Protein AF-0000000079819996 (afdb_homodimer)

Organism: NCBI:txid1608957

Radius of gyration: 26.34 Å; Cα contacts (8 Å, |Δi|>4): 1379; chains: 2; bounding box: 62×68×67 Å

pLDDT: mean 93.27, std 6.71, range [60.38, 98.88]

InterPro domains:
  IPR004218 Prokaryotic glutathione synthetase, ATP-binding [PF02955] (83-170)
  IPR011761 ATP-grasp fold [PS50975] (72-313)

Solvent-accessible surface area (backbone atoms only — not comparable to full-atom values): 32292 Å² total; per-residue (Å²): 132,85,76,43,70,51,53,88,58,31,48,68,50,29,43,48,44,50,52,47,37,49,74,71,67,33,48,66,43,54,76,33,28,86,70,25,26,35,40,38,28,70,88,85,52,76,45,56,29,44,49,60,28,35,60,82,26,26,27,48,31,42,47,31,33,52,27,47,63,51,33,48,52,46,37,46,75,68,69,49,55,56,57,59,70,44,70,63,80,48,68,70,64,44,48,50,51,42,64,74,55,46,33,22,28,28,29,25,28,41,74,61,95,60,58,37,48,35,74,72,36,62,46,70,70,48,43,55,51,32,50,54,49,5,42,74,65,20,87,53,34,35,37,28,46,61,75,77,57,43,43,33,40,36,32,29,48,72,72,34,78,58,35,27,30,39,40,37,42,32,66,42,67,22,69,54,70,50,29,41,43,57,47,49,50,50,53,31,50,54,21,65,70,35,89,85,40,45,46,54,67,87,43,74,64,24,49,49,41,25,48,73,71,74,44,50,53,81,37,60,32,53,62,70,40,76,42,55,46,34,90,58,42,39,51,87,48,24,16,45,78,42,72,40,56,92,46,53,18,70,58,55,51,50,51,45,35,50,48,28,59,59,52,52,36,50,40,26,25,32,33,30,36,17,74,36,66,66,34,73,65,53,25,48,78,47,50,34,54,59,38,72,56,53,93,41,70,89,42,58,42,43,57,52,52,46,24,68,76,73,45,75,131,134,86,76,43,71,53,53,89,59,31,51,68,50,29,43,49,44,52,52,45,38,48,74,72,66,34,48,65,43,55,76,34,30,85,70,24,28,34,39,37,27,71,88,84,52,78,45,57,30,43,46,60,28,35,60,80,27,26,27,48,32,43,47,29,34,51,26,47,62,51,33,48,52,46,38,47,75,67,68,48,55,55,58,59,70,45,73,64,80,48,68,70,65,45,48,49,52,41,65,75,56,47,33,25,29,30,28,25,30,42,75,62,93,60,56,39,48,37,76,72,34,63,47,69,70,49,43,55,51,33,50,54,48,5,42,76,65,21,86,52,33,34,37,28,46,62,75,77,58,42,44,33,39,36,34,28,47,70,71,34,78,58,35,26,30,39,38,37,40,32,66,43,65,21,71,54,69,50,29,41,43,56,48,50,47,50,53,30,52,53,21,64,70,36,89,84,40,44,45,56,67,88,45,74,66,24,49,50,40,25,47,75,70,74,44,50,53,80,38,61,32,53,63,72,41,75,43,56,45,36,91,56,43,38,50,86,48,23,15,42,78,41,72,41,55,92,48,53,19,68,60,56,52,49,52,45,34,49,47,29,61,59,52,51,39,50,42,27,26,33,32,28,35,17,74,37,68,65,34,74,66,53,26,50,78,47,50,34,53,59,40,74,56,53,94,41,71,87,40,58,41,43,58,53,52,47,24,70,76,73,47,75,130

Secondary structure (DSSP, 8-state):
-PPPTTGGGS-HHHHHHHHHHHHTT-EEEEEETTTTEEEEE-SS-EEEEETTEETTSBHHHHHHHHSHHHHHHHHHHTT-----EEE---HHHHHHHHHHHSSEEEEESS-STTTT-EEEE-SHHHHHHHHHHHHTT-SSEEEEE---SEEEEEEEETTEEEEEEEEE--EEE--SSSBHHHHHHHHHHHHHHSTT--PPP-SHHHHHHHHHTT--TTPBPPTT-EEES-SS--GGGT-EEEE-GGG--HHHHHHHHHHHHHHT-SEEEEEEEES-TTSS--EEEEEESS---SS-TTS-HHHHHHHHHH---/-PPPTTGGGS-HHHHHHHHHHHHTT-EEEEEETTTTEEEEE-SS-EEEEETTEETTSBHHHHHHHHSHHHHHHHHHHTT-----EEE---HHHHHHHHHHHSSEEEEESS-STTTT-EEEE-SHHHHHHHHHHHHTT-SSEEEEE---SEEEEEEEETTEEEEEEEEE--EEE--SSSBHHHHHHHHHHHHHHSTTPPPPP-SHHHHHHHHHTT--TTPBPPTT-EEES-SS--GGGT-EEEE-GGG--HHHHHHHHHHHHHHT-SEEEEEEEES-TTSS--EEEEEESS---SS-TTS-HHHHHHHHHH---

Structure (mmCIF, N/CA/C/O backbone):
data_AF-0000000079819996-model_v1
#
loop_
_entity.id
_entity.type
_entity.pdbx_description
1 polymer 'Cyanophycin synthase'
#
loop_
_atom_site.group_PDB
_atom_site.id
_atom_site.type_symbol
_atom_site.label_atom_id
_atom_site.label_alt_id
_atom_site.label_comp_id
_atom_site.label_asym_id
_atom_site.label_entity_id
_atom_site.label_seq_id
_atom_site.pdbx_PDB_ins_code
_atom_site.Cartn_x
_atom_site.Cartn_y
_atom_site.Cartn_z
_atom_site.occupancy
_atom_site.B_iso_or_equiv
_atom_site.auth_seq_id
_atom_site.auth_comp_id
_atom_site.auth_asym_id
_atom_site.auth_atom_id
_atom_site.pdbx_PDB_model_num
ATOM 1 N N . MET A 1 1 ? -12.273 0.455 -34.812 1 67.19 1 MET A N 1
ATOM 2 C CA . MET A 1 1 ? -12.578 1.203 -33.594 1 67.19 1 MET A CA 1
ATOM 3 C C . MET A 1 1 ? -11.406 2.1 -33.188 1 67.19 1 MET A C 1
ATOM 5 O O . MET A 1 1 ? -10.25 1.685 -33.281 1 67.19 1 MET A O 1
ATOM 9 N N . THR A 1 2 ? -11.617 3.432 -33.125 1 86.56 2 THR A N 1
ATOM 10 C CA . THR A 1 2 ? -10.555 4.402 -32.875 1 86.56 2 THR A CA 1
ATOM 11 C C . THR A 1 2 ? -10.047 4.297 -31.438 1 86.56 2 THR A C 1
ATOM 13 O O . THR A 1 2 ? -10.836 4.34 -30.484 1 86.56 2 THR A O 1
ATOM 16 N N . ARG A 1 3 ? -8.812 3.971 -31.297 1 93.62 3 ARG A N 1
ATOM 17 C CA . ARG A 1 3 ? -8.188 3.893 -29.984 1 93.62 3 ARG A CA 1
ATOM 18 C C . ARG A 1 3 ? -8.195 5.25 -29.281 1 93.62 3 ARG A C 1
ATOM 20 O O . ARG A 1 3 ? -8 6.285 -29.938 1 93.62 3 ARG A O 1
ATOM 27 N N . PRO A 1 4 ? -8.516 5.254 -28.047 1 96.56 4 PRO A N 1
ATOM 28 C CA . PRO A 1 4 ? -8.57 6.527 -27.328 1 96.56 4 PRO A CA 1
ATOM 29 C C . PRO A 1 4 ? -7.203 7.191 -27.203 1 96.56 4 PRO A C 1
ATOM 31 O O . PRO A 1 4 ? -6.172 6.523 -27.328 1 96.56 4 PRO A O 1
ATOM 34 N N . THR A 1 5 ? -7.25 8.492 -27 1 95.94 5 THR A N 1
ATOM 35 C CA . THR A 1 5 ? -6.023 9.234 -26.734 1 95.94 5 THR A CA 1
ATOM 36 C C . THR A 1 5 ? -5.312 8.664 -25.5 1 95.94 5 THR A C 1
ATOM 38 O O . THR A 1 5 ? -5.945 8.406 -24.484 1 95.94 5 THR A O 1
ATOM 41 N N . GLY A 1 6 ? -4.008 8.344 -25.625 1 95.88 6 GLY A N 1
ATOM 42 C CA . GLY A 1 6 ? -3.217 7.832 -24.516 1 95.88 6 GLY A CA 1
ATOM 43 C C . GLY A 1 6 ? -3 6.332 -24.594 1 95.88 6 GLY A C 1
ATOM 44 O O . GLY A 1 6 ? -2.197 5.781 -23.828 1 95.88 6 GLY A O 1
ATOM 45 N N . TYR A 1 7 ? -3.717 5.684 -25.516 1 96.88 7 TYR A N 1
ATOM 46 C CA . TYR A 1 7 ? -3.662 4.23 -25.656 1 96.88 7 TYR A CA 1
ATOM 47 C C . TYR A 1 7 ? -2.227 3.756 -25.844 1 96.88 7 TYR A C 1
ATOM 49 O O . TYR A 1 7 ? -1.805 2.777 -25.219 1 96.88 7 TYR A O 1
ATOM 57 N N . ASP A 1 8 ? -1.468 4.461 -26.609 1 95.69 8 ASP A N 1
ATOM 58 C CA . ASP A 1 8 ? -0.131 4.031 -27 1 95.69 8 ASP A CA 1
ATOM 59 C C . ASP A 1 8 ? 0.838 4.086 -25.828 1 95.69 8 ASP A C 1
ATOM 61 O O . ASP A 1 8 ? 1.925 3.506 -25.875 1 95.69 8 ASP A O 1
ATOM 65 N N . ARG A 1 9 ? 0.434 4.773 -24.781 1 94.94 9 ARG A N 1
ATOM 66 C CA . ARG A 1 9 ? 1.296 4.914 -23.609 1 94.94 9 ARG A CA 1
ATOM 67 C C . ARG A 1 9 ? 0.919 3.904 -22.531 1 94.94 9 ARG A C 1
ATOM 69 O O . ARG A 1 9 ? 1.625 3.768 -21.531 1 94.94 9 ARG A O 1
ATOM 76 N N . CYS A 1 10 ? -0.109 3.203 -22.781 1 95.75 10 CYS A N 1
ATOM 77 C CA . CYS A 1 10 ? -0.568 2.223 -21.797 1 95.75 10 CYS A CA 1
ATOM 78 C C . CYS A 1 10 ? 0.262 0.946 -21.875 1 95.75 10 CYS A C 1
ATOM 80 O O . CYS A 1 10 ? 0.755 0.586 -22.953 1 95.75 10 CYS A O 1
ATOM 82 N N . ASN A 1 11 ? 0.394 0.327 -20.766 1 91.88 11 ASN A N 1
ATOM 83 C CA . ASN A 1 11 ? 1.048 -0.977 -20.781 1 91.88 11 ASN A CA 1
ATOM 84 C C . ASN A 1 11 ? 0.094 -2.08 -21.219 1 91.88 11 ASN A C 1
ATOM 86 O O . ASN A 1 11 ? -1.09 -1.827 -21.453 1 91.88 11 ASN A O 1
ATOM 90 N N . ARG A 1 12 ? 0.583 -3.279 -21.359 1 91.81 12 ARG A N 1
ATOM 91 C CA . ARG A 1 12 ? -0.162 -4.406 -21.906 1 91.81 12 ARG A CA 1
ATOM 92 C C . ARG A 1 12 ? -1.341 -4.773 -21.016 1 91.81 12 ARG A C 1
ATOM 94 O O . ARG A 1 12 ? -2.387 -5.207 -21.5 1 91.81 12 ARG A O 1
ATOM 101 N N . TYR A 1 13 ? -1.202 -4.637 -19.703 1 93.44 13 TYR A N 1
ATOM 102 C CA . TYR A 1 13 ? -2.248 -4.996 -18.75 1 93.44 13 TYR A CA 1
ATOM 103 C C . TYR A 1 13 ? -3.459 -4.086 -18.906 1 93.44 13 TYR A C 1
ATOM 105 O O . TYR A 1 13 ? -4.59 -4.492 -18.625 1 93.44 13 TYR A O 1
ATOM 113 N N . THR A 1 14 ? -3.191 -2.863 -19.375 1 97 14 THR A N 1
ATOM 114 C CA . THR A 1 14 ? -4.25 -1.888 -19.609 1 97 14 THR A CA 1
ATOM 115 C C . THR A 1 14 ? -4.809 -2.021 -21.016 1 97 14 THR A C 1
ATOM 117 O O . THR A 1 14 ? -6.023 -2.008 -21.219 1 97 14 THR A O 1
ATOM 120 N N . THR A 1 15 ? -3.938 -2.277 -22.016 1 97.19 15 THR A N 1
ATOM 121 C CA . THR A 1 15 ? -4.371 -2.262 -23.406 1 97.19 15 THR A CA 1
ATOM 122 C C . THR A 1 15 ? -5.324 -3.42 -23.688 1 97.19 15 THR A C 1
ATOM 124 O O . THR A 1 15 ? -6.246 -3.291 -24.5 1 97.19 15 THR A O 1
ATOM 127 N N . ILE A 1 16 ? -5.141 -4.531 -23.031 1 97.12 16 ILE A N 1
ATOM 128 C CA . ILE A 1 16 ? -6.031 -5.656 -23.297 1 97.12 16 ILE A CA 1
ATOM 129 C C . ILE A 1 16 ? -7.434 -5.34 -22.797 1 97.12 16 ILE A C 1
ATOM 131 O O . ILE A 1 16 ? -8.422 -5.82 -23.344 1 97.12 16 ILE A O 1
AT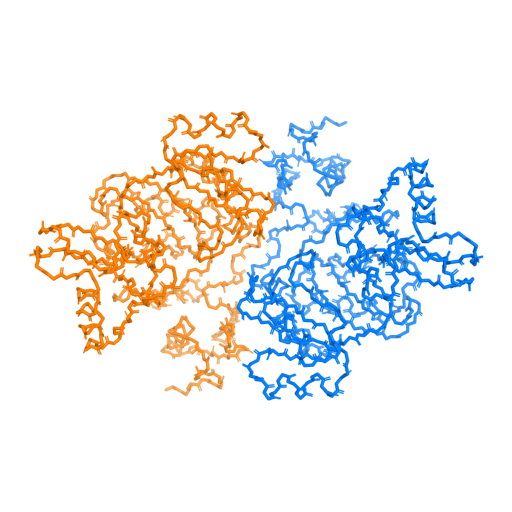OM 135 N N . ILE A 1 17 ? -7.559 -4.559 -21.734 1 98.12 17 ILE A N 1
ATOM 136 C CA . ILE A 1 17 ? -8.852 -4.137 -21.219 1 98.12 17 ILE A CA 1
ATOM 137 C C . ILE A 1 17 ? -9.5 -3.15 -22.188 1 98.12 17 ILE A C 1
ATOM 139 O O . ILE A 1 17 ? -10.68 -3.277 -22.516 1 98.12 17 ILE A O 1
ATOM 143 N N . VAL A 1 18 ? -8.703 -2.207 -22.703 1 98.44 18 VAL A N 1
ATOM 144 C CA . VAL A 1 18 ? -9.195 -1.215 -23.641 1 98.44 18 VAL A CA 1
ATOM 145 C C . VAL A 1 18 ? -9.695 -1.911 -24.906 1 98.44 18 VAL A C 1
ATOM 147 O O . VAL A 1 18 ? -10.812 -1.641 -25.375 1 98.44 18 VAL A O 1
ATOM 150 N N . ASP A 1 19 ? -8.859 -2.799 -25.406 1 98 19 ASP A N 1
ATOM 151 C CA . ASP A 1 19 ? -9.211 -3.496 -26.641 1 98 19 ASP A CA 1
ATOM 152 C C . ASP A 1 19 ? -10.523 -4.262 -26.484 1 98 19 ASP A C 1
ATOM 154 O O . ASP A 1 19 ? -11.383 -4.207 -27.375 1 98 19 ASP A O 1
ATOM 158 N N . GLU A 1 20 ? -10.648 -4.969 -25.406 1 97.69 20 GLU A N 1
ATOM 159 C CA . GLU A 1 20 ? -11.875 -5.727 -25.156 1 97.69 20 GLU A CA 1
ATOM 160 C C . GLU A 1 20 ? -13.078 -4.797 -25.016 1 97.69 20 GLU A C 1
ATOM 162 O O . GLU A 1 20 ? -14.164 -5.098 -25.5 1 97.69 20 GLU A O 1
ATOM 167 N N . ALA A 1 21 ? -12.914 -3.697 -24.281 1 98.06 21 ALA A N 1
ATOM 168 C CA . ALA A 1 21 ? -13.992 -2.725 -24.109 1 98.06 21 ALA A CA 1
ATOM 169 C C . ALA A 1 21 ? -14.461 -2.172 -25.453 1 98.06 21 ALA A C 1
ATOM 171 O O . ALA A 1 21 ? -15.664 -2.096 -25.703 1 98.06 21 ALA A O 1
ATOM 172 N N . LEU A 1 22 ? -13.5 -1.814 -26.297 1 97.56 22 LEU A N 1
ATOM 173 C CA . LEU A 1 22 ? -13.82 -1.273 -27.609 1 97.56 22 LEU A CA 1
ATOM 174 C C . LEU A 1 22 ? -14.523 -2.316 -28.469 1 97.56 22 LEU A C 1
ATOM 176 O O . LEU A 1 22 ? -15.477 -1.998 -29.188 1 97.56 22 LEU A O 1
ATOM 180 N N . ARG A 1 23 ? -14.031 -3.5 -28.422 1 96.94 23 ARG A N 1
ATOM 181 C CA . ARG A 1 23 ? -14.656 -4.594 -29.156 1 96.94 23 ARG A CA 1
ATOM 182 C C . ARG A 1 23 ? -16.141 -4.719 -28.781 1 96.94 23 ARG A C 1
ATOM 184 O O . ARG A 1 23 ? -16.969 -5.027 -29.641 1 96.94 23 ARG A O 1
ATOM 191 N N . ARG A 1 24 ? -16.484 -4.422 -27.547 1 96.06 24 ARG A N 1
ATOM 192 C CA . ARG 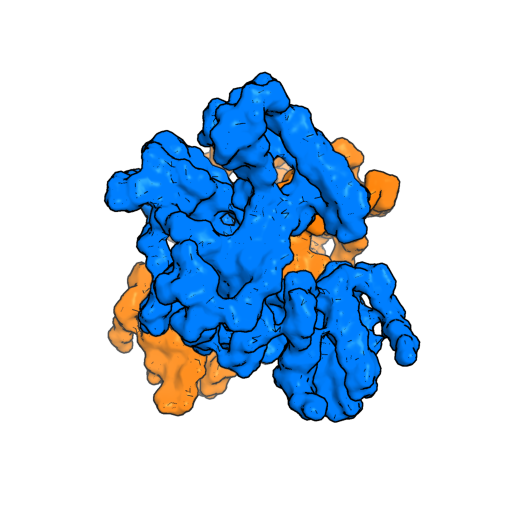A 1 24 ? -17.844 -4.555 -27.031 1 96.06 24 ARG A CA 1
ATOM 193 C C . ARG A 1 24 ? -18.672 -3.301 -27.328 1 96.06 24 ARG A C 1
ATOM 195 O O . ARG A 1 24 ? -19.859 -3.236 -26.984 1 96.06 24 ARG A O 1
ATOM 202 N N . GLY A 1 25 ? -18.031 -2.342 -27.797 1 95.56 25 GLY A N 1
ATOM 203 C CA . GLY A 1 25 ? -18.719 -1.103 -28.094 1 95.56 25 GLY A CA 1
ATOM 204 C C . GLY A 1 25 ? -18.828 -0.165 -26.906 1 95.56 25 GLY A C 1
ATOM 205 O O . GLY A 1 25 ? -19.688 0.724 -26.891 1 95.56 25 GLY A O 1
ATOM 206 N N . LEU A 1 26 ? -18.047 -0.392 -25.891 1 97.12 26 LEU A N 1
ATOM 207 C CA . LEU A 1 26 ? -18.047 0.497 -24.734 1 97.12 26 LEU A CA 1
ATOM 208 C C . LEU A 1 26 ? -17.203 1.74 -25.016 1 97.12 26 LEU A C 1
ATOM 210 O O . LEU A 1 26 ? -16.266 1.698 -25.828 1 97.12 26 LEU A O 1
ATOM 214 N N . ASP A 1 27 ? -17.578 2.805 -24.375 1 96.94 27 ASP A N 1
ATOM 215 C CA . ASP A 1 27 ? -16.75 4.008 -24.406 1 96.94 27 ASP A CA 1
ATOM 216 C C . ASP A 1 27 ? -15.57 3.889 -23.453 1 96.94 27 ASP A C 1
ATOM 218 O O . ASP A 1 27 ? -15.711 3.385 -22.344 1 96.94 27 ASP A O 1
ATOM 222 N N . VAL A 1 28 ? -14.414 4.301 -23.938 1 98.31 28 VAL A N 1
ATOM 223 C CA . VAL A 1 28 ? -13.219 4.223 -23.109 1 98.31 28 VAL A CA 1
ATOM 224 C C . VAL A 1 28 ? -12.484 5.562 -23.125 1 98.31 28 VAL A C 1
ATOM 226 O O . VAL A 1 28 ? -12.219 6.109 -24.203 1 98.31 28 VAL A O 1
ATOM 229 N N . GLU A 1 29 ? -12.227 6.09 -21.984 1 97.81 29 GLU A N 1
ATOM 230 C CA . GLU A 1 29 ? -11.344 7.242 -21.797 1 97.81 29 GLU A CA 1
ATOM 231 C C . GLU A 1 29 ? -10.117 6.867 -20.969 1 97.81 29 GLU A C 1
ATOM 233 O O . GLU A 1 29 ? -10.242 6.293 -19.891 1 97.81 29 GLU A O 1
ATOM 238 N N . VAL A 1 30 ? -8.938 7.156 -21.469 1 97.81 30 VAL A N 1
ATOM 239 C CA . VAL A 1 30 ? -7.711 6.953 -20.703 1 97.81 30 VAL A CA 1
ATOM 240 C C . VAL A 1 30 ? -7.449 8.172 -19.828 1 97.81 30 VAL A C 1
ATOM 242 O O . VAL A 1 30 ? -7.078 9.242 -20.328 1 97.81 30 VAL A O 1
ATOM 245 N N . LEU A 1 31 ? -7.59 8.008 -18.562 1 95.62 31 LEU A N 1
ATOM 246 C CA . LEU A 1 31 ? -7.395 9.109 -17.609 1 95.62 31 LEU A CA 1
ATOM 247 C C . LEU A 1 31 ? -5.918 9.281 -17.281 1 95.62 31 LEU A C 1
ATOM 249 O O . LEU A 1 31 ? -5.434 10.406 -17.156 1 95.62 31 LEU A O 1
ATOM 253 N N . ASP A 1 32 ? -5.211 8.203 -17.156 1 95.38 32 ASP A N 1
ATOM 254 C CA . ASP A 1 32 ? -3.773 8.164 -16.891 1 95.38 32 ASP A CA 1
ATOM 255 C C . ASP A 1 32 ? -3.127 6.957 -17.562 1 95.38 32 ASP A C 1
ATOM 257 O O . ASP A 1 32 ? -3.236 5.832 -17.078 1 95.38 32 ASP A O 1
ATOM 261 N N . PRO A 1 33 ? -2.48 7.156 -18.578 1 95.31 33 PRO A N 1
ATOM 262 C CA . PRO A 1 33 ? -1.933 6.023 -19.328 1 95.31 33 PRO A CA 1
ATOM 263 C C . PRO A 1 33 ? -0.84 5.285 -18.547 1 95.31 33 PRO A C 1
ATOM 265 O O . PRO A 1 33 ? -0.727 4.059 -18.656 1 95.31 33 PRO A O 1
ATOM 268 N N . GLU A 1 34 ? -0.025 5.945 -17.75 1 91.12 34 GLU A N 1
ATOM 269 C CA . GLU A 1 34 ? 1.083 5.32 -17.031 1 91.12 34 GLU A CA 1
ATOM 270 C C . GLU A 1 34 ? 0.576 4.43 -15.898 1 91.12 34 GLU A C 1
ATOM 272 O O . GLU A 1 34 ? 1.12 3.348 -15.664 1 91.12 34 GLU A O 1
ATOM 277 N N . LEU A 1 35 ? -0.49 4.84 -15.305 1 93.25 35 LEU A N 1
ATOM 278 C CA . LEU A 1 35 ? -1.058 4.059 -14.211 1 93.25 35 LEU A CA 1
ATOM 279 C C . LEU A 1 35 ? -2.086 3.061 -14.727 1 93.25 35 LEU A C 1
ATOM 281 O O . LEU A 1 35 ? -2.486 2.143 -14.008 1 93.25 35 LEU A O 1
ATOM 285 N N . GLY A 1 36 ? -2.506 3.273 -15.922 1 96.44 36 GLY A N 1
ATOM 286 C CA . GLY A 1 36 ? -3.539 2.43 -16.5 1 96.44 36 GLY A CA 1
ATOM 287 C C . GLY A 1 36 ? -4.926 2.729 -15.961 1 96.44 36 GLY A C 1
ATOM 288 O O . GLY A 1 36 ? -5.723 1.814 -15.742 1 96.44 36 GLY A O 1
ATOM 289 N N . GLU A 1 37 ? -5.18 3.988 -15.656 1 97.19 37 GLU A N 1
ATOM 290 C CA . GLU A 1 37 ? -6.512 4.371 -15.188 1 97.19 37 GLU A CA 1
ATOM 291 C C . GLU A 1 37 ? -7.441 4.652 -16.359 1 97.19 37 GLU A C 1
ATOM 293 O O . GLU A 1 37 ? -7.098 5.414 -17.266 1 97.19 37 GLU A O 1
ATOM 298 N N . LEU A 1 38 ? -8.562 4.035 -16.328 1 98.12 38 LEU A N 1
ATOM 299 C CA . LEU A 1 38 ? -9.547 4.125 -17.406 1 98.12 38 LEU A CA 1
ATOM 300 C C . LEU A 1 38 ? -10.922 4.488 -16.859 1 98.12 38 LEU A C 1
ATOM 302 O O . LEU A 1 38 ? -11.258 4.137 -15.727 1 98.12 38 LEU A O 1
ATOM 306 N N . ARG A 1 39 ? -11.633 5.207 -17.609 1 97.69 39 ARG A N 1
ATOM 307 C CA . ARG A 1 39 ? -13.078 5.305 -17.484 1 97.69 39 ARG A CA 1
ATOM 308 C C . ARG A 1 39 ? -13.789 4.555 -18.594 1 97.69 39 ARG A C 1
ATOM 310 O O . ARG A 1 39 ? -13.531 4.805 -19.781 1 97.69 39 ARG A O 1
ATOM 317 N N . ILE A 1 40 ? -14.594 3.607 -18.266 1 98.25 40 ILE A N 1
ATOM 318 C CA . ILE A 1 40 ? -15.305 2.777 -19.234 1 98.25 40 ILE A CA 1
ATOM 319 C C . ILE A 1 40 ? -16.812 2.9 -19.016 1 98.25 40 ILE A C 1
ATOM 321 O O . ILE A 1 40 ? -17.281 2.912 -17.875 1 98.25 40 ILE A O 1
ATOM 325 N N . GLY A 1 41 ? -17.531 3.049 -20.078 1 97.25 41 GLY A N 1
ATOM 326 C CA . GLY A 1 41 ? -18.969 3.201 -19.922 1 97.25 41 GLY A CA 1
ATOM 327 C C . GLY A 1 41 ? -19.75 2.66 -21.094 1 97.25 41 GLY A C 1
ATOM 328 O O . GLY A 1 41 ? -19.188 2.416 -22.172 1 97.25 41 GLY A O 1
ATOM 329 N N . ASP A 1 42 ? -21.016 2.475 -20.828 1 94.94 42 ASP A N 1
ATOM 330 C CA . ASP A 1 42 ? -21.922 2.045 -21.891 1 94.94 42 ASP A CA 1
ATOM 331 C C . ASP A 1 42 ? -23.031 3.076 -22.109 1 94.94 42 ASP A C 1
ATOM 333 O O . ASP A 1 42 ? -24.062 2.77 -22.703 1 94.94 42 ASP A O 1
ATOM 337 N N . GLY A 1 43 ? -22.875 4.23 -21.672 1 93.12 43 GLY A N 1
ATOM 338 C CA . GLY A 1 43 ? -23.875 5.277 -21.797 1 93.12 43 GLY A CA 1
ATOM 339 C C . GLY A 1 43 ? -24.781 5.355 -20.578 1 93.12 43 GLY A C 1
ATOM 340 O O . GLY A 1 43 ? -25.344 6.418 -20.281 1 93.12 43 GLY A O 1
ATOM 341 N N . MET A 1 44 ? -24.953 4.289 -19.859 1 93 44 MET A N 1
ATOM 342 C CA . MET A 1 44 ? -25.812 4.23 -18.688 1 93 44 MET A CA 1
ATOM 343 C C . MET A 1 44 ? -24.984 4.188 -17.406 1 93 44 MET A C 1
ATOM 345 O O . MET A 1 44 ? -25.297 4.871 -16.438 1 93 44 MET A O 1
ATOM 349 N N . ARG A 1 45 ? -23.953 3.312 -17.531 1 92.69 45 ARG A N 1
ATOM 350 C CA . ARG A 1 45 ? -23.078 3.131 -16.391 1 92.69 45 ARG A CA 1
ATOM 351 C C . ARG A 1 45 ? -21.641 3.512 -16.734 1 92.69 45 ARG A C 1
ATOM 353 O O . ARG A 1 45 ? -21.234 3.432 -17.906 1 92.69 45 ARG A O 1
ATOM 360 N N . GLU A 1 46 ? -20.953 3.967 -15.695 1 96 46 GLU A N 1
ATOM 361 C CA . GLU A 1 46 ? -19.531 4.266 -15.836 1 96 46 GLU A CA 1
ATOM 362 C C . GLU A 1 46 ? -18.719 3.613 -14.727 1 96 46 GLU A C 1
ATOM 364 O O . GLU A 1 46 ? -19.141 3.59 -13.57 1 96 46 GLU A O 1
ATOM 369 N N . GLU A 1 47 ? -17.672 3.008 -15.148 1 97 47 GLU A N 1
ATOM 370 C CA . GLU A 1 47 ? -16.719 2.4 -14.219 1 97 47 GLU A CA 1
ATOM 371 C C . GLU A 1 47 ? -15.336 3.02 -14.359 1 97 47 GLU A C 1
ATOM 373 O O . GLU A 1 47 ? -14.859 3.236 -15.477 1 97 47 GLU A O 1
ATOM 378 N N . VAL A 1 48 ? -14.766 3.381 -13.25 1 96.94 48 VAL A N 1
ATOM 379 C CA . VAL A 1 48 ? -13.359 3.781 -13.242 1 96.94 48 VAL A CA 1
ATOM 380 C C . VAL A 1 48 ? -12.5 2.635 -12.711 1 96.94 48 VAL A C 1
ATOM 382 O O . VAL A 1 48 ? -12.812 2.041 -11.68 1 96.94 48 VAL A O 1
ATOM 385 N N . VAL A 1 49 ? -11.453 2.32 -13.484 1 98.12 49 VAL A N 1
ATOM 386 C CA . VAL A 1 49 ? -10.578 1.225 -13.086 1 98.12 49 VAL A CA 1
ATOM 387 C C . VAL A 1 49 ? -9.117 1.659 -13.203 1 98.12 49 VAL A C 1
ATOM 389 O O . VAL A 1 49 ? -8.805 2.596 -13.938 1 98.12 49 VAL A O 1
ATOM 392 N N . ILE A 1 50 ? -8.242 1.072 -12.43 1 97.44 50 ILE A N 1
ATOM 393 C CA . ILE A 1 50 ? -6.793 1.11 -12.586 1 97.44 50 ILE A CA 1
ATOM 394 C C . ILE A 1 50 ? -6.27 -0.297 -12.859 1 97.44 50 ILE A C 1
ATOM 396 O O . ILE A 1 50 ? -6.207 -1.13 -11.953 1 97.44 50 ILE A O 1
ATOM 400 N N . GLN A 1 51 ? -5.984 -0.537 -14.125 1 96.38 51 GLN A N 1
ATOM 401 C CA . GLN A 1 51 ? -5.719 -1.908 -14.547 1 96.38 51 GLN A CA 1
ATOM 402 C C . GLN A 1 51 ? -6.852 -2.842 -14.125 1 96.38 51 GLN A C 1
ATOM 404 O O . GLN A 1 51 ? -8 -2.646 -14.523 1 96.38 51 GLN A O 1
ATOM 409 N N . SER A 1 52 ? -6.559 -3.826 -13.195 1 97.88 52 SER A N 1
ATOM 410 C CA . SER A 1 52 ? -7.621 -4.758 -12.836 1 97.88 52 SER A CA 1
ATOM 411 C C . SER A 1 52 ? -8.328 -4.32 -11.555 1 97.88 52 SER A C 1
ATOM 413 O O . SER A 1 52 ? -9.281 -4.965 -11.117 1 97.88 52 SER A O 1
ATOM 415 N N . LEU A 1 53 ? -7.891 -3.234 -10.945 1 97.81 53 LEU A N 1
ATOM 416 C CA . LEU A 1 53 ? -8.523 -2.676 -9.758 1 97.81 53 LEU A CA 1
ATOM 417 C C . LEU A 1 53 ? -9.773 -1.882 -10.125 1 97.81 53 LEU A C 1
ATOM 419 O O . LEU A 1 53 ? -9.719 -0.991 -10.977 1 97.81 53 LEU A O 1
ATOM 423 N N . SER A 1 54 ? -10.922 -2.213 -9.547 1 96.88 54 SER A N 1
ATOM 424 C CA . SER A 1 54 ? -12.156 -1.497 -9.852 1 96.88 54 SER A CA 1
ATOM 425 C C . SER A 1 54 ? -12.773 -0.913 -8.586 1 96.88 54 SER A C 1
ATOM 427 O O . SER A 1 54 ? -12.312 -1.189 -7.473 1 96.88 54 SER A O 1
ATOM 429 N N . GLN A 1 55 ? -13.805 -0.148 -8.773 1 94.5 55 GLN A N 1
ATOM 430 C CA . GLN A 1 55 ? -14.523 0.481 -7.664 1 94.5 55 GLN A CA 1
ATOM 431 C C . GLN A 1 55 ? -15.352 -0.542 -6.895 1 94.5 55 GLN A C 1
ATOM 433 O O . GLN A 1 55 ? -15.883 -0.239 -5.82 1 94.5 55 GLN A O 1
ATOM 438 N N . ARG A 1 56 ? -15.32 -1.743 -7.395 1 94.81 56 ARG A N 1
ATOM 439 C CA . ARG A 1 56 ? -16.125 -2.793 -6.766 1 94.81 56 ARG A CA 1
ATOM 440 C C . ARG A 1 56 ? -15.391 -3.393 -5.57 1 94.81 56 ARG A C 1
ATOM 442 O O . ARG A 1 56 ? -15.992 -4.094 -4.754 1 94.81 56 ARG A O 1
ATOM 449 N N . LEU A 1 57 ? -14.141 -3.188 -5.465 1 97.44 57 LEU A N 1
ATOM 450 C CA . LEU A 1 57 ? -13.352 -3.686 -4.34 1 97.44 57 LEU A CA 1
ATOM 451 C C . LEU A 1 57 ? -13.305 -2.658 -3.213 1 97.44 57 LEU A C 1
ATOM 453 O O . LEU A 1 57 ? -12.82 -1.543 -3.404 1 97.44 57 LEU A O 1
ATOM 457 N N . PRO A 1 58 ? -13.82 -3.018 -2.018 1 97.31 58 PRO A N 1
ATOM 458 C CA . PRO A 1 58 ? -13.664 -2.109 -0.879 1 97.31 58 PRO A CA 1
ATOM 459 C C . PRO A 1 58 ? -12.211 -1.965 -0.436 1 97.31 58 PRO A C 1
ATOM 461 O O . PRO A 1 58 ? -11.438 -2.926 -0.511 1 97.31 58 PRO A O 1
ATOM 464 N N . ALA A 1 59 ? -11.891 -0.808 0.075 1 97.75 59 ALA A N 1
ATOM 465 C CA . ALA A 1 59 ? -10.523 -0.511 0.492 1 97.75 59 ALA A CA 1
ATOM 466 C C . ALA A 1 59 ? -10.07 -1.454 1.604 1 97.75 59 ALA A C 1
ATOM 468 O O . ALA A 1 59 ? -8.891 -1.824 1.674 1 97.75 59 ALA A O 1
ATOM 469 N N . VAL A 1 60 ? -11.016 -1.891 2.482 1 97.44 60 VAL A N 1
ATOM 470 C CA . VAL A 1 60 ? -10.664 -2.812 3.559 1 97.44 60 VAL A CA 1
ATOM 471 C C . VAL A 1 60 ? -10.195 -4.141 2.971 1 97.44 60 VAL A C 1
ATOM 473 O O . VAL A 1 60 ? -9.188 -4.699 3.408 1 97.44 60 VAL A O 1
ATOM 476 N N . SER A 1 61 ? -10.883 -4.598 1.942 1 97.81 61 SER A N 1
ATOM 477 C CA . SER A 1 61 ? -10.5 -5.832 1.269 1 97.81 61 SER A CA 1
ATOM 478 C C . SER A 1 61 ? -9.156 -5.68 0.561 1 97.81 61 SER A C 1
ATOM 480 O O . SER A 1 61 ? -8.32 -6.582 0.608 1 97.81 61 SER A O 1
ATOM 482 N N . TYR A 1 62 ? -9 -4.551 -0.097 1 97.56 62 TYR A N 1
ATOM 483 C CA . TYR A 1 62 ? -7.727 -4.238 -0.73 1 97.56 62 TYR A CA 1
ATOM 484 C C . TYR A 1 62 ? -6.59 -4.285 0.283 1 97.56 62 TYR A C 1
ATOM 486 O O . TYR A 1 62 ? -5.555 -4.914 0.038 1 97.56 62 TYR A O 1
ATOM 494 N N . PHE A 1 63 ? -6.793 -3.699 1.42 1 96.75 63 PHE A N 1
ATOM 495 C CA . PHE A 1 63 ? -5.805 -3.654 2.492 1 96.75 63 PHE A CA 1
ATOM 496 C C . PHE A 1 63 ? -5.492 -5.059 3 1 96.75 63 PHE A C 1
ATOM 498 O O . PHE A 1 63 ? -4.328 -5.41 3.188 1 96.75 63 PHE A O 1
ATOM 505 N N . ARG A 1 64 ? -6.523 -5.879 3.182 1 96.75 64 ARG A N 1
ATOM 506 C CA . ARG A 1 64 ? -6.367 -7.254 3.646 1 96.75 64 ARG A CA 1
ATOM 507 C C . ARG A 1 64 ? -5.477 -8.055 2.703 1 96.75 64 ARG A C 1
ATOM 509 O O . ARG A 1 64 ? -4.707 -8.906 3.145 1 96.75 64 ARG A O 1
ATOM 516 N N . CYS A 1 65 ? -5.59 -7.738 1.444 1 97.19 65 CYS A N 1
ATOM 517 C CA . CYS A 1 65 ? -4.793 -8.469 0.462 1 97.19 65 CYS A CA 1
ATOM 518 C C . CYS A 1 65 ? -3.346 -7.996 0.476 1 97.19 65 CYS A C 1
ATOM 520 O O . CYS A 1 65 ? -2.424 -8.812 0.397 1 97.19 65 CYS A O 1
ATOM 522 N N . GLU A 1 66 ? -3.174 -6.691 0.639 1 94.62 66 GLU A N 1
ATOM 523 C CA . GLU A 1 66 ? -1.849 -6.094 0.51 1 94.62 66 GLU A CA 1
ATOM 524 C C . GLU A 1 66 ? -1.003 -6.352 1.755 1 94.62 66 GLU A C 1
ATOM 526 O O . GLU A 1 66 ? 0.226 -6.406 1.676 1 94.62 66 GLU A O 1
ATOM 531 N N . HIS A 1 67 ? -1.671 -6.492 2.855 1 95.62 67 HIS A N 1
ATOM 532 C CA . HIS A 1 67 ? -0.99 -6.703 4.129 1 95.62 67 HIS A CA 1
ATOM 533 C C . HIS A 1 67 ? -0.931 -8.188 4.48 1 95.62 67 HIS A C 1
ATOM 535 O O . HIS A 1 67 ? -1.934 -8.773 4.898 1 95.62 67 HIS A O 1
ATOM 541 N N . LYS A 1 68 ? 0.267 -8.781 4.48 1 96.25 68 LYS A N 1
ATOM 542 C CA . LYS A 1 68 ? 0.425 -10.234 4.527 1 96.25 68 LYS A CA 1
ATOM 543 C C . LYS A 1 68 ? -0.055 -10.797 5.863 1 96.25 68 LYS A C 1
ATOM 545 O O . LYS A 1 68 ? -0.566 -11.914 5.926 1 96.25 68 LYS A O 1
ATOM 550 N N . VAL A 1 69 ? 0.063 -10.047 6.934 1 95.75 69 VAL A N 1
ATOM 551 C CA . VAL A 1 69 ? -0.428 -10.523 8.227 1 95.75 69 VAL A CA 1
ATOM 552 C C . VAL A 1 69 ? -1.955 -10.531 8.227 1 95.75 69 VAL A C 1
ATOM 554 O O . VAL A 1 69 ? -2.576 -11.5 8.672 1 95.75 69 VAL A O 1
ATOM 557 N N . ALA A 1 70 ? -2.537 -9.461 7.672 1 96.31 70 ALA A N 1
ATOM 558 C CA . ALA A 1 70 ? -3.992 -9.398 7.566 1 96.31 70 ALA A CA 1
ATOM 559 C C . ALA A 1 70 ? -4.523 -10.5 6.66 1 96.31 70 ALA A C 1
ATOM 561 O O . ALA A 1 70 ? -5.52 -11.156 6.984 1 96.31 70 ALA A O 1
ATOM 562 N N . SER A 1 71 ? -3.846 -10.695 5.566 1 97.56 71 SER A N 1
ATOM 563 C CA . SER A 1 71 ? -4.238 -11.734 4.621 1 97.56 71 SER A CA 1
ATOM 564 C C . SER A 1 71 ? -4.246 -13.109 5.289 1 97.56 71 SER A C 1
ATOM 566 O O . SER A 1 71 ? -5.211 -13.867 5.16 1 97.56 71 SER A O 1
ATOM 568 N N . ARG A 1 72 ? -3.186 -13.406 5.98 1 97.19 72 ARG A N 1
ATOM 569 C CA . ARG A 1 72 ? -3.061 -14.703 6.641 1 97.19 72 ARG A CA 1
ATOM 570 C C . ARG A 1 72 ? -4.18 -14.906 7.656 1 97.19 72 ARG A C 1
ATOM 572 O O . ARG A 1 72 ? -4.746 -16 7.75 1 97.19 72 ARG A O 1
ATOM 579 N N . ARG A 1 73 ? -4.441 -13.922 8.391 1 95.75 73 ARG A N 1
ATOM 580 C CA . ARG A 1 73 ? -5.488 -14.039 9.406 1 95.75 73 ARG A CA 1
ATOM 581 C C . ARG A 1 73 ? -6.832 -14.367 8.766 1 95.75 73 ARG A C 1
ATOM 583 O O . ARG A 1 73 ? -7.523 -15.289 9.203 1 95.75 73 ARG A O 1
ATOM 590 N N . VAL A 1 74 ? -7.207 -13.656 7.746 1 97.31 74 VAL A N 1
ATOM 591 C CA . VAL A 1 74 ? -8.508 -13.805 7.098 1 97.31 74 VAL A CA 1
ATOM 592 C C . VAL A 1 74 ? -8.586 -15.164 6.414 1 97.31 74 VAL A C 1
ATOM 594 O O . VAL A 1 74 ? -9.594 -15.867 6.531 1 97.31 74 VAL A O 1
ATOM 597 N N . LEU A 1 75 ? -7.539 -15.578 5.738 1 98.56 75 LEU A N 1
ATOM 598 C CA . LEU A 1 75 ? -7.512 -16.844 5.035 1 98.56 75 LEU A CA 1
ATOM 599 C C . LEU A 1 75 ? -7.52 -18.016 6.016 1 98.56 75 LEU A C 1
ATOM 601 O O . LEU A 1 75 ? -8.211 -19.016 5.801 1 98.56 75 LEU A O 1
ATOM 605 N N . SER A 1 76 ? -6.77 -17.859 7.102 1 97.81 76 SER A N 1
ATOM 606 C CA . SER A 1 76 ? -6.754 -18.875 8.141 1 97.81 76 SER A CA 1
ATOM 607 C C . SER A 1 76 ? -8.133 -19.047 8.781 1 97.81 76 SER A C 1
ATOM 609 O O . SER A 1 76 ? -8.594 -20.172 8.992 1 97.81 76 SER A O 1
ATOM 611 N N . ALA A 1 77 ? -8.727 -17.969 9.078 1 95.88 77 ALA A N 1
ATOM 612 C CA . ALA A 1 77 ? -10.055 -18 9.68 1 95.88 77 ALA A CA 1
ATOM 613 C C . ALA A 1 77 ? -11.055 -18.703 8.766 1 95.88 77 ALA A C 1
ATOM 615 O O . ALA A 1 77 ? -12.023 -19.297 9.242 1 95.88 77 ALA A O 1
ATOM 616 N N . ALA A 1 78 ? -10.805 -18.688 7.484 1 97.62 78 ALA A N 1
ATOM 617 C CA . ALA A 1 78 ? -11.68 -19.344 6.508 1 97.62 78 ALA A CA 1
ATOM 618 C C . ALA A 1 78 ? -11.305 -20.812 6.336 1 97.62 78 ALA A C 1
ATOM 620 O O . ALA A 1 78 ? -11.898 -21.516 5.516 1 97.62 78 ALA A O 1
ATOM 621 N N . GLY A 1 79 ? -10.297 -21.266 7.02 1 98.12 79 GLY A N 1
ATOM 622 C CA . GLY A 1 79 ? -9.891 -22.656 6.969 1 98.12 79 GLY A CA 1
ATOM 623 C C . GLY A 1 79 ? -9.062 -23 5.742 1 98.12 79 GLY A C 1
ATOM 624 O O . GLY A 1 79 ? -9.023 -24.156 5.312 1 98.12 79 GLY A O 1
ATOM 625 N N . LEU A 1 80 ? -8.5 -22.047 5.148 1 98.75 80 LEU A N 1
ATOM 626 C CA . LEU A 1 80 ? -7.727 -22.266 3.928 1 98.75 80 LEU A CA 1
ATOM 627 C C . LEU A 1 80 ? -6.297 -22.672 4.254 1 98.75 80 LEU A C 1
ATOM 629 O O . LEU A 1 80 ? -5.777 -22.328 5.32 1 98.75 80 LEU A O 1
ATOM 633 N N . PRO A 1 81 ? -5.703 -23.438 3.4 1 98.56 81 PRO A N 1
ATOM 634 C CA . PRO A 1 81 ? -4.348 -23.938 3.666 1 98.56 81 PRO A CA 1
ATOM 635 C C . PRO A 1 81 ? -3.283 -22.859 3.508 1 98.56 81 PRO A C 1
ATOM 637 O O . PRO A 1 81 ? -3.201 -22.219 2.457 1 98.56 81 PRO A O 1
ATOM 640 N N . LEU A 1 82 ? -2.488 -22.656 4.543 1 98.62 82 LEU A N 1
ATOM 641 C CA . LEU A 1 82 ? -1.373 -21.703 4.574 1 98.62 82 LEU A CA 1
ATOM 642 C C . LEU A 1 82 ? -0.121 -22.375 5.141 1 98.62 82 LEU A C 1
ATOM 644 O O . LEU A 1 82 ? -0.215 -23.328 5.914 1 98.62 82 LEU A O 1
ATOM 648 N N . PRO A 1 83 ? 1.062 -21.891 4.723 1 98.31 83 PRO A N 1
ATOM 649 C CA . PRO A 1 83 ? 2.236 -22.312 5.492 1 98.31 83 PRO A CA 1
ATOM 650 C C . PRO A 1 83 ? 2.176 -21.875 6.953 1 98.31 83 PRO A C 1
ATOM 652 O O . PRO A 1 83 ? 1.504 -20.906 7.281 1 98.31 83 PRO A O 1
ATOM 655 N N . ALA A 1 84 ? 2.852 -22.656 7.762 1 98.25 84 ALA A N 1
ATOM 656 C CA . ALA A 1 84 ? 3.006 -22.141 9.117 1 98.25 84 ALA A CA 1
ATOM 657 C C . ALA A 1 84 ? 3.639 -20.75 9.109 1 98.25 84 ALA A C 1
ATOM 659 O O . ALA A 1 84 ? 4.547 -20.484 8.312 1 98.25 84 ALA A O 1
ATOM 660 N N . GLY A 1 85 ? 3.104 -19.859 9.953 1 97.69 85 GLY A N 1
ATOM 661 C CA . GLY A 1 85 ? 3.586 -18.484 9.945 1 97.69 85 GLY A CA 1
ATOM 662 C C . GLY A 1 85 ? 3.859 -17.953 11.344 1 97.69 85 GLY A C 1
ATOM 663 O O . GLY A 1 85 ? 3.291 -18.422 12.32 1 97.69 85 GLY A O 1
ATOM 664 N N . HIS A 1 86 ? 4.703 -16.969 11.383 1 97.31 86 HIS A N 1
ATOM 665 C CA . HIS A 1 86 ? 5.148 -16.344 12.625 1 97.31 86 HIS A CA 1
ATOM 666 C C . HIS A 1 86 ? 5.504 -14.875 12.391 1 97.31 86 HIS A C 1
ATOM 668 O O . HIS A 1 86 ? 6.34 -14.562 11.539 1 97.31 86 HIS A O 1
ATOM 674 N N . VAL A 1 87 ? 4.828 -14.008 13.172 1 97.12 87 VAL A N 1
ATOM 675 C CA . VAL A 1 87 ? 5.223 -12.602 13.125 1 97.12 87 VAL A CA 1
ATOM 676 C C . VAL A 1 87 ? 6.449 -12.383 14.008 1 97.12 87 VAL A C 1
ATOM 678 O O . VAL A 1 87 ? 6.422 -12.68 15.203 1 97.12 87 VAL A O 1
ATOM 681 N N . ILE A 1 88 ? 7.473 -11.867 13.445 1 97.94 88 ILE A N 1
ATOM 682 C CA . ILE A 1 88 ? 8.734 -11.648 14.133 1 97.94 88 ILE A CA 1
ATOM 683 C C . ILE A 1 88 ? 8.508 -10.758 15.352 1 97.94 88 ILE A C 1
ATOM 685 O O . ILE A 1 88 ? 7.875 -9.703 15.25 1 97.94 88 ILE A O 1
ATOM 689 N N . ALA A 1 89 ? 8.961 -11.18 16.5 1 94.5 89 ALA A N 1
ATOM 690 C CA . ALA A 1 89 ? 8.703 -10.484 17.75 1 94.5 89 ALA A CA 1
ATOM 691 C C . ALA A 1 89 ? 9.969 -10.383 18.594 1 94.5 89 ALA A C 1
ATOM 693 O O . ALA A 1 89 ? 10.508 -9.289 18.797 1 94.5 89 ALA A O 1
ATOM 694 N N . ASP A 1 90 ? 10.492 -11.461 19.047 1 94.69 90 ASP A N 1
ATOM 695 C CA . ASP A 1 90 ? 11.719 -11.508 19.828 1 94.69 90 ASP A CA 1
ATOM 696 C C . ASP A 1 90 ? 12.602 -12.68 19.406 1 94.69 90 ASP A C 1
ATOM 698 O O . ASP A 1 90 ? 12.109 -13.656 18.844 1 94.69 90 ASP A O 1
ATOM 702 N N . ASP A 1 91 ? 13.773 -12.633 19.828 1 94.69 91 ASP A N 1
ATOM 703 C CA . ASP A 1 91 ? 14.758 -13.594 19.344 1 94.69 91 ASP A CA 1
ATOM 704 C C . ASP A 1 91 ? 14.375 -15.016 19.734 1 94.69 91 ASP A C 1
ATOM 706 O O . ASP A 1 91 ? 14.461 -15.938 18.922 1 94.69 91 ASP A O 1
ATOM 710 N N . ALA A 1 92 ? 13.961 -15.188 20.922 1 96.62 92 ALA A N 1
ATOM 711 C CA . ALA A 1 92 ? 13.68 -16.531 21.406 1 96.62 92 ALA A CA 1
ATOM 712 C C . ALA A 1 92 ? 12.57 -17.203 20.594 1 96.62 92 ALA A C 1
ATOM 714 O O . ALA A 1 92 ? 12.734 -18.312 20.109 1 96.62 92 ALA A O 1
ATOM 715 N N . THR A 1 93 ? 11.469 -16.516 20.406 1 97.44 93 THR A N 1
ATOM 716 C CA . THR A 1 93 ? 10.336 -17.078 19.672 1 97.44 93 THR A CA 1
ATOM 717 C C . THR A 1 93 ? 10.656 -17.188 18.188 1 97.44 93 THR A C 1
ATOM 719 O O . THR A 1 93 ? 10.227 -18.141 17.531 1 97.44 93 THR A O 1
ATOM 722 N N . ASP A 1 94 ? 11.414 -16.266 17.672 1 98.06 94 ASP A N 1
ATOM 723 C CA . ASP A 1 94 ? 11.781 -16.266 16.25 1 98.06 94 ASP A CA 1
ATOM 724 C C . ASP A 1 94 ? 12.672 -17.453 15.93 1 98.06 94 ASP A C 1
ATOM 726 O O . ASP A 1 94 ? 12.445 -18.156 14.938 1 98.06 94 ASP A O 1
ATOM 730 N N . GLU A 1 95 ? 13.617 -17.672 16.797 1 98.06 95 GLU A N 1
ATOM 731 C CA . GLU A 1 95 ? 14.547 -18.766 16.594 1 98.06 95 GLU A CA 1
ATOM 732 C C . GLU A 1 95 ? 13.859 -20.125 16.781 1 98.06 95 GLU A C 1
ATOM 734 O O . GLU A 1 95 ? 14.195 -21.094 16.109 1 98.06 95 GLU A O 1
ATOM 739 N N . THR A 1 96 ? 12.984 -20.203 17.703 1 98.31 96 THR A N 1
ATOM 740 C CA . THR A 1 96 ? 12.211 -21.422 17.906 1 98.31 96 THR A CA 1
ATOM 741 C C . THR A 1 96 ? 11.438 -21.781 16.641 1 98.31 96 THR A C 1
ATOM 743 O O . THR A 1 96 ? 11.406 -22.953 16.234 1 98.31 96 THR A O 1
ATOM 746 N N . PHE A 1 97 ? 10.844 -20.797 16.016 1 98.44 97 PHE A N 1
ATOM 747 C CA . PHE A 1 97 ? 10.109 -21.031 14.773 1 98.44 97 PHE A CA 1
ATOM 748 C C . PHE A 1 97 ? 11.039 -21.578 13.695 1 98.44 97 PHE A C 1
ATOM 750 O O . PHE A 1 97 ? 10.68 -22.531 12.992 1 98.44 97 PHE A O 1
ATOM 757 N N . LEU A 1 98 ? 12.156 -20.953 13.555 1 98.19 98 LEU A N 1
ATOM 758 C CA . LEU A 1 98 ? 13.133 -21.422 12.57 1 98.19 98 LEU A CA 1
ATOM 759 C C . LEU A 1 98 ? 13.523 -22.875 12.828 1 98.19 98 LEU A C 1
ATOM 761 O O . LEU A 1 98 ? 13.57 -23.672 11.898 1 98.19 98 LEU A O 1
ATOM 765 N N . ARG A 1 99 ? 13.812 -23.219 14.047 1 97.69 99 ARG A N 1
ATOM 766 C CA . ARG A 1 99 ? 14.227 -24.562 14.406 1 97.69 99 ARG A CA 1
ATOM 767 C C . ARG A 1 99 ? 13.117 -25.578 14.117 1 97.69 99 ARG A C 1
ATOM 769 O O . ARG A 1 99 ? 13.383 -26.672 13.648 1 97.69 99 ARG A O 1
ATOM 776 N N . GLN A 1 100 ? 11.977 -25.219 14.43 1 98.19 100 GLN A N 1
ATOM 777 C CA . GLN A 1 100 ? 10.828 -26.109 14.242 1 98.19 100 GLN A CA 1
ATOM 778 C C . GLN A 1 100 ? 10.617 -26.438 12.773 1 98.19 100 GLN A C 1
ATOM 780 O O . GLN A 1 100 ? 10.211 -27.547 12.43 1 98.19 100 GLN A O 1
ATOM 785 N N . HIS A 1 101 ? 10.922 -25.484 11.906 1 97.69 101 HIS A N 1
ATOM 786 C CA . HIS A 1 101 ? 10.523 -25.672 10.516 1 97.69 101 HIS A CA 1
ATOM 787 C C . HIS A 1 101 ? 11.742 -25.875 9.625 1 97.69 101 HIS A C 1
ATOM 789 O O . HIS A 1 101 ? 11.609 -26.281 8.461 1 97.69 101 HIS A O 1
ATOM 795 N N . GLY A 1 102 ? 12.922 -25.578 10.156 1 96.44 102 GLY A N 1
ATOM 796 C CA . GLY A 1 102 ? 14.156 -25.859 9.445 1 96.44 102 GLY A CA 1
ATOM 797 C C . GLY A 1 102 ? 14.539 -24.766 8.469 1 96.44 102 GLY A C 1
ATOM 798 O O . GLY A 1 102 ? 15.578 -24.109 8.617 1 96.44 102 GLY A O 1
ATOM 799 N N . THR A 1 103 ? 13.711 -24.531 7.453 1 95.31 103 THR A N 1
ATOM 800 C CA . THR A 1 103 ? 13.914 -23.469 6.461 1 95.31 103 THR A CA 1
ATOM 801 C C . THR A 1 103 ? 12.672 -22.594 6.34 1 95.31 103 THR A C 1
ATOM 803 O O . THR A 1 103 ? 11.555 -23.109 6.289 1 95.31 103 THR A O 1
ATOM 806 N N . VAL A 1 104 ? 12.945 -21.234 6.344 1 97.06 104 VAL A N 1
ATOM 807 C CA . VAL A 1 104 ? 11.789 -20.344 6.363 1 97.06 104 VAL A CA 1
ATOM 808 C C . VAL A 1 104 ? 11.969 -19.25 5.309 1 97.06 104 VAL A C 1
ATOM 810 O O . VAL A 1 104 ? 13.055 -19.094 4.758 1 97.06 104 VAL A O 1
ATOM 813 N N . VAL A 1 105 ? 10.93 -18.672 4.945 1 95.5 105 VAL A N 1
ATOM 814 C CA . VAL A 1 105 ? 10.891 -17.453 4.129 1 95.5 105 VAL A CA 1
ATOM 815 C C . VAL A 1 105 ? 10.602 -16.25 5.012 1 95.5 105 VAL A C 1
ATOM 817 O O . VAL A 1 105 ? 9.703 -16.281 5.852 1 95.5 105 VAL A O 1
ATOM 820 N N . VAL A 1 106 ? 11.359 -15.195 4.895 1 97 106 VAL A N 1
ATOM 821 C CA . VAL A 1 106 ? 11.172 -13.969 5.664 1 97 106 VAL A CA 1
ATOM 822 C C . VAL A 1 106 ? 10.742 -12.836 4.738 1 97 106 VAL A C 1
ATOM 824 O O . VAL A 1 106 ? 11.375 -12.594 3.707 1 97 106 VAL A O 1
ATOM 827 N N . LYS A 1 107 ? 9.648 -12.219 5.078 1 95.88 107 LYS A N 1
ATOM 828 C CA . LYS A 1 107 ? 9.133 -11.188 4.188 1 95.88 107 LYS A CA 1
ATOM 829 C C . LYS A 1 107 ? 8.469 -10.062 4.98 1 95.88 107 LYS A C 1
ATOM 831 O O . LYS A 1 107 ? 7.922 -10.297 6.062 1 95.88 107 LYS A O 1
ATOM 836 N N . PRO A 1 108 ? 8.555 -8.836 4.484 1 95.12 108 PRO A N 1
ATOM 837 C CA . PRO A 1 108 ? 7.805 -7.738 5.113 1 95.12 108 PRO A CA 1
ATOM 838 C C . PRO A 1 108 ? 6.293 -7.883 4.941 1 95.12 108 PRO A C 1
ATOM 840 O O . PRO A 1 108 ? 5.836 -8.5 3.979 1 95.12 108 PRO A O 1
ATOM 843 N N . ALA A 1 109 ? 5.523 -7.328 5.852 1 95.06 109 ALA A N 1
ATOM 844 C CA . ALA A 1 109 ? 4.066 -7.445 5.832 1 95.06 109 ALA A CA 1
ATOM 845 C C . ALA A 1 109 ? 3.479 -6.781 4.594 1 95.06 109 ALA A C 1
ATOM 847 O O . ALA A 1 109 ? 2.4 -7.164 4.129 1 95.06 109 ALA A O 1
ATOM 848 N N . ARG A 1 110 ? 4.215 -5.746 4.129 1 90.94 110 ARG A N 1
ATOM 849 C CA . ARG A 1 110 ? 3.787 -5.074 2.906 1 90.94 110 ARG A CA 1
ATOM 850 C C . ARG A 1 110 ? 4.918 -5.016 1.886 1 90.94 110 ARG A C 1
ATOM 852 O O . ARG A 1 110 ? 6.094 -5.047 2.254 1 90.94 110 ARG A O 1
ATOM 859 N N . GLY A 1 111 ? 4.504 -4.941 0.683 1 81.81 111 GLY A N 1
ATOM 860 C CA . GLY A 1 111 ? 5.465 -4.922 -0.411 1 81.81 111 GLY A CA 1
ATOM 861 C C . GLY A 1 111 ? 5.055 -5.797 -1.579 1 81.81 111 GLY A C 1
ATOM 862 O O . GLY A 1 111 ? 4.141 -6.617 -1.457 1 81.81 111 GLY A O 1
ATOM 863 N N . GLU A 1 112 ? 5.773 -5.531 -2.717 1 74.75 112 GLU A N 1
ATOM 864 C CA . GLU A 1 112 ? 5.5 -6.266 -3.951 1 74.75 112 GLU A CA 1
ATOM 865 C C . GLU A 1 112 ? 6.797 -6.672 -4.648 1 74.75 112 GLU A C 1
ATOM 867 O O . GLU A 1 112 ? 7.883 -6.238 -4.254 1 74.75 112 GLU A O 1
ATOM 872 N N . GLY A 1 113 ? 6.648 -7.57 -5.461 1 72 113 GLY A N 1
ATOM 873 C CA . GLY A 1 113 ? 7.762 -7.91 -6.336 1 72 113 GLY A CA 1
ATOM 874 C C . GLY A 1 113 ? 8.875 -8.648 -5.621 1 72 113 GLY A C 1
ATOM 875 O O . GLY A 1 113 ? 10.023 -8.648 -6.078 1 72 113 GLY A O 1
ATOM 876 N N . GLY A 1 114 ? 8.609 -9.016 -4.43 1 76.81 114 GLY A N 1
ATOM 877 C CA . GLY A 1 114 ? 9.617 -9.773 -3.697 1 76.81 114 GLY A CA 1
ATOM 878 C C . GLY A 1 114 ? 10.609 -8.883 -2.967 1 76.81 114 GLY A C 1
ATOM 879 O O . GLY A 1 114 ? 11.594 -9.375 -2.406 1 76.81 114 GLY A O 1
ATOM 880 N N . GLU A 1 115 ? 10.336 -7.621 -2.98 1 78 115 GLU A N 1
ATOM 881 C CA . GLU A 1 115 ? 11.227 -6.707 -2.27 1 78 115 GLU A CA 1
ATOM 882 C C . GLU A 1 115 ? 11.242 -7.004 -0.771 1 78 115 GLU A C 1
ATOM 884 O O . GLU A 1 115 ? 10.18 -7.082 -0.139 1 78 115 GLU A O 1
ATOM 889 N N . GLY A 1 116 ? 12.391 -7.23 -0.261 1 84.69 116 GLY A N 1
ATOM 890 C CA . GLY A 1 116 ? 12.562 -7.477 1.162 1 84.69 116 GLY A CA 1
ATOM 891 C C . GLY A 1 116 ? 12.344 -8.93 1.551 1 84.69 116 GLY A C 1
ATOM 892 O O . GLY A 1 116 ? 12.391 -9.273 2.734 1 84.69 116 GLY A O 1
ATOM 893 N N . VAL A 1 117 ? 12.086 -9.727 0.536 1 88.88 117 VAL A N 1
ATOM 894 C CA . VAL A 1 117 ? 11.812 -11.133 0.803 1 88.88 117 VAL A CA 1
ATOM 895 C C . VAL A 1 117 ? 13.117 -11.938 0.75 1 88.88 117 VAL A C 1
ATOM 897 O O . VAL A 1 117 ? 13.93 -11.734 -0.15 1 88.88 117 VAL A O 1
ATOM 900 N N . THR A 1 118 ? 13.359 -12.719 1.688 1 89.69 118 THR A N 1
ATOM 901 C CA . THR A 1 118 ? 14.469 -13.664 1.707 1 89.69 118 THR A CA 1
ATOM 902 C C . THR A 1 118 ? 13.961 -15.102 1.786 1 89.69 118 THR A C 1
ATOM 904 O O . THR A 1 118 ? 13.281 -15.469 2.746 1 89.69 118 THR A O 1
ATOM 907 N N . VAL A 1 119 ? 14.297 -15.828 0.802 1 86.69 119 VAL A N 1
ATOM 908 C CA . VAL A 1 119 ? 13.852 -17.219 0.722 1 86.69 119 VAL A CA 1
ATOM 909 C C . VAL A 1 119 ? 14.977 -18.156 1.157 1 86.69 119 VAL A C 1
ATOM 911 O O . VAL A 1 119 ? 16.141 -17.906 0.857 1 86.69 119 VAL A O 1
ATOM 914 N N . GLY A 1 120 ? 14.656 -19.219 1.873 1 88.31 120 GLY A N 1
ATOM 915 C CA . GLY A 1 120 ? 15.609 -20.281 2.17 1 88.31 120 GLY A CA 1
ATOM 916 C C . GLY A 1 120 ? 16.5 -19.969 3.361 1 88.31 120 GLY A C 1
ATOM 917 O O . GLY A 1 120 ? 17.688 -20.281 3.355 1 88.31 120 GLY A O 1
ATOM 918 N N . VAL A 1 121 ? 15.945 -19.203 4.324 1 92.31 121 VAL A N 1
ATOM 919 C CA . VAL A 1 121 ? 16.672 -18.922 5.555 1 92.31 121 VAL A CA 1
ATOM 920 C C . VAL A 1 121 ? 16.75 -20.188 6.41 1 92.31 121 VAL A C 1
ATOM 922 O O . VAL A 1 121 ? 15.719 -20.75 6.793 1 92.31 121 VAL A O 1
ATOM 925 N N . ALA A 1 122 ? 18 -20.609 6.785 1 94.19 122 ALA A N 1
ATOM 926 C CA . ALA A 1 122 ? 18.109 -21.938 7.375 1 94.19 122 ALA A CA 1
ATOM 927 C C . ALA A 1 122 ? 18.906 -21.906 8.672 1 94.19 122 ALA A C 1
ATOM 929 O O . ALA A 1 122 ? 19.156 -22.938 9.289 1 94.19 122 ALA A O 1
ATOM 930 N N . ASP A 1 123 ? 19.359 -20.703 9.094 1 96.25 123 ASP A N 1
ATOM 931 C CA . ASP A 1 123 ? 20.094 -20.609 10.352 1 96.25 123 ASP A CA 1
ATOM 932 C C . ASP A 1 123 ? 19.812 -19.266 11.031 1 96.25 123 ASP A C 1
ATOM 934 O O . ASP A 1 123 ? 19.172 -18.391 10.453 1 96.25 123 ASP A O 1
ATOM 938 N N . VAL A 1 124 ? 20.25 -19.172 12.266 1 97.31 124 VAL A N 1
ATOM 939 C CA . VAL A 1 124 ? 19.922 -18.047 13.117 1 97.31 124 VAL A CA 1
ATOM 940 C C . VAL A 1 124 ? 20.547 -16.766 12.562 1 97.31 124 VAL A C 1
ATOM 942 O O . VAL A 1 124 ? 19.922 -15.711 12.531 1 97.31 124 VAL A O 1
ATOM 945 N N . ALA A 1 125 ? 21.75 -16.844 12.156 1 96.75 125 ALA A N 1
ATOM 946 C CA . ALA A 1 125 ? 22.422 -15.672 11.586 1 96.75 125 ALA A CA 1
ATOM 947 C C . ALA A 1 125 ? 21.672 -15.164 10.352 1 96.75 125 ALA A C 1
ATOM 949 O O . ALA A 1 125 ? 21.438 -13.969 10.203 1 96.75 125 ALA A O 1
ATOM 950 N N . GLY A 1 126 ? 21.312 -16.125 9.5 1 95.25 126 GLY A N 1
ATOM 951 C CA . GLY A 1 126 ? 20.531 -15.773 8.328 1 95.25 126 GLY A CA 1
ATOM 952 C C . GLY A 1 126 ? 19.188 -15.164 8.664 1 95.25 126 GLY A C 1
ATOM 953 O O . GLY A 1 126 ? 18.719 -14.258 7.969 1 95.25 126 GLY A O 1
ATOM 954 N N . LEU A 1 127 ? 18.578 -15.672 9.727 1 97.19 127 LEU A N 1
ATOM 955 C CA . LEU A 1 127 ? 17.281 -15.148 10.164 1 97.19 127 LEU A CA 1
ATOM 956 C C . LEU A 1 127 ? 17.406 -13.68 10.562 1 97.19 127 LEU A C 1
ATOM 958 O O . LEU A 1 127 ? 16.609 -12.852 10.117 1 97.19 127 LEU A O 1
ATOM 962 N N . HIS A 1 128 ? 18.359 -13.398 11.305 1 97.25 128 HIS A N 1
ATOM 963 C CA . HIS A 1 128 ? 18.562 -12.023 11.758 1 97.25 128 HIS A CA 1
ATOM 964 C C . HIS A 1 128 ? 18.828 -11.086 10.586 1 97.25 128 HIS A C 1
ATOM 966 O O . HIS A 1 128 ? 18.281 -9.977 10.539 1 97.25 128 HIS A O 1
ATOM 972 N N . GLU A 1 129 ? 19.609 -11.562 9.695 1 95.75 129 GLU A N 1
ATOM 973 C CA . GLU A 1 129 ? 19.906 -10.758 8.508 1 95.75 129 GLU A CA 1
ATOM 974 C C . GLU A 1 129 ? 18.641 -10.523 7.676 1 95.75 129 GLU A C 1
ATOM 976 O O . GLU A 1 129 ? 18.391 -9.406 7.223 1 95.75 129 GLU A O 1
ATOM 981 N N . ALA A 1 130 ? 17.922 -11.578 7.457 1 94.94 130 ALA A N 1
ATOM 982 C CA . ALA A 1 130 ? 16.703 -11.5 6.664 1 94.94 130 ALA A CA 1
ATOM 983 C C . ALA A 1 130 ? 15.695 -10.539 7.305 1 94.94 130 ALA A C 1
ATOM 985 O O . ALA A 1 130 ? 15.023 -9.773 6.605 1 94.94 130 ALA A O 1
ATOM 986 N N . VAL A 1 131 ? 15.57 -10.609 8.609 1 97.44 131 VAL A N 1
ATOM 987 C CA . VAL A 1 131 ? 14.648 -9.742 9.344 1 97.44 131 VAL A CA 1
ATOM 988 C C . VAL A 1 131 ? 15.07 -8.281 9.18 1 97.44 131 VAL A C 1
ATOM 990 O O . VAL A 1 131 ? 14.227 -7.406 8.969 1 97.44 131 VAL A O 1
ATOM 993 N N . GLU A 1 132 ? 16.344 -8.062 9.234 1 94.81 132 GLU A N 1
ATOM 994 C CA . GLU A 1 132 ? 16.844 -6.703 9.055 1 94.81 132 GLU A CA 1
ATOM 995 C C . GLU A 1 132 ? 16.531 -6.168 7.664 1 94.81 132 GLU A C 1
ATOM 997 O O . GLU A 1 132 ? 16.094 -5.023 7.516 1 94.81 132 GLU A O 1
ATOM 1002 N N . VAL A 1 133 ? 16.703 -7.004 6.75 1 89.81 133 VAL A N 1
ATOM 1003 C CA . VAL A 1 133 ? 16.422 -6.621 5.371 1 89.81 133 VAL A CA 1
ATOM 1004 C C . VAL A 1 133 ? 14.938 -6.32 5.215 1 89.81 133 VAL A C 1
ATOM 1006 O O . VAL A 1 133 ? 14.562 -5.289 4.645 1 89.81 133 VAL A O 1
ATOM 1009 N N . ALA A 1 134 ? 14.102 -7.188 5.688 1 93.81 134 ALA A N 1
ATOM 1010 C CA . ALA A 1 134 ? 12.656 -7.031 5.574 1 93.81 134 ALA A CA 1
ATOM 1011 C C . ALA A 1 134 ? 12.18 -5.777 6.305 1 93.81 134 ALA A C 1
ATOM 1013 O O . ALA A 1 134 ? 11.281 -5.074 5.824 1 93.81 134 ALA A O 1
ATOM 1014 N N . ARG A 1 135 ? 12.789 -5.426 7.387 1 91.94 135 ARG A N 1
ATOM 1015 C CA . ARG A 1 135 ? 12.375 -4.305 8.227 1 91.94 135 ARG A CA 1
ATOM 1016 C C . ARG A 1 135 ? 12.641 -2.973 7.527 1 91.94 135 ARG A C 1
ATOM 1018 O O . ARG A 1 135 ? 12.039 -1.956 7.871 1 91.94 135 ARG A O 1
ATOM 1025 N N . ARG A 1 136 ? 13.5 -2.994 6.617 1 83.56 136 ARG A N 1
ATOM 1026 C CA . ARG A 1 136 ? 13.758 -1.789 5.832 1 83.56 136 ARG A CA 1
ATOM 1027 C C . ARG A 1 136 ? 12.562 -1.438 4.957 1 83.56 136 ARG A C 1
ATOM 1029 O O . ARG A 1 136 ? 12.438 -0.303 4.496 1 83.56 136 ARG A O 1
ATOM 1036 N N . HIS A 1 137 ? 11.727 -2.443 4.785 1 85.94 137 HIS A N 1
ATOM 1037 C CA . HIS A 1 137 ? 10.586 -2.25 3.895 1 85.94 137 HIS A CA 1
ATOM 1038 C C . HIS A 1 137 ? 9.297 -2.076 4.688 1 85.94 137 HIS A C 1
ATO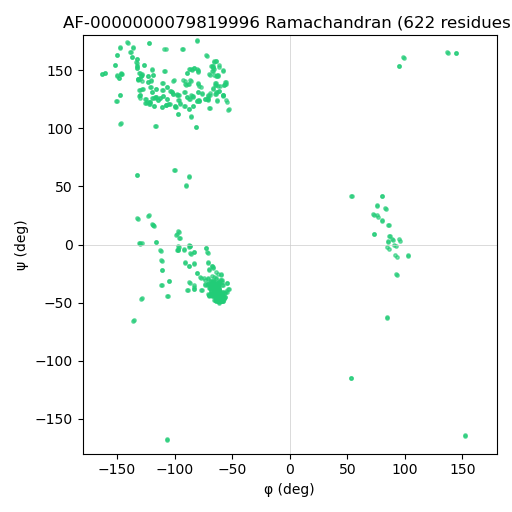M 1040 O O . HIS A 1 137 ? 8.367 -1.397 4.234 1 85.94 137 HIS A O 1
ATOM 1046 N N . HIS A 1 138 ? 9.273 -2.715 5.809 1 88.94 138 HIS A N 1
ATOM 1047 C CA . HIS A 1 138 ? 8.117 -2.576 6.691 1 88.94 138 HIS A CA 1
ATOM 1048 C C . HIS A 1 138 ? 8.469 -2.984 8.117 1 88.94 138 HIS A C 1
ATOM 1050 O O . HIS A 1 138 ? 9.219 -3.941 8.328 1 88.94 138 HIS A O 1
ATOM 1056 N N . GLU A 1 139 ? 7.848 -2.338 9.047 1 88.69 139 GLU A N 1
ATOM 1057 C CA . GLU A 1 139 ? 8.172 -2.578 10.453 1 88.69 139 GLU A CA 1
ATOM 1058 C C . GLU A 1 139 ? 7.754 -3.98 10.883 1 88.69 139 GLU A C 1
ATOM 1060 O O . GLU A 1 139 ? 8.406 -4.594 11.734 1 88.69 139 GLU A O 1
ATOM 1065 N N . THR A 1 140 ? 6.648 -4.441 10.344 1 94.06 140 THR A N 1
ATOM 1066 C CA . THR A 1 140 ? 6.168 -5.789 10.633 1 94.06 140 THR A CA 1
ATOM 1067 C C . THR A 1 140 ? 6.762 -6.797 9.648 1 94.06 140 THR A C 1
ATOM 1069 O O . THR A 1 140 ? 6.699 -6.594 8.438 1 94.06 140 THR A O 1
ATOM 1072 N N . VAL A 1 141 ? 7.359 -7.844 10.211 1 97.19 141 VAL A N 1
ATOM 1073 C CA . VAL A 1 141 ? 8.023 -8.867 9.406 1 97.19 141 VAL A CA 1
ATOM 1074 C C . VAL A 1 141 ? 7.422 -10.234 9.719 1 97.19 141 VAL A C 1
ATOM 1076 O O . VAL A 1 141 ? 7.121 -10.547 10.875 1 97.19 141 VAL A O 1
ATOM 1079 N N . LEU A 1 142 ? 7.258 -11.023 8.656 1 97.75 142 LEU A N 1
ATOM 1080 C CA . LEU A 1 142 ? 6.668 -12.352 8.75 1 97.75 142 LEU A CA 1
ATOM 1081 C C . LEU A 1 142 ? 7.68 -13.43 8.359 1 97.75 142 LEU A C 1
ATOM 1083 O O . LEU A 1 142 ? 8.414 -13.266 7.383 1 97.75 142 LEU A O 1
ATOM 1087 N N . ALA A 1 143 ? 7.77 -14.469 9.148 1 98.25 143 ALA A N 1
ATOM 1088 C CA . ALA A 1 143 ? 8.438 -15.711 8.758 1 98.25 143 ALA A CA 1
ATOM 1089 C C . ALA A 1 143 ? 7.426 -16.812 8.477 1 98.25 143 ALA A C 1
ATOM 1091 O O . ALA A 1 143 ? 6.445 -16.969 9.211 1 98.25 143 ALA A O 1
ATOM 1092 N N . GLU A 1 144 ? 7.668 -17.5 7.398 1 98.12 144 GLU A N 1
ATOM 1093 C CA . GLU A 1 144 ? 6.82 -18.641 7.035 1 98.12 144 GLU A CA 1
ATOM 1094 C C . GLU A 1 144 ? 7.656 -19.875 6.711 1 98.12 144 GLU A C 1
ATOM 1096 O O . GLU A 1 144 ? 8.781 -19.75 6.215 1 98.12 144 GLU A O 1
ATOM 1101 N N . GLU A 1 145 ? 7.098 -20.984 7.012 1 97.69 145 GLU A N 1
ATOM 1102 C CA . GLU A 1 145 ? 7.746 -22.219 6.59 1 97.69 145 GLU A CA 1
ATOM 1103 C C . GLU A 1 145 ? 7.945 -22.25 5.074 1 97.69 145 GLU A C 1
ATOM 1105 O O . GLU A 1 145 ? 7.062 -21.828 4.32 1 97.69 145 GLU A O 1
ATOM 1110 N N . MET A 1 146 ? 9.102 -22.703 4.691 1 94.94 146 MET A N 1
ATOM 1111 C CA . MET A 1 146 ? 9.336 -22.875 3.26 1 94.94 146 MET A CA 1
ATOM 1112 C C . MET A 1 146 ? 8.672 -24.156 2.748 1 94.94 146 MET A C 1
ATOM 1114 O O . MET A 1 146 ? 8.93 -25.25 3.262 1 94.94 146 MET A O 1
ATOM 1118 N N . VAL A 1 147 ? 7.836 -24 1.778 1 94.44 147 VAL A N 1
ATOM 1119 C CA . VAL A 1 147 ? 7.141 -25.125 1.173 1 94.44 147 VAL A CA 1
ATOM 1120 C C . VAL A 1 147 ? 7.668 -25.359 -0.243 1 94.44 147 VAL A C 1
ATOM 1122 O O . VAL A 1 147 ? 7.836 -24.406 -1.011 1 94.44 147 VAL A O 1
ATOM 1125 N N . GLU A 1 148 ? 7.945 -26.562 -0.535 1 89.38 148 GLU A N 1
ATOM 1126 C CA . GLU A 1 148 ? 8.422 -26.906 -1.869 1 89.38 148 GLU A CA 1
ATOM 1127 C C . GLU A 1 148 ? 7.266 -27.234 -2.809 1 89.38 148 GLU A C 1
ATOM 1129 O O . GLU A 1 148 ? 6.23 -27.734 -2.375 1 89.38 148 GLU A O 1
ATOM 1134 N N . GLY A 1 149 ? 7.48 -26.906 -4.066 1 92 149 GLY A N 1
ATOM 1135 C CA . GLY A 1 149 ? 6.484 -27.219 -5.078 1 92 149 GLY A CA 1
ATOM 1136 C C . GLY A 1 149 ? 6.516 -26.266 -6.258 1 92 149 GLY A C 1
ATOM 1137 O O . GLY A 1 149 ? 7.527 -25.609 -6.508 1 92 149 GLY A O 1
ATOM 1138 N N . GLU A 1 150 ? 5.461 -26.297 -7.023 1 91.94 150 GLU A N 1
ATOM 1139 C CA . GLU A 1 150 ? 5.297 -25.422 -8.172 1 91.94 150 GLU A CA 1
ATOM 1140 C C . GLU A 1 150 ? 4.633 -24.109 -7.77 1 91.94 150 GLU A C 1
ATOM 1142 O O . GLU A 1 150 ? 3.695 -24.094 -6.973 1 91.94 150 GLU A O 1
ATOM 1147 N N . ASP A 1 151 ? 5.16 -23.047 -8.328 1 93.5 151 ASP A N 1
ATOM 1148 C CA . ASP A 1 151 ? 4.578 -21.719 -8.125 1 93.5 151 ASP A CA 1
ATOM 1149 C C . ASP A 1 151 ? 3.393 -21.5 -9.062 1 93.5 151 ASP A C 1
ATOM 1151 O O . ASP A 1 151 ? 3.576 -21.234 -10.25 1 93.5 151 ASP A O 1
ATOM 1155 N N . LEU A 1 152 ? 2.223 -21.641 -8.516 1 96.06 152 LEU A N 1
ATOM 1156 C CA . LEU A 1 152 ? 0.986 -21.609 -9.289 1 96.06 152 LEU A CA 1
ATOM 1157 C C . LEU A 1 152 ? 0.223 -20.312 -9.031 1 96.06 152 LEU A C 1
ATOM 1159 O O . LEU A 1 152 ? -0.125 -20.016 -7.887 1 96.06 152 LEU A O 1
ATOM 1163 N N . ARG A 1 153 ? -0.006 -19.531 -10.078 1 96.06 153 ARG A N 1
ATOM 1164 C CA . ARG A 1 153 ? -0.896 -18.375 -10.039 1 96.06 153 ARG A CA 1
ATOM 1165 C C . ARG A 1 153 ? -2.283 -18.734 -10.555 1 96.06 153 ARG A C 1
ATOM 1167 O O . ARG A 1 153 ? -2.424 -19.234 -11.672 1 96.06 153 ARG A O 1
ATOM 1174 N N . VAL A 1 154 ? -3.277 -18.469 -9.703 1 98.19 154 VAL A N 1
ATOM 1175 C CA . VAL A 1 154 ? -4.664 -18.688 -10.109 1 98.19 154 VAL A CA 1
ATOM 1176 C C . VAL A 1 154 ? -5.414 -17.359 -10.109 1 98.19 154 VAL A C 1
ATOM 1178 O O . VAL A 1 154 ? -5.391 -16.625 -9.117 1 98.19 154 VAL A O 1
ATOM 1181 N N . LEU A 1 155 ? -6.043 -17.016 -11.195 1 98.69 155 LEU A N 1
ATOM 1182 C CA . LEU A 1 155 ? -6.82 -15.797 -11.336 1 98.69 155 LEU A CA 1
ATOM 1183 C C . LEU A 1 155 ? -8.305 -16.062 -11.156 1 98.69 155 LEU A C 1
ATOM 1185 O O . LEU A 1 155 ? -8.898 -16.844 -11.906 1 98.69 155 LEU A O 1
ATOM 1189 N N . VAL A 1 156 ? -8.867 -15.445 -10.148 1 98.88 156 VAL A N 1
ATOM 1190 C CA . VAL A 1 156 ? -10.297 -15.539 -9.875 1 98.88 156 VAL A CA 1
ATOM 1191 C C . VAL A 1 156 ? -10.984 -14.234 -10.258 1 98.88 156 VAL A C 1
ATOM 1193 O O . VAL A 1 156 ? -10.555 -13.156 -9.844 1 98.88 156 VAL A O 1
ATOM 1196 N N . ILE A 1 157 ? -11.992 -14.266 -11.086 1 98.75 157 ILE A N 1
ATOM 1197 C CA . ILE A 1 157 ? -12.82 -13.125 -11.445 1 98.75 157 ILE A CA 1
ATOM 1198 C C . ILE A 1 157 ? -14.289 -13.461 -11.188 1 98.75 157 ILE A C 1
ATOM 1200 O O . ILE A 1 157 ? -14.812 -14.438 -11.719 1 98.75 157 ILE A O 1
ATOM 1204 N N . ASP A 1 158 ? -14.898 -12.672 -10.367 1 98 158 ASP A N 1
ATOM 1205 C CA . ASP A 1 158 ? -16.312 -12.812 -10.047 1 98 158 ASP A CA 1
ATOM 1206 C C . ASP A 1 158 ? -16.625 -14.234 -9.578 1 98 158 ASP A C 1
ATOM 1208 O O . ASP A 1 158 ? -17.547 -14.875 -10.094 1 98 158 ASP A O 1
ATOM 1212 N N . GLY A 1 159 ? -15.766 -14.789 -8.773 1 98 159 GLY A N 1
ATOM 1213 C CA . GLY A 1 159 ? -16.031 -16.016 -8.047 1 98 159 GLY A CA 1
ATOM 1214 C C . GLY A 1 159 ? -15.617 -17.266 -8.82 1 98 159 GLY A C 1
ATOM 1215 O O . GLY A 1 159 ? -15.758 -18.375 -8.336 1 98 159 GLY A O 1
ATOM 1216 N N . SER A 1 160 ? -15.016 -17.062 -9.992 1 98.38 160 SER A N 1
ATOM 1217 C CA . SER A 1 160 ? -14.641 -18.203 -10.812 1 98.38 160 SER A CA 1
ATOM 1218 C C . SER A 1 160 ? -13.18 -18.125 -11.242 1 98.38 160 SER A C 1
ATOM 1220 O O . SER A 1 160 ? -12.68 -17.031 -11.547 1 98.38 160 SER A O 1
ATOM 1222 N N . VAL A 1 161 ? -12.586 -19.266 -11.32 1 98.75 161 VAL A N 1
ATOM 1223 C CA . VAL A 1 161 ? -11.242 -19.328 -11.875 1 98.75 161 VAL A CA 1
ATOM 1224 C C . VAL A 1 161 ? -11.289 -19.078 -13.383 1 98.75 161 VAL A C 1
ATOM 1226 O O . VAL A 1 161 ? -12.023 -19.766 -14.102 1 98.75 161 VAL A O 1
ATOM 1229 N N . VAL A 1 162 ? -10.508 -18.156 -13.852 1 98.75 162 VAL A N 1
ATOM 1230 C CA . VAL A 1 162 ? -10.523 -17.781 -15.266 1 98.75 162 VAL A CA 1
ATOM 1231 C C . VAL A 1 162 ? -9.211 -18.219 -15.922 1 98.75 162 VAL A C 1
ATOM 1233 O O . VAL A 1 162 ? -9.195 -18.578 -17.109 1 98.75 162 VAL A O 1
ATOM 1236 N N . ALA A 1 163 ? -8.164 -18.156 -15.195 1 98.62 163 ALA A N 1
ATOM 1237 C CA . ALA A 1 163 ? -6.848 -18.516 -15.711 1 98.62 163 ALA A CA 1
ATOM 1238 C C . ALA A 1 163 ? -5.938 -19.016 -14.594 1 98.62 163 ALA A C 1
ATOM 1240 O O . ALA A 1 163 ? -6.152 -18.703 -13.422 1 98.62 163 ALA A O 1
ATOM 1241 N N . ALA A 1 164 ? -4.988 -19.812 -14.953 1 98.19 164 ALA A N 1
ATOM 1242 C CA . ALA A 1 164 ? -3.941 -20.297 -14.055 1 98.19 164 ALA A CA 1
ATOM 1243 C C . ALA A 1 164 ? -2.635 -20.516 -14.805 1 98.19 164 ALA A C 1
ATOM 1245 O O . ALA A 1 164 ? -2.646 -20.922 -15.969 1 98.19 164 ALA A O 1
ATOM 1246 N N . SER A 1 165 ? -1.604 -20.219 -14.133 1 96.5 165 SER A N 1
ATOM 1247 C CA . SER A 1 165 ? -0.304 -20.375 -14.781 1 96.5 165 SER A CA 1
ATOM 1248 C C . SER A 1 165 ? 0.76 -20.797 -13.773 1 96.5 165 SER A C 1
ATOM 1250 O O . SER A 1 165 ? 0.681 -20.453 -12.594 1 96.5 165 SER A O 1
ATOM 1252 N N . VAL A 1 166 ? 1.673 -21.562 -14.219 1 95.06 166 VAL A N 1
ATOM 1253 C CA . VAL A 1 166 ? 2.865 -21.906 -13.445 1 95.06 166 VAL A CA 1
ATOM 1254 C C . VAL A 1 166 ? 4.027 -21 -13.875 1 95.06 166 VAL A C 1
ATOM 1256 O O . VAL A 1 166 ? 4.273 -20.812 -15.062 1 95.06 166 VAL A O 1
ATOM 1259 N N . ARG A 1 167 ? 4.586 -20.453 -12.836 1 89.44 167 ARG A N 1
ATOM 1260 C CA . ARG A 1 167 ? 5.758 -19.609 -13.055 1 89.44 167 ARG A CA 1
ATOM 1261 C C . ARG A 1 167 ? 7.039 -20.344 -12.664 1 89.44 167 ARG A C 1
ATOM 1263 O O . ARG A 1 167 ? 7.105 -20.969 -11.609 1 89.44 167 ARG A O 1
ATOM 1270 N N . ARG A 1 168 ? 8.023 -20.297 -13.523 1 88.56 168 ARG A N 1
ATOM 1271 C CA . ARG A 1 168 ? 9.289 -20.969 -13.25 1 88.56 168 ARG A CA 1
ATOM 1272 C C . ARG A 1 168 ? 10.469 -20.016 -13.484 1 88.56 168 ARG A C 1
ATOM 1274 O O . ARG A 1 168 ? 10.477 -19.266 -14.461 1 88.56 168 ARG A O 1
ATOM 1281 N N . PRO A 1 169 ? 11.297 -19.984 -12.445 1 85.56 169 PRO A N 1
ATOM 1282 C CA . PRO A 1 169 ? 12.516 -19.203 -12.695 1 85.56 169 PRO A CA 1
ATOM 1283 C C . PRO A 1 169 ? 13.383 -19.797 -13.797 1 85.56 169 PRO A C 1
ATOM 1285 O O . PRO A 1 169 ? 13.203 -20.969 -14.172 1 85.56 169 PRO A O 1
ATOM 1288 N N . PRO A 1 170 ? 14.203 -18.969 -14.367 1 88.5 170 PRO A N 1
ATOM 1289 C CA . PRO A 1 170 ? 15.117 -19.531 -15.367 1 88.5 170 PRO A CA 1
ATOM 1290 C C . PRO A 1 170 ? 16.141 -20.484 -14.766 1 88.5 170 PRO A C 1
ATOM 1292 O O . PRO A 1 170 ? 16.719 -20.203 -13.719 1 88.5 170 PRO A O 1
ATOM 1295 N N . VAL A 1 171 ? 16.281 -21.562 -15.398 1 90.44 171 VAL A N 1
ATOM 1296 C CA . VAL A 1 171 ? 17.172 -22.625 -14.914 1 90.44 171 VAL A CA 1
ATOM 1297 C C . VAL A 1 171 ? 18.125 -23.062 -16.031 1 90.44 171 VAL A C 1
ATOM 1299 O O . VAL A 1 171 ? 17.781 -22.984 -17.219 1 90.44 171 VAL A O 1
ATOM 1302 N N . VAL A 1 172 ? 19.328 -23.312 -15.617 1 92.31 172 VAL A N 1
ATOM 1303 C CA . VAL A 1 172 ? 20.297 -23.953 -16.5 1 92.31 172 VAL A CA 1
ATOM 1304 C C . VAL A 1 172 ? 20.562 -25.375 -16 1 92.31 172 VAL A C 1
ATOM 1306 O O . VAL A 1 172 ? 20.594 -25.625 -14.805 1 92.31 172 VAL A O 1
ATOM 1309 N N . VAL A 1 173 ? 20.656 -26.281 -16.969 1 92.94 173 VAL A N 1
ATOM 1310 C CA . VAL A 1 173 ? 20.969 -27.672 -16.656 1 92.94 173 VAL A CA 1
ATOM 1311 C C . VAL A 1 173 ? 22.375 -28 -17.141 1 92.94 173 VAL A C 1
ATOM 1313 O O . VAL A 1 173 ? 22.719 -27.781 -18.297 1 92.94 173 VAL A O 1
ATOM 1316 N N . GLY A 1 174 ? 23.094 -28.516 -16.203 1 93.62 174 GLY A N 1
ATOM 1317 C CA . GLY A 1 174 ? 24.453 -28.906 -16.531 1 93.62 174 GLY A CA 1
ATOM 1318 C C . GLY A 1 174 ? 24.516 -30.016 -17.547 1 93.62 174 GLY A C 1
ATOM 1319 O O . GLY A 1 174 ? 23.656 -30.906 -17.562 1 93.62 174 GLY A O 1
ATOM 1320 N N . ASP A 1 175 ? 25.547 -29.953 -18.406 1 94.06 175 ASP A N 1
ATOM 1321 C CA . ASP A 1 175 ? 25.766 -31.016 -19.375 1 94.06 175 ASP A CA 1
ATOM 1322 C C . ASP A 1 175 ? 27.094 -31.734 -19.125 1 94.06 175 ASP A C 1
ATOM 1324 O O . ASP A 1 175 ? 27.531 -32.531 -19.953 1 94.06 175 ASP A O 1
ATOM 1328 N N . GLY A 1 176 ? 27.734 -31.328 -18.125 1 94.62 176 GLY A N 1
ATOM 1329 C CA . GLY A 1 176 ? 28.953 -31.984 -17.719 1 94.62 176 GLY A CA 1
ATOM 1330 C C . GLY A 1 176 ? 30.188 -31.453 -18.438 1 94.62 176 GLY A C 1
ATOM 1331 O O . GLY A 1 176 ? 31.312 -31.891 -18.172 1 94.62 176 GLY A O 1
ATOM 1332 N N . THR A 1 177 ? 29.969 -30.547 -19.359 1 95.5 177 THR A N 1
ATOM 1333 C CA . THR A 1 177 ? 31.094 -30.109 -20.172 1 95.5 177 THR A CA 1
ATOM 1334 C C . THR A 1 177 ? 31.188 -28.578 -20.172 1 95.5 177 THR A C 1
ATOM 1336 O O . THR A 1 177 ? 32.281 -28.031 -20.078 1 95.5 177 THR A O 1
ATOM 1339 N N . ARG A 1 178 ? 30.219 -27.906 -20.344 1 94.31 178 ARG A N 1
ATOM 1340 C CA . ARG A 1 178 ? 30.219 -26.453 -20.438 1 94.31 178 ARG A CA 1
ATOM 1341 C C . ARG A 1 178 ? 30.109 -25.797 -19.062 1 94.31 178 ARG A C 1
ATOM 1343 O O . ARG A 1 178 ? 29.547 -26.391 -18.141 1 94.31 178 ARG A O 1
ATOM 1350 N N . THR A 1 179 ? 30.641 -24.672 -18.938 1 96 179 THR A N 1
ATOM 1351 C CA . THR A 1 179 ? 30.516 -23.891 -17.703 1 96 179 THR A CA 1
ATOM 1352 C C . THR A 1 179 ? 29.109 -23.344 -17.562 1 96 179 THR A C 1
ATOM 1354 O O . THR A 1 179 ? 28.375 -23.234 -18.547 1 96 179 THR A O 1
ATOM 1357 N N . LEU A 1 180 ? 28.828 -22.969 -16.375 1 95.44 180 LEU A N 1
ATOM 1358 C CA . LEU A 1 180 ? 27.531 -22.359 -16.109 1 95.44 180 LEU A CA 1
ATOM 1359 C C . LEU A 1 180 ? 27.359 -21.062 -16.906 1 95.44 180 LEU A C 1
ATOM 1361 O O . LEU A 1 180 ? 26.266 -20.781 -17.406 1 95.44 180 LEU A O 1
ATOM 1365 N N . GLY A 1 181 ? 28.438 -20.297 -17.016 1 95.12 181 GLY A N 1
ATOM 1366 C CA . GLY A 1 181 ? 28.391 -19.094 -17.828 1 95.12 181 GLY A CA 1
ATOM 1367 C C . GLY A 1 181 ? 28.016 -19.359 -19.266 1 95.12 181 GLY A C 1
ATOM 1368 O O . GLY A 1 181 ? 27.188 -18.656 -19.844 1 95.12 181 GLY A O 1
ATOM 1369 N N . HIS A 1 182 ? 28.625 -20.359 -19.812 1 95.25 182 HIS A N 1
ATOM 1370 C CA . HIS A 1 182 ? 28.328 -20.734 -21.203 1 95.25 182 HIS A CA 1
ATOM 1371 C C . HIS A 1 182 ? 26.891 -21.219 -21.344 1 95.25 182 HIS A C 1
ATOM 1373 O O . HIS A 1 182 ? 26.234 -20.891 -22.344 1 95.25 182 HIS A O 1
ATOM 1379 N N . LEU A 1 183 ? 26.5 -21.969 -20.438 1 95.06 183 LEU A N 1
ATOM 1380 C CA . LEU A 1 183 ? 25.125 -22.469 -20.469 1 95.06 183 LEU A CA 1
ATOM 1381 C C . LEU A 1 183 ? 24.125 -21.328 -20.359 1 95.06 183 LEU A C 1
ATOM 1383 O O . LEU A 1 183 ? 23.109 -21.312 -21.047 1 95.06 183 LEU A O 1
ATOM 1387 N N . ALA A 1 184 ? 24.406 -20.391 -19.469 1 94.75 184 ALA A N 1
ATOM 1388 C CA . ALA A 1 184 ? 23.531 -19.219 -19.297 1 94.75 184 ALA A CA 1
ATOM 1389 C C . ALA A 1 184 ? 23.469 -18.391 -20.562 1 94.75 184 ALA A C 1
ATOM 1391 O O . ALA A 1 184 ? 22.406 -17.906 -20.953 1 94.75 184 ALA A O 1
ATOM 1392 N N . GLU A 1 185 ? 24.578 -18.25 -21.141 1 93.56 185 GLU A N 1
ATOM 1393 C CA . GLU A 1 185 ? 24.625 -17.5 -22.391 1 93.56 185 GLU A CA 1
ATOM 1394 C C . GLU A 1 185 ? 23.844 -18.219 -23.5 1 93.56 185 GLU A C 1
ATOM 1396 O O . GLU A 1 185 ? 23.219 -17.578 -24.328 1 93.56 185 GLU A O 1
ATOM 1401 N N . ALA A 1 186 ? 24 -19.531 -23.5 1 92.81 186 ALA A N 1
ATOM 1402 C CA . ALA A 1 186 ? 23.234 -20.312 -24.469 1 92.81 186 ALA A CA 1
ATOM 1403 C C . ALA A 1 186 ? 21.734 -20.141 -24.266 1 92.81 186 ALA A C 1
ATOM 1405 O O . ALA A 1 186 ? 20.984 -20 -25.219 1 92.81 186 ALA A O 1
ATOM 1406 N N . LEU A 1 187 ? 21.328 -20.172 -23.047 1 91.62 187 LEU A N 1
ATOM 1407 C CA . LEU A 1 187 ? 19.922 -19.938 -22.719 1 91.62 187 LEU A CA 1
ATOM 1408 C C . LEU A 1 187 ? 19.469 -18.562 -23.203 1 91.62 187 LEU A C 1
ATOM 1410 O O . LEU A 1 187 ? 18.406 -18.438 -23.812 1 91.62 187 LEU A O 1
ATOM 1414 N N . ASN A 1 188 ? 20.266 -17.516 -22.953 1 92.31 188 ASN A N 1
ATOM 1415 C CA . ASN A 1 188 ? 19.938 -16.156 -23.359 1 92.31 188 ASN A CA 1
ATOM 1416 C C . ASN A 1 188 ? 19.938 -16.016 -24.875 1 92.31 188 ASN A C 1
ATOM 1418 O O . ASN A 1 188 ? 19.125 -15.273 -25.438 1 92.31 188 ASN A O 1
ATOM 1422 N N . ALA A 1 189 ? 20.844 -16.781 -25.5 1 90.06 189 ALA A N 1
ATOM 1423 C CA . ALA A 1 189 ? 20.875 -16.781 -26.953 1 90.06 189 ALA A CA 1
ATOM 1424 C C . ALA A 1 189 ? 19.578 -17.344 -27.531 1 90.06 189 ALA A C 1
ATOM 1426 O O . ALA A 1 189 ? 19.031 -16.797 -28.5 1 90.06 189 ALA A O 1
ATOM 1427 N N . GLU A 1 190 ? 19.188 -18.406 -26.984 1 88.25 190 GLU A N 1
ATOM 1428 C CA . GLU A 1 190 ? 17.922 -19 -27.406 1 88.25 190 GLU A CA 1
ATOM 1429 C C . GLU A 1 190 ? 16.766 -18.031 -27.219 1 88.25 190 GLU A C 1
ATOM 1431 O O . GLU A 1 190 ? 15.883 -17.938 -28.078 1 88.25 190 GLU A O 1
ATOM 1436 N N . ARG A 1 191 ? 16.719 -17.312 -26.156 1 85.44 191 ARG A N 1
ATOM 1437 C CA . ARG A 1 191 ? 15.648 -16.375 -25.828 1 85.44 191 ARG A CA 1
ATOM 1438 C C . ARG A 1 191 ? 15.656 -15.172 -26.766 1 85.44 191 ARG A C 1
ATOM 1440 O O . ARG A 1 191 ? 14.602 -14.633 -27.109 1 85.44 191 ARG A O 1
ATOM 1447 N N . ARG A 1 192 ? 16.844 -14.797 -27.094 1 81.88 192 ARG A N 1
ATOM 1448 C CA . ARG A 1 192 ? 16.969 -13.695 -28.031 1 81.88 192 ARG A CA 1
ATOM 1449 C C . ARG A 1 192 ? 16.328 -14.047 -29.375 1 81.88 192 ARG A C 1
ATOM 1451 O O . ARG A 1 192 ? 15.789 -13.18 -30.062 1 81.88 192 ARG A O 1
ATOM 1458 N N . GLU A 1 193 ? 16.422 -15.344 -29.672 1 79.38 193 GLU A N 1
ATOM 1459 C CA . GLU A 1 193 ? 15.914 -15.797 -30.953 1 79.38 193 GLU A CA 1
ATOM 1460 C C . GLU A 1 193 ? 14.398 -15.984 -30.922 1 79.38 193 GLU A C 1
ATOM 1462 O O . GLU A 1 193 ? 13.742 -15.977 -31.953 1 79.38 193 GLU A O 1
ATOM 1467 N N . ARG A 1 194 ? 13.93 -16.188 -29.812 1 73 194 ARG A N 1
ATOM 1468 C CA . ARG A 1 194 ? 12.5 -16.422 -29.641 1 73 194 ARG A CA 1
ATOM 1469 C C . ARG A 1 194 ? 11.742 -15.094 -29.547 1 73 194 ARG A C 1
ATOM 1471 O O . ARG A 1 194 ? 12.172 -14.18 -28.844 1 73 194 ARG A O 1
ATOM 1478 N N . GLU A 1 195 ? 10.789 -14.938 -30.312 1 60.56 195 GLU A N 1
ATOM 1479 C CA . GLU A 1 195 ? 9.945 -13.758 -30.234 1 60.56 195 GLU A CA 1
ATOM 1480 C C . GLU A 1 195 ? 9.406 -13.555 -28.812 1 60.56 195 GLU A C 1
ATOM 1482 O O . GLU A 1 195 ? 8.797 -14.461 -28.25 1 60.56 195 GLU A O 1
ATOM 1487 N N . GLY A 1 196 ? 9.836 -12.461 -28.234 1 65.62 196 GLY A N 1
ATOM 1488 C CA . GLY A 1 196 ? 9.336 -12.125 -26.922 1 65.62 196 GLY A CA 1
ATOM 1489 C C . GLY A 1 196 ? 10.211 -12.664 -25.797 1 65.62 196 GLY A C 1
ATOM 1490 O O . GLY A 1 196 ? 9.852 -12.562 -24.625 1 65.62 196 GLY A O 1
ATOM 1491 N N . GLY A 1 197 ? 11.203 -13.344 -26.344 1 74.19 197 GLY A N 1
ATOM 1492 C CA . GLY A 1 197 ? 12.086 -13.898 -25.328 1 74.19 197 GLY A CA 1
ATOM 1493 C C . GLY A 1 197 ? 12.805 -12.836 -24.516 1 74.19 197 GLY A C 1
ATOM 1494 O O . GLY A 1 197 ? 13.258 -11.828 -25.062 1 74.19 197 GLY A O 1
ATOM 1495 N N . ILE A 1 198 ? 12.719 -13 -23.141 1 79.19 198 ILE A N 1
ATOM 1496 C CA . ILE A 1 198 ? 13.422 -12.094 -22.234 1 79.19 198 ILE A CA 1
ATOM 1497 C C . ILE A 1 198 ? 14.656 -12.781 -21.656 1 79.19 198 ILE A C 1
ATOM 1499 O O . ILE A 1 198 ? 14.562 -13.859 -21.078 1 79.19 198 ILE A O 1
ATOM 1503 N N . GLU A 1 199 ? 15.758 -12.125 -21.938 1 88.62 199 GLU A N 1
ATOM 1504 C CA . GLU A 1 199 ? 17.031 -12.656 -21.438 1 88.62 199 GLU A CA 1
ATOM 1505 C C . GLU A 1 199 ? 17.094 -12.594 -19.906 1 88.62 199 GLU A C 1
ATOM 1507 O O . GLU A 1 199 ? 16.438 -11.75 -19.297 1 88.62 199 GLU A O 1
ATOM 1512 N N . VAL A 1 200 ? 17.844 -13.523 -19.422 1 90.62 200 VAL A N 1
ATOM 1513 C CA . VAL A 1 200 ? 18.156 -13.508 -18 1 90.62 200 VAL A CA 1
ATOM 1514 C C . VAL A 1 200 ? 19.344 -12.578 -17.734 1 90.62 200 VAL A C 1
ATOM 1516 O O . VAL A 1 200 ? 20.438 -12.797 -18.25 1 90.62 200 VAL A O 1
ATOM 1519 N N . PRO A 1 201 ? 19.109 -11.547 -16.938 1 88.75 201 PRO A N 1
ATOM 1520 C CA . PRO A 1 201 ? 20.266 -10.719 -16.609 1 88.75 201 PRO A CA 1
ATOM 1521 C C . PRO A 1 201 ? 21.328 -11.477 -15.812 1 88.75 201 PRO A C 1
ATOM 1523 O O . PRO A 1 201 ? 21 -12.195 -14.867 1 88.75 201 PRO A O 1
ATOM 1526 N N . LEU A 1 202 ? 22.547 -11.375 -16.234 1 90.5 202 LEU A N 1
ATOM 1527 C CA . LEU A 1 202 ? 23.656 -11.977 -15.492 1 90.5 202 LEU A CA 1
ATOM 1528 C C . LEU A 1 202 ? 24.375 -10.93 -14.648 1 90.5 202 LEU A C 1
ATOM 1530 O O . LEU A 1 202 ? 25.578 -10.719 -14.805 1 90.5 202 LEU A O 1
ATOM 1534 N N . ASP A 1 203 ? 23.594 -10.406 -13.688 1 88.06 203 ASP A N 1
ATOM 1535 C CA . ASP A 1 203 ? 24.062 -9.32 -12.836 1 88.06 203 ASP A CA 1
ATOM 1536 C C . ASP A 1 203 ? 24.359 -9.812 -11.43 1 88.06 203 ASP A C 1
ATOM 1538 O O . ASP A 1 203 ? 24.484 -11.023 -11.195 1 88.06 203 ASP A O 1
ATOM 1542 N N . ASP A 1 204 ? 24.562 -8.805 -10.516 1 83.75 204 ASP A N 1
ATOM 1543 C CA . ASP A 1 204 ? 24.969 -9.125 -9.148 1 83.75 204 ASP A CA 1
ATOM 1544 C C . ASP A 1 204 ? 23.922 -10.008 -8.469 1 83.75 204 ASP A C 1
ATOM 1546 O O . ASP A 1 204 ? 24.266 -10.875 -7.664 1 83.75 204 ASP A O 1
ATOM 1550 N N . ARG A 1 205 ? 22.734 -9.875 -8.82 1 78.38 205 ARG A N 1
ATOM 1551 C CA . ARG A 1 205 ? 21.688 -10.68 -8.219 1 78.38 205 ARG A CA 1
ATOM 1552 C C . ARG A 1 205 ? 21.797 -12.141 -8.648 1 78.38 205 ARG A C 1
ATOM 1554 O O . ARG A 1 205 ? 21.641 -13.047 -7.828 1 78.38 205 ARG A O 1
ATOM 1561 N N . THR A 1 206 ? 22.047 -12.305 -9.953 1 88.38 206 THR A N 1
ATOM 1562 C CA . THR A 1 206 ? 22.25 -13.656 -10.453 1 88.38 206 THR A CA 1
ATOM 1563 C C . THR A 1 206 ? 23.438 -14.312 -9.758 1 88.38 206 THR A C 1
ATOM 1565 O O . THR A 1 206 ? 23.359 -15.469 -9.336 1 88.38 206 THR A O 1
ATOM 1568 N N . LEU A 1 207 ? 24.469 -13.5 -9.602 1 88.62 207 LEU A N 1
ATOM 1569 C CA . LEU A 1 207 ? 25.672 -14.039 -8.977 1 88.62 207 LEU A CA 1
ATOM 1570 C C . LEU A 1 207 ? 25.406 -14.43 -7.527 1 88.62 207 LEU A C 1
ATOM 1572 O O . LEU A 1 207 ? 25.906 -15.445 -7.055 1 88.62 207 LEU A O 1
ATOM 1576 N N . ASP A 1 208 ? 24.609 -13.648 -6.93 1 81.62 208 ASP A N 1
ATOM 1577 C CA . ASP A 1 208 ? 24.25 -13.945 -5.547 1 81.62 208 ASP A CA 1
ATOM 1578 C C . ASP A 1 208 ? 23.453 -15.25 -5.465 1 81.62 208 ASP A C 1
ATOM 1580 O O . ASP A 1 208 ? 23.672 -16.062 -4.562 1 81.62 208 ASP A O 1
ATOM 1584 N N . VAL A 1 209 ? 22.578 -15.438 -6.395 1 81.81 209 VAL A N 1
ATOM 1585 C CA . VAL A 1 209 ? 21.75 -16.641 -6.422 1 81.81 209 VAL A CA 1
ATOM 1586 C C . VAL A 1 209 ? 22.641 -17.875 -6.664 1 81.81 209 VAL A C 1
ATOM 1588 O O . VAL A 1 209 ? 22.469 -18.906 -6.016 1 81.81 209 VAL A O 1
ATOM 1591 N N . LEU A 1 210 ? 23.641 -17.734 -7.551 1 88.94 210 LEU A N 1
ATOM 1592 C CA . LEU A 1 210 ? 24.562 -18.828 -7.859 1 88.94 210 LEU A CA 1
ATOM 1593 C C . LEU A 1 210 ? 25.422 -19.172 -6.645 1 88.94 210 LEU A C 1
ATOM 1595 O O . LEU A 1 210 ? 25.578 -20.344 -6.309 1 88.94 210 LEU A O 1
ATOM 1599 N N . ALA A 1 211 ? 25.859 -18.094 -6.023 1 85 211 ALA A N 1
ATOM 1600 C CA . ALA A 1 211 ? 26.672 -18.312 -4.824 1 85 211 ALA A CA 1
ATOM 1601 C C . ALA A 1 211 ? 25.875 -19.062 -3.754 1 85 211 ALA A C 1
ATOM 1603 O O . ALA A 1 211 ? 26.422 -19.938 -3.08 1 85 211 ALA A O 1
ATOM 1604 N N . GLY A 1 212 ? 24.672 -18.719 -3.635 1 78.25 212 GLY A N 1
ATOM 1605 C CA . GLY A 1 212 ? 23.797 -19.375 -2.67 1 78.25 212 GLY A CA 1
ATOM 1606 C C . GLY A 1 212 ? 23.609 -20.844 -2.951 1 78.25 212 GLY A C 1
ATOM 1607 O O . GLY A 1 212 ? 23.266 -21.609 -2.051 1 78.25 212 GLY A O 1
ATOM 1608 N N . GLN A 1 213 ? 23.781 -21.172 -4.219 1 82.19 213 GLN A N 1
ATOM 1609 C CA . GLN A 1 213 ? 23.641 -22.578 -4.625 1 82.19 213 GLN A CA 1
ATOM 1610 C C . GLN A 1 213 ? 24.984 -23.281 -4.668 1 82.19 213 GLN A C 1
ATOM 1612 O O . GLN A 1 213 ? 25.094 -24.406 -5.152 1 82.19 213 GLN A O 1
ATOM 1617 N N . GLY A 1 214 ? 26.031 -22.531 -4.223 1 85 214 GLY A N 1
ATOM 1618 C CA . GLY A 1 214 ? 27.375 -23.094 -4.137 1 85 214 GLY A CA 1
ATOM 1619 C C . GLY A 1 214 ? 28.047 -23.219 -5.484 1 85 214 GLY A C 1
ATOM 1620 O O . GLY A 1 214 ? 28.828 -24.141 -5.703 1 85 214 GLY A O 1
ATOM 1621 N N . THR A 1 215 ? 27.625 -22.406 -6.387 1 91.81 215 THR A N 1
ATOM 1622 C CA . THR A 1 215 ? 28.203 -22.469 -7.723 1 91.81 215 THR A CA 1
ATOM 1623 C C . THR A 1 215 ? 28.5 -21.078 -8.258 1 91.81 215 THR A C 1
ATOM 1625 O O . THR A 1 215 ? 28.25 -20.078 -7.574 1 91.81 215 THR A O 1
ATOM 1628 N N . SER A 1 216 ? 29.234 -21 -9.375 1 94 216 SER A N 1
ATOM 1629 C CA . SER A 1 216 ? 29.578 -19.766 -10.062 1 94 216 SER A CA 1
ATOM 1630 C C . SER A 1 216 ? 29.516 -19.938 -11.578 1 94 216 SER A C 1
ATOM 1632 O O . SER A 1 216 ? 29.359 -21.047 -12.078 1 94 216 SER A O 1
ATOM 1634 N N . LEU A 1 217 ? 29.688 -18.828 -12.258 1 94.38 217 LEU A N 1
ATOM 1635 C CA . LEU A 1 217 ? 29.625 -18.844 -13.711 1 94.38 217 LEU A CA 1
ATOM 1636 C C . LEU A 1 217 ? 30.781 -19.641 -14.297 1 94.38 217 LEU A C 1
ATOM 1638 O O . LEU A 1 217 ? 30.703 -20.141 -15.422 1 94.38 217 LEU A O 1
ATOM 1642 N N . ASP A 1 218 ? 31.797 -19.797 -13.477 1 95.19 218 ASP A N 1
ATOM 1643 C CA . ASP A 1 218 ? 33 -20.438 -13.977 1 95.19 218 ASP A CA 1
ATOM 1644 C C . ASP A 1 218 ? 32.969 -21.953 -13.742 1 95.19 218 ASP A C 1
ATOM 1646 O O . ASP A 1 218 ? 33.812 -22.688 -14.258 1 95.19 218 ASP A O 1
ATOM 1650 N N . ASP A 1 219 ? 31.953 -22.422 -13.094 1 95.38 219 ASP A N 1
ATOM 1651 C CA . ASP A 1 219 ? 31.891 -23.844 -12.727 1 95.38 219 ASP A CA 1
ATOM 1652 C C . ASP A 1 219 ? 31.281 -24.672 -13.859 1 95.38 219 ASP A C 1
ATOM 1654 O O . ASP A 1 219 ? 30.391 -24.203 -14.57 1 95.38 219 ASP A O 1
ATOM 1658 N N . VAL A 1 220 ? 31.828 -25.891 -14.07 1 94.94 220 VAL A N 1
ATOM 1659 C CA . VAL A 1 220 ? 31.203 -26.891 -14.93 1 94.94 220 VAL A CA 1
ATOM 1660 C C . VAL A 1 220 ? 30.219 -27.719 -14.117 1 94.94 220 VAL A C 1
ATOM 1662 O O . VAL A 1 220 ? 30.609 -28.375 -13.141 1 94.94 220 VAL A O 1
ATOM 1665 N N . LEU A 1 221 ? 29 -27.641 -14.453 1 91.5 221 LEU A N 1
ATOM 1666 C CA . LEU A 1 221 ? 27.938 -28.344 -13.734 1 91.5 221 LEU A CA 1
ATOM 1667 C C . LEU A 1 221 ? 27.891 -29.812 -14.164 1 91.5 221 LEU A C 1
ATOM 1669 O O . LEU A 1 221 ? 28.047 -30.125 -15.352 1 91.5 221 LEU A O 1
ATOM 1673 N N . ASP A 1 222 ? 27.703 -30.625 -13.156 1 93.44 222 ASP A N 1
ATOM 1674 C CA . ASP A 1 222 ? 27.5 -32.031 -13.469 1 93.44 222 ASP A CA 1
ATOM 1675 C C . ASP A 1 222 ? 26.297 -32.219 -14.398 1 93.44 222 ASP A C 1
ATOM 1677 O O . ASP A 1 222 ? 25.359 -31.422 -14.383 1 93.44 222 ASP A O 1
ATOM 1681 N N . ASP A 1 223 ? 26.391 -33.281 -15.203 1 92.94 223 ASP A N 1
ATOM 1682 C CA . ASP A 1 223 ? 25.297 -33.594 -16.109 1 92.94 223 ASP A CA 1
ATOM 1683 C C . ASP A 1 223 ? 23.984 -33.75 -15.336 1 92.94 223 ASP A C 1
ATOM 1685 O O . ASP A 1 223 ? 23.922 -34.5 -14.352 1 92.94 223 ASP A O 1
ATOM 1689 N N . GLY A 1 224 ? 23.031 -32.969 -15.773 1 92.62 224 GLY A N 1
ATOM 1690 C CA . GLY A 1 224 ? 21.719 -33.094 -15.195 1 92.62 224 GLY A CA 1
ATOM 1691 C C . GLY A 1 224 ? 21.484 -32.188 -14.008 1 92.62 224 GLY A C 1
ATOM 1692 O O . GLY A 1 224 ? 20.359 -32 -13.547 1 92.62 224 GLY A O 1
ATOM 1693 N N . ARG A 1 225 ? 22.547 -31.531 -13.523 1 91.75 225 ARG A N 1
ATOM 1694 C CA . ARG A 1 225 ? 22.391 -30.625 -12.391 1 91.75 225 ARG A CA 1
ATOM 1695 C C . ARG A 1 225 ? 21.641 -29.359 -12.812 1 91.75 225 ARG A C 1
ATOM 1697 O O . ARG A 1 225 ? 22.016 -28.703 -13.789 1 91.75 225 ARG A O 1
ATOM 1704 N N . ARG A 1 226 ? 20.547 -29.094 -12.055 1 91.44 226 ARG A N 1
ATOM 1705 C CA . ARG A 1 226 ? 19.75 -27.906 -12.336 1 91.44 226 ARG A CA 1
ATOM 1706 C C . ARG A 1 226 ? 20.141 -26.75 -11.422 1 91.44 226 ARG A C 1
ATOM 1708 O O . ARG A 1 226 ? 20.266 -26.938 -10.211 1 91.44 226 ARG A O 1
ATOM 1715 N N . VAL A 1 227 ? 20.422 -25.594 -12.016 1 91.19 227 VAL A N 1
ATOM 1716 C CA . VAL A 1 227 ? 20.781 -24.391 -11.266 1 91.19 227 VAL A CA 1
ATOM 1717 C C . VAL A 1 227 ? 19.859 -23.234 -11.648 1 91.19 227 VAL A C 1
ATOM 1719 O O . VAL A 1 227 ? 19.672 -22.953 -12.836 1 91.19 227 VAL A O 1
ATOM 1722 N N . VAL A 1 228 ? 19.234 -22.656 -10.648 1 89.75 228 VAL A N 1
ATOM 1723 C CA . VAL A 1 228 ? 18.359 -21.516 -10.867 1 89.75 228 VAL A CA 1
ATOM 1724 C C . VAL A 1 228 ? 19.188 -20.25 -11.023 1 89.75 228 VAL A C 1
ATOM 1726 O O . VAL A 1 228 ? 20.125 -20 -10.258 1 89.75 228 VAL A O 1
ATOM 1729 N N . LEU A 1 229 ? 18.922 -19.469 -12.039 1 89.62 229 LEU A N 1
ATOM 1730 C CA . LEU A 1 229 ? 19.688 -18.25 -12.297 1 89.62 229 LEU A CA 1
ATOM 1731 C C . LEU A 1 229 ? 19.109 -17.078 -11.531 1 89.62 229 LEU A C 1
ATOM 1733 O O . LEU A 1 229 ? 19.828 -16.141 -11.18 1 89.62 229 LEU A O 1
ATOM 1737 N N . ARG A 1 230 ? 17.75 -17.156 -11.406 1 83.5 230 ARG A N 1
ATOM 1738 C CA . ARG A 1 230 ? 17.031 -16.156 -10.641 1 83.5 230 ARG A CA 1
ATOM 1739 C C . ARG A 1 230 ? 16.062 -16.812 -9.664 1 83.5 230 ARG A C 1
ATOM 1741 O O . ARG A 1 230 ? 15.398 -17.812 -10 1 83.5 230 ARG A O 1
ATOM 1748 N N . ARG A 1 231 ? 15.992 -16.172 -8.469 1 72.19 231 ARG A N 1
ATOM 1749 C CA . ARG A 1 231 ? 15.109 -16.75 -7.461 1 72.19 231 ARG A CA 1
ATOM 1750 C C . ARG A 1 231 ? 13.641 -16.5 -7.809 1 72.19 231 ARG A C 1
ATOM 1752 O O . ARG A 1 231 ? 12.797 -17.375 -7.586 1 72.19 231 ARG A O 1
ATOM 1759 N N . THR A 1 232 ? 13.375 -15.367 -8.383 1 68.88 232 THR A N 1
ATOM 1760 C CA . THR A 1 232 ? 12 -15.008 -8.711 1 68.88 232 THR A CA 1
ATOM 1761 C C . THR A 1 232 ? 11.633 -15.469 -10.117 1 68.88 232 THR A C 1
ATOM 1763 O O . THR A 1 232 ? 12.492 -15.5 -11.008 1 68.88 232 THR A O 1
ATOM 1766 N N . ALA A 1 233 ? 10.406 -15.945 -10.242 1 76.44 233 ALA A N 1
ATOM 1767 C CA . ALA A 1 233 ? 9.898 -16.391 -11.539 1 76.44 233 ALA A CA 1
ATOM 1768 C C . ALA A 1 233 ? 9.227 -15.25 -12.289 1 76.44 233 ALA A C 1
ATOM 1770 O O . ALA A 1 233 ? 8.109 -15.406 -12.797 1 76.44 233 ALA A O 1
ATOM 1771 N N . ASN A 1 234 ? 9.969 -14.211 -12.359 1 71.69 234 ASN A N 1
ATOM 1772 C CA . ASN A 1 234 ? 9.43 -13.055 -13.07 1 71.69 234 ASN A CA 1
ATOM 1773 C C . ASN A 1 234 ? 9.82 -13.086 -14.547 1 71.69 234 ASN A C 1
ATOM 1775 O O . ASN A 1 234 ? 10.977 -13.359 -14.883 1 71.69 234 ASN A O 1
ATOM 1779 N N . VAL A 1 235 ? 8.852 -12.75 -15.359 1 73.81 235 VAL A N 1
ATOM 1780 C CA . VAL A 1 235 ? 9.07 -12.797 -16.797 1 73.81 235 VAL A CA 1
ATOM 1781 C C . VAL A 1 235 ? 10.156 -11.805 -17.188 1 73.81 235 VAL A C 1
ATOM 1783 O O . VAL A 1 235 ? 10.992 -12.086 -18.062 1 73.81 235 VAL A O 1
ATOM 1786 N N . HIS A 1 236 ? 10.164 -10.695 -16.5 1 72.62 236 HIS A N 1
ATOM 1787 C CA . HIS A 1 236 ? 11.102 -9.648 -16.891 1 72.62 236 HIS A CA 1
ATOM 1788 C C . HIS A 1 236 ? 12.531 -10.023 -16.547 1 72.62 236 HIS A C 1
ATOM 1790 O O . HIS A 1 236 ? 13.477 -9.391 -17.016 1 72.62 236 HIS A O 1
ATOM 1796 N N . THR A 1 237 ? 12.719 -11.109 -15.867 1 78 237 THR A N 1
ATOM 1797 C CA . THR A 1 237 ? 14.062 -11.578 -15.547 1 78 237 THR A CA 1
ATOM 1798 C C . THR A 1 237 ? 14.273 -13 -16.062 1 78 237 THR A C 1
ATOM 1800 O O . THR A 1 237 ? 15.062 -13.758 -15.492 1 78 237 THR A O 1
ATOM 1803 N N . GLY A 1 238 ? 13.492 -13.344 -17.078 1 79.56 238 GLY A N 1
ATOM 1804 C CA . GLY A 1 238 ? 13.719 -14.594 -17.781 1 79.56 238 GLY A CA 1
ATOM 1805 C C . GLY A 1 238 ? 12.852 -15.727 -17.281 1 79.56 238 GLY A C 1
ATOM 1806 O O . GLY A 1 238 ? 12.977 -16.859 -17.734 1 79.56 238 GLY A O 1
ATOM 1807 N N . GLY A 1 239 ? 11.992 -15.422 -16.359 1 84 239 GLY A N 1
ATOM 1808 C CA . GLY A 1 239 ? 11.039 -16.438 -15.93 1 84 239 GLY A CA 1
ATOM 1809 C C . GLY A 1 239 ? 10.039 -16.812 -17.016 1 84 239 GLY A C 1
ATOM 1810 O O . GLY A 1 239 ? 9.938 -16.141 -18.031 1 84 239 GLY A O 1
ATOM 1811 N N . THR A 1 240 ? 9.562 -18.047 -16.891 1 84.56 240 THR A N 1
ATOM 1812 C CA . THR A 1 240 ? 8.562 -18.5 -17.844 1 84.56 240 THR A CA 1
ATOM 1813 C C . THR A 1 240 ? 7.195 -18.625 -17.172 1 84.56 240 THR A C 1
ATOM 1815 O O . THR A 1 240 ? 7.109 -18.812 -15.961 1 84.56 240 THR A O 1
ATOM 1818 N N . ILE A 1 241 ? 6.211 -18.391 -17.984 1 88.94 241 ILE A N 1
ATOM 1819 C CA . ILE A 1 241 ? 4.82 -18.547 -17.562 1 88.94 241 ILE A CA 1
ATOM 1820 C C . ILE A 1 241 ? 4.121 -19.562 -18.469 1 88.94 241 ILE A C 1
ATOM 1822 O O . ILE A 1 241 ? 4.152 -19.453 -19.688 1 88.94 241 ILE A O 1
ATOM 1826 N N . THR A 1 242 ? 3.582 -20.594 -17.891 1 91.88 242 THR A N 1
ATOM 1827 C CA . THR A 1 242 ? 2.863 -21.625 -18.641 1 91.88 242 THR A CA 1
ATOM 1828 C C . THR A 1 242 ? 1.414 -21.719 -18.172 1 91.88 242 THR A C 1
ATOM 1830 O O . THR A 1 242 ? 1.15 -21.922 -16.984 1 91.88 242 THR A O 1
ATOM 1833 N N . ASP A 1 243 ? 0.536 -21.609 -19.156 1 96.25 243 ASP A N 1
ATOM 1834 C CA . ASP A 1 243 ? -0.881 -21.75 -18.828 1 96.25 243 ASP A CA 1
ATOM 1835 C C . ASP A 1 243 ? -1.22 -23.188 -18.438 1 96.25 243 ASP A C 1
ATOM 1837 O O . ASP A 1 243 ? -0.848 -24.125 -19.156 1 96.25 243 ASP A O 1
ATOM 1841 N N . VAL A 1 244 ? -1.885 -23.297 -17.328 1 97.25 244 VAL A N 1
ATOM 1842 C CA . VAL A 1 244 ? -2.254 -24.641 -16.875 1 97.25 244 VAL A CA 1
ATOM 1843 C C . VAL A 1 244 ? -3.725 -24.656 -16.469 1 97.25 244 VAL A C 1
ATOM 1845 O O . VAL A 1 244 ? -4.129 -25.453 -15.617 1 97.25 244 VAL A O 1
ATOM 1848 N N . THR A 1 245 ? -4.535 -23.766 -16.953 1 97.94 245 THR A N 1
ATOM 1849 C CA . THR A 1 245 ? -5.926 -23.547 -16.562 1 97.94 245 THR A CA 1
ATOM 1850 C C . THR A 1 245 ? -6.715 -24.859 -16.672 1 97.94 245 THR A C 1
ATOM 1852 O O . THR A 1 245 ? -7.477 -25.203 -15.758 1 97.94 245 THR A O 1
ATOM 1855 N N . ASP A 1 246 ? -6.445 -25.641 -17.656 1 96.56 246 ASP A N 1
ATOM 1856 C CA . ASP A 1 246 ? -7.246 -26.828 -17.938 1 96.56 246 ASP A CA 1
ATOM 1857 C C . ASP A 1 246 ? -6.738 -28.031 -17.141 1 96.56 246 ASP A C 1
ATOM 1859 O O . ASP A 1 246 ? -7.363 -29.094 -17.156 1 96.56 246 ASP A O 1
ATOM 1863 N N . ARG A 1 247 ? -5.699 -27.812 -16.375 1 96.56 247 ARG A N 1
ATOM 1864 C CA . ARG A 1 247 ? -5.07 -28.938 -15.68 1 96.56 247 ARG A CA 1
ATOM 1865 C C . ARG A 1 247 ? -5.27 -28.828 -14.172 1 96.56 247 ARG A C 1
ATOM 1867 O O . ARG A 1 247 ? -4.926 -29.75 -13.422 1 96.56 247 ARG A O 1
ATOM 1874 N N . LEU A 1 248 ? -5.812 -27.828 -13.727 1 96.56 248 LEU A N 1
ATOM 1875 C CA . LEU A 1 248 ? -5.883 -27.562 -12.297 1 96.56 248 LEU A CA 1
ATOM 1876 C C . LEU A 1 248 ? -6.668 -28.656 -11.578 1 96.56 248 LEU A C 1
ATOM 1878 O O . LEU A 1 248 ? -7.754 -29.031 -12.016 1 96.56 248 LEU A O 1
ATOM 1882 N N . HIS A 1 249 ? -6.078 -29.078 -10.562 1 96.56 249 HIS A N 1
ATOM 1883 C CA . HIS A 1 249 ? -6.848 -29.938 -9.664 1 96.56 249 HIS A CA 1
ATOM 1884 C C . HIS A 1 249 ? -8.031 -29.188 -9.07 1 96.56 249 HIS A C 1
ATOM 1886 O O . HIS A 1 249 ? -7.922 -28 -8.727 1 96.56 249 HIS A O 1
ATOM 1892 N N . PRO A 1 250 ? -9.164 -29.859 -8.828 1 97.19 250 PRO A N 1
ATOM 1893 C CA . PRO A 1 250 ? -10.359 -29.203 -8.273 1 97.19 250 PRO A CA 1
ATOM 1894 C C . PRO A 1 250 ? -10.094 -28.547 -6.922 1 97.19 250 PRO A C 1
ATOM 1896 O O . PRO A 1 250 ? -10.688 -27.516 -6.609 1 97.19 250 PRO A O 1
ATOM 1899 N N . SER A 1 251 ? -9.219 -29.062 -6.184 1 97.12 251 SER A N 1
ATOM 1900 C CA . SER A 1 251 ? -8.93 -28.5 -4.871 1 97.12 251 SER A CA 1
ATOM 1901 C C . SER A 1 251 ? -8.289 -27.125 -5 1 97.12 251 SER A C 1
ATOM 1903 O O . SER A 1 251 ? -8.523 -26.234 -4.172 1 97.12 251 SER A O 1
ATOM 1905 N N . SER A 1 252 ? -7.438 -26.938 -6.004 1 98.06 252 SER A N 1
ATOM 1906 C CA . SER A 1 252 ? -6.84 -25.625 -6.234 1 98.06 252 SER A CA 1
ATOM 1907 C C . SER A 1 252 ? -7.891 -24.609 -6.664 1 98.06 252 SER A C 1
ATOM 1909 O O . SER A 1 252 ? -7.844 -23.438 -6.254 1 98.06 252 SER A O 1
ATOM 1911 N N . VAL A 1 253 ? -8.828 -25.078 -7.453 1 98.25 253 VAL A N 1
ATOM 1912 C CA . VAL A 1 253 ? -9.93 -24.219 -7.898 1 98.25 253 VAL A CA 1
ATOM 1913 C C . VAL A 1 253 ? -10.75 -23.781 -6.691 1 98.25 253 VAL A C 1
ATOM 1915 O O . VAL A 1 253 ? -10.992 -22.578 -6.512 1 98.25 253 VAL A O 1
ATOM 1918 N N . GLU A 1 254 ? -11.07 -24.734 -5.891 1 98.31 254 GLU A N 1
ATOM 1919 C CA . GLU A 1 254 ? -11.883 -24.453 -4.715 1 98.31 254 GLU A CA 1
ATOM 1920 C C . GLU A 1 254 ? -11.156 -23.5 -3.758 1 98.31 254 GLU A C 1
ATOM 1922 O O . GLU A 1 254 ? -11.742 -22.547 -3.256 1 98.31 254 GLU A O 1
ATOM 1927 N N . THR A 1 255 ? -9.906 -23.797 -3.521 1 98.62 255 THR A N 1
ATOM 1928 C CA . THR A 1 255 ? -9.094 -22.984 -2.627 1 98.62 255 THR A CA 1
ATOM 1929 C C . THR A 1 255 ? -9.039 -21.531 -3.107 1 98.62 255 THR A C 1
ATOM 1931 O O . THR A 1 255 ? -9.25 -20.609 -2.324 1 98.62 255 THR A O 1
ATOM 1934 N N . ALA A 1 256 ? -8.844 -21.344 -4.383 1 98.75 256 ALA A N 1
ATOM 1935 C CA . ALA A 1 256 ? -8.734 -20 -4.941 1 98.75 256 ALA A CA 1
ATOM 1936 C C . ALA A 1 256 ? -10.055 -19.25 -4.828 1 98.75 256 ALA A C 1
ATOM 1938 O O . ALA A 1 256 ? -10.078 -18.078 -4.434 1 98.75 256 ALA A O 1
ATOM 1939 N N . CYS A 1 257 ? -11.156 -19.906 -5.133 1 98.81 257 CYS A N 1
ATOM 1940 C CA . CYS A 1 257 ? -12.469 -19.281 -5.062 1 98.81 257 CYS A CA 1
ATOM 1941 C C . CYS A 1 257 ? -12.828 -18.938 -3.623 1 98.81 257 CYS A C 1
ATOM 1943 O O . CYS A 1 257 ? -13.352 -17.844 -3.355 1 98.81 257 CYS A O 1
ATOM 1945 N N . ARG A 1 258 ? -12.477 -19.828 -2.707 1 98.75 258 ARG A N 1
ATOM 1946 C CA . ARG A 1 258 ? -12.758 -19.578 -1.298 1 98.75 258 ARG A CA 1
ATOM 1947 C C . ARG A 1 258 ? -11.906 -18.438 -0.767 1 98.75 258 ARG A C 1
ATOM 1949 O O . ARG A 1 258 ? -12.352 -17.656 0.087 1 98.75 258 ARG A O 1
ATOM 1956 N N . ALA A 1 259 ? -10.656 -18.344 -1.246 1 98.88 259 ALA A N 1
ATOM 1957 C CA . ALA A 1 259 ? -9.812 -17.219 -0.861 1 98.88 259 ALA A CA 1
ATOM 1958 C C . ALA A 1 259 ? -10.422 -15.891 -1.293 1 98.88 259 ALA A C 1
ATOM 1960 O O . ALA A 1 259 ? -10.484 -14.938 -0.509 1 98.88 259 ALA A O 1
ATOM 1961 N N . ALA A 1 260 ? -10.93 -15.836 -2.539 1 98.75 260 ALA A N 1
ATOM 1962 C CA . ALA A 1 260 ? -11.547 -14.617 -3.061 1 98.75 260 ALA A CA 1
ATOM 1963 C C . ALA A 1 260 ? -12.766 -14.219 -2.229 1 98.75 260 ALA A C 1
ATOM 1965 O O . ALA A 1 260 ? -12.953 -13.047 -1.912 1 98.75 260 ALA A O 1
ATOM 1966 N N . ARG A 1 261 ? -13.516 -15.219 -1.819 1 98.25 261 ARG A N 1
ATOM 1967 C CA . ARG A 1 261 ? -14.688 -14.977 -0.988 1 98.25 261 ARG A CA 1
ATOM 1968 C C . ARG A 1 261 ? -14.289 -14.477 0.397 1 98.25 261 ARG A C 1
ATOM 1970 O O . ARG A 1 261 ? -14.891 -13.547 0.933 1 98.25 261 ARG A O 1
ATOM 1977 N N . ALA A 1 262 ? -13.266 -15.078 0.924 1 98.06 262 ALA A N 1
ATOM 1978 C CA . ALA A 1 262 ? -12.844 -14.758 2.283 1 98.06 262 ALA A CA 1
ATOM 1979 C C . ALA A 1 262 ? -12.359 -13.312 2.383 1 98.06 262 ALA A C 1
ATOM 1981 O O . ALA A 1 262 ? -12.703 -12.602 3.33 1 98.06 262 ALA A O 1
ATOM 1982 N N . VAL A 1 263 ? -11.609 -12.82 1.416 1 97.44 263 VAL A N 1
ATOM 1983 C CA . VAL A 1 263 ? -11.055 -11.477 1.48 1 97.44 263 VAL A CA 1
ATOM 1984 C C . VAL A 1 263 ? -12.062 -10.477 0.911 1 97.44 263 VAL A C 1
ATOM 1986 O O . VAL A 1 263 ? -11.922 -9.266 1.114 1 97.44 263 VAL A O 1
ATOM 1989 N N . GLY A 1 264 ? -13.008 -10.938 0.167 1 96.69 264 GLY A N 1
ATOM 1990 C CA . GLY A 1 264 ? -14.031 -10.086 -0.414 1 96.69 264 GLY A CA 1
ATOM 1991 C C . GLY A 1 264 ? -13.57 -9.367 -1.668 1 96.69 264 GLY A C 1
ATOM 1992 O O . GLY A 1 264 ? -13.844 -8.18 -1.843 1 96.69 264 GLY A O 1
ATOM 1993 N N . ALA A 1 265 ? -12.836 -10.062 -2.562 1 97.94 265 ALA A N 1
ATOM 1994 C CA . ALA A 1 265 ? -12.305 -9.438 -3.77 1 97.94 265 ALA A CA 1
ATOM 1995 C C . ALA A 1 265 ? -12.938 -10.031 -5.023 1 97.94 265 ALA A C 1
ATOM 1997 O O . ALA A 1 265 ? -12.867 -11.242 -5.254 1 97.94 265 ALA A O 1
ATOM 1998 N N . PRO A 1 266 ? -13.523 -9.227 -5.855 1 98.06 266 PRO A N 1
ATOM 1999 C CA . PRO A 1 266 ? -14.133 -9.742 -7.086 1 98.06 266 PRO A CA 1
ATOM 2000 C C . PRO A 1 266 ? -13.086 -10.195 -8.109 1 98.06 266 PRO A C 1
ATOM 2002 O O . PRO A 1 266 ? -13.391 -11.016 -8.977 1 98.06 266 PRO A O 1
ATOM 2005 N N . VAL A 1 267 ? -11.938 -9.586 -8.102 1 98.75 267 VAL A N 1
ATOM 2006 C CA . VAL A 1 267 ? -10.781 -9.977 -8.906 1 98.75 267 VAL A CA 1
ATOM 2007 C C . VAL A 1 267 ? -9.586 -10.25 -7.992 1 98.75 267 VAL A C 1
ATOM 2009 O O . VAL A 1 267 ? -9.195 -9.398 -7.195 1 98.75 267 VAL A O 1
ATOM 2012 N N . LEU A 1 268 ? -9.031 -11.469 -8.086 1 98.75 268 LEU A N 1
ATOM 2013 C CA . LEU A 1 268 ? -7.953 -11.836 -7.168 1 98.75 268 LEU A CA 1
ATOM 2014 C C . LEU A 1 268 ? -6.961 -12.773 -7.848 1 98.75 268 LEU A C 1
ATOM 2016 O O . LEU A 1 268 ? -7.359 -13.719 -8.531 1 98.75 268 LEU A O 1
ATOM 2020 N N . GLY A 1 269 ? -5.723 -12.438 -7.785 1 97.94 269 GLY A N 1
ATOM 2021 C CA . GLY A 1 269 ? -4.68 -13.422 -8.023 1 97.94 269 GLY A CA 1
ATOM 2022 C C . GLY A 1 269 ? -4.285 -14.195 -6.781 1 97.94 269 GLY A C 1
ATOM 2023 O O . GLY A 1 269 ? -3.938 -13.594 -5.762 1 97.94 269 GLY A O 1
ATOM 2024 N N . VAL A 1 270 ? -4.344 -15.477 -6.855 1 98.38 270 VAL A N 1
ATOM 2025 C CA . VAL A 1 270 ? -3.965 -16.344 -5.742 1 98.38 270 VAL A CA 1
ATOM 2026 C C . VAL A 1 270 ? -2.684 -17.094 -6.09 1 98.38 270 VAL A C 1
ATOM 2028 O O . VAL A 1 270 ? -2.646 -17.859 -7.059 1 98.38 270 VAL A O 1
ATOM 2031 N N . ASP A 1 271 ? -1.65 -16.875 -5.32 1 96.31 271 ASP A N 1
ATOM 2032 C CA . ASP A 1 271 ? -0.393 -17.594 -5.492 1 96.31 271 ASP A CA 1
ATOM 2033 C C . ASP A 1 271 ? -0.318 -18.797 -4.559 1 96.31 271 ASP A C 1
ATOM 2035 O O . ASP A 1 271 ? -0.378 -18.641 -3.338 1 96.31 271 ASP A O 1
ATOM 2039 N N . LEU A 1 272 ? -0.176 -19.953 -5.137 1 97.5 272 LEU A N 1
ATOM 2040 C CA . LEU A 1 272 ? -0.09 -21.203 -4.406 1 97.5 272 LEU A CA 1
ATOM 2041 C C . LEU A 1 272 ? 1.246 -21.891 -4.664 1 97.5 272 LEU A C 1
ATOM 2043 O O . LEU A 1 272 ? 1.839 -21.734 -5.73 1 97.5 272 LEU A O 1
ATOM 2047 N N . ILE A 1 273 ? 1.729 -22.547 -3.693 1 96.25 273 ILE A N 1
ATOM 2048 C CA . ILE A 1 273 ? 2.725 -23.594 -3.912 1 96.25 273 ILE A CA 1
ATOM 2049 C C . ILE A 1 273 ? 2.051 -24.969 -3.881 1 96.25 273 ILE A C 1
ATOM 2051 O O . ILE A 1 273 ? 1.404 -25.328 -2.895 1 96.25 273 ILE A O 1
ATOM 2055 N N . VAL A 1 274 ? 2.154 -25.672 -4.98 1 97 274 VAL A N 1
ATOM 2056 C CA . VAL A 1 274 ? 1.499 -26.969 -5.094 1 97 274 VAL A CA 1
ATOM 2057 C C . VAL A 1 274 ? 2.531 -28.047 -5.438 1 97 274 VAL A C 1
ATOM 2059 O O . VAL A 1 274 ? 3.504 -27.766 -6.145 1 97 274 VAL A O 1
ATOM 2062 N N . PRO A 1 275 ? 2.283 -29.219 -4.879 1 94.94 275 PRO A N 1
ATOM 2063 C CA . PRO A 1 275 ? 3.207 -30.281 -5.273 1 94.94 275 PRO A CA 1
ATOM 2064 C C . PRO A 1 275 ? 3.156 -30.578 -6.77 1 94.94 275 PRO A C 1
ATOM 2066 O O . PRO A 1 275 ? 4.191 -30.844 -7.387 1 94.94 275 PRO A O 1
ATOM 2069 N N . ASP A 1 276 ? 1.932 -30.531 -7.273 1 94.06 276 ASP A N 1
ATOM 2070 C CA . ASP A 1 276 ? 1.636 -30.719 -8.688 1 94.06 276 ASP A CA 1
ATOM 2071 C C . ASP A 1 276 ? 0.388 -29.938 -9.102 1 94.06 276 ASP A C 1
ATOM 2073 O O . ASP A 1 276 ? -0.571 -29.844 -8.328 1 94.06 276 ASP A O 1
ATOM 2077 N N . VAL A 1 277 ? 0.426 -29.453 -10.312 1 94.44 277 VAL A N 1
ATOM 2078 C CA . VAL A 1 277 ? -0.685 -28.641 -10.781 1 94.44 277 VAL A CA 1
ATOM 2079 C C . VAL A 1 277 ? -1.963 -29.469 -10.828 1 94.44 277 VAL A C 1
ATOM 2081 O O . VAL A 1 277 ? -3.057 -28.953 -10.594 1 94.44 277 VAL A O 1
ATOM 2084 N N . ASP A 1 278 ? -1.771 -30.734 -11.133 1 94 278 ASP A N 1
ATOM 2085 C CA . ASP A 1 278 ? -2.918 -31.625 -11.281 1 94 278 ASP A CA 1
ATOM 2086 C C . ASP A 1 278 ? -3.152 -32.438 -10.008 1 94 278 ASP A C 1
ATOM 2088 O O . ASP A 1 278 ? -3.965 -33.344 -9.992 1 94 278 ASP A O 1
ATOM 2092 N N . GLY A 1 279 ? -2.453 -32.094 -8.992 1 92.81 279 GLY A N 1
ATOM 2093 C CA . GLY A 1 279 ? -2.576 -32.844 -7.746 1 92.81 279 GLY A CA 1
ATOM 2094 C C . GLY A 1 279 ? -3.279 -32.062 -6.656 1 92.81 279 GLY A C 1
ATOM 2095 O O . GLY A 1 279 ? -3.512 -30.859 -6.801 1 92.81 279 GLY A O 1
ATOM 2096 N N . ASP A 1 280 ? -3.598 -32.812 -5.629 1 91.81 280 ASP A N 1
ATOM 2097 C CA . ASP A 1 280 ? -4.23 -32.219 -4.453 1 91.81 280 ASP A CA 1
ATOM 2098 C C . ASP A 1 280 ? -3.191 -31.609 -3.521 1 91.81 280 ASP A C 1
ATOM 2100 O O . ASP A 1 280 ? -2.02 -32 -3.545 1 91.81 280 ASP A O 1
ATOM 2104 N N . GLY A 1 281 ? -3.76 -30.688 -2.91 1 89.12 281 GLY A N 1
ATOM 2105 C CA . GLY A 1 281 ? -2.895 -30.078 -1.91 1 89.12 281 GLY A CA 1
ATOM 2106 C C . GLY A 1 281 ? -2.246 -28.797 -2.383 1 89.12 281 GLY A C 1
ATOM 2107 O O . GLY A 1 281 ? -2.301 -28.469 -3.568 1 89.12 281 GLY A O 1
ATOM 2108 N N . GLY A 1 282 ? -1.775 -28.016 -1.522 1 94.94 282 GLY A N 1
ATOM 2109 C CA . GLY A 1 282 ? -1.125 -26.734 -1.732 1 94.94 282 GLY A CA 1
ATOM 2110 C C . GLY A 1 282 ? -1.438 -25.719 -0.647 1 94.94 282 GLY A C 1
ATOM 2111 O O . GLY A 1 282 ? -2.305 -25.969 0.198 1 94.94 282 GLY A O 1
ATOM 2112 N N . VAL A 1 283 ? -0.588 -24.719 -0.721 1 98.25 283 VAL A N 1
ATOM 2113 C CA . VAL A 1 283 ? -0.766 -23.672 0.275 1 98.25 283 VAL A CA 1
ATOM 2114 C C . VAL A 1 283 ? -0.752 -22.312 -0.406 1 98.25 283 VAL A C 1
ATOM 2116 O O . VAL A 1 283 ? -0.047 -22.109 -1.397 1 98.25 283 VAL A O 1
ATOM 2119 N N . ILE A 1 284 ? -1.594 -21.422 0.101 1 98.62 284 ILE A N 1
ATOM 2120 C CA . ILE A 1 284 ? -1.602 -20.047 -0.382 1 98.62 284 ILE A CA 1
ATOM 2121 C C . ILE A 1 284 ? -0.409 -19.297 0.198 1 98.62 284 ILE A C 1
ATOM 2123 O O . ILE A 1 284 ? -0.189 -19.312 1.411 1 98.62 284 ILE A O 1
ATOM 2127 N N . ILE A 1 285 ? 0.333 -18.625 -0.662 1 96.38 285 ILE A N 1
ATOM 2128 C CA . ILE A 1 285 ? 1.475 -17.875 -0.135 1 96.38 285 ILE A CA 1
ATOM 2129 C C . ILE A 1 285 ? 1.222 -16.375 -0.262 1 96.38 285 ILE A C 1
ATOM 2131 O O . ILE A 1 285 ? 1.825 -15.578 0.455 1 96.38 285 ILE A O 1
ATOM 2135 N N . GLU A 1 286 ? 0.317 -16.016 -1.188 1 95.94 286 GLU A N 1
ATOM 2136 C CA . GLU A 1 286 ? 0.014 -14.594 -1.387 1 95.94 286 GLU A CA 1
ATOM 2137 C C . GLU A 1 286 ? -1.294 -14.414 -2.152 1 95.94 286 GLU A C 1
ATOM 2139 O O . GLU A 1 286 ? -1.686 -15.281 -2.936 1 95.94 286 GLU A O 1
ATOM 2144 N N . VAL A 1 287 ? -2.006 -13.406 -1.861 1 97.88 287 VAL A N 1
ATOM 2145 C CA . VAL A 1 287 ? -3.143 -12.992 -2.676 1 97.88 287 VAL A CA 1
ATOM 2146 C C . VAL A 1 287 ? -2.916 -11.57 -3.188 1 97.88 287 VAL A C 1
ATOM 2148 O O . VAL A 1 287 ? -2.369 -10.727 -2.475 1 97.88 287 VAL A O 1
ATOM 2151 N N . ASN A 1 288 ? -3.303 -11.305 -4.406 1 96.06 288 ASN A N 1
ATOM 2152 C CA 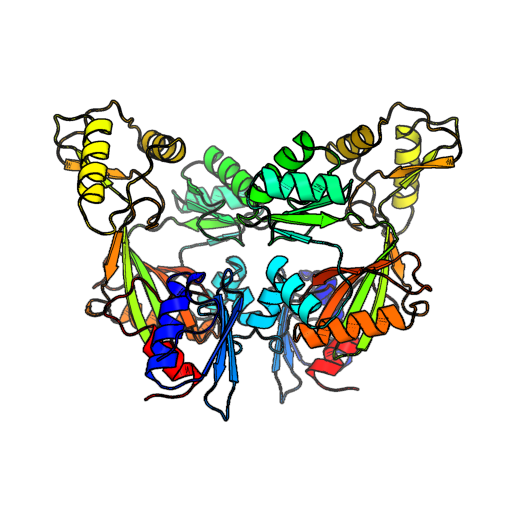. ASN A 1 288 ? -3.115 -10.016 -5.062 1 96.06 288 ASN A CA 1
ATOM 2153 C C . ASN A 1 288 ? -4.445 -9.422 -5.516 1 96.06 288 ASN A C 1
ATOM 2155 O O . ASN A 1 288 ? -5.141 -10.008 -6.348 1 96.06 288 ASN A O 1
ATOM 2159 N N . PRO A 1 289 ? -4.77 -8.219 -5.016 1 97.06 289 PRO A N 1
ATOM 2160 C CA . PRO A 1 289 ? -6.066 -7.613 -5.34 1 97.06 289 PRO A CA 1
ATOM 2161 C C . PRO A 1 289 ? -6.059 -6.887 -6.684 1 97.06 289 PRO A C 1
ATOM 2163 O O . PRO A 1 289 ? -7.105 -6.434 -7.152 1 97.06 289 PRO A O 1
ATOM 2166 N N . MET A 1 290 ? -4.887 -6.777 -7.312 1 96.25 290 MET A N 1
ATOM 2167 C CA . MET A 1 290 ? -4.742 -6.141 -8.6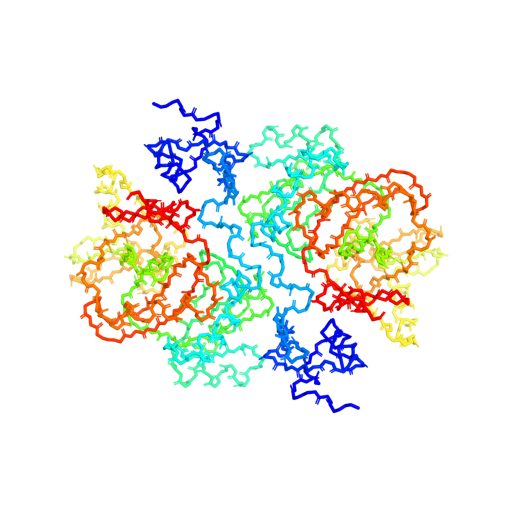17 1 96.25 290 MET A CA 1
ATOM 2168 C C . MET A 1 290 ? -3.896 -6.996 -9.555 1 96.25 290 MET A C 1
ATOM 2170 O O . MET A 1 290 ? -2.893 -6.531 -10.094 1 96.25 290 MET A O 1
ATOM 2174 N N . PRO A 1 291 ? -4.367 -8.211 -9.805 1 95.94 291 PRO A N 1
ATOM 2175 C CA . PRO A 1 291 ? -3.551 -9.07 -10.664 1 95.94 291 PRO A CA 1
ATOM 2176 C C . PRO A 1 291 ? -3.521 -8.602 -12.117 1 95.94 291 PRO A C 1
ATOM 2178 O O . PRO A 1 291 ? -4.496 -8.031 -12.602 1 95.94 291 PRO A O 1
ATOM 2181 N N . GLY A 1 292 ? -2.414 -8.812 -12.758 1 94.12 292 GLY A N 1
ATOM 2182 C CA . GLY A 1 292 ? -2.367 -8.594 -14.195 1 94.12 292 GLY A CA 1
ATOM 2183 C C . GLY A 1 292 ? -3.264 -9.539 -14.977 1 94.12 292 GLY A C 1
ATOM 2184 O O . GLY A 1 292 ? -3.316 -10.734 -14.68 1 94.12 292 GLY A O 1
ATOM 2185 N N . LEU A 1 293 ? -3.926 -8.961 -15.922 1 96.62 293 LEU A N 1
ATOM 2186 C CA . LEU A 1 293 ? -4.871 -9.781 -16.672 1 96.62 293 LEU A CA 1
ATOM 2187 C C . LEU A 1 293 ? -4.242 -10.281 -17.969 1 96.62 293 LEU A C 1
ATOM 2189 O O . LEU A 1 293 ? -4.824 -11.117 -18.672 1 96.62 293 LEU A O 1
ATOM 2193 N N . ALA A 1 294 ? -3.016 -9.812 -18.203 1 92.38 294 ALA A N 1
ATOM 2194 C CA . ALA A 1 294 ? -2.322 -10.234 -19.422 1 92.38 294 ALA A CA 1
ATOM 2195 C C . ALA A 1 294 ? -1.442 -11.453 -19.156 1 92.38 294 ALA A C 1
ATOM 2197 O O . ALA A 1 294 ? -1.307 -11.891 -18 1 92.38 294 ALA A O 1
ATOM 2198 N N . ASN A 1 295 ? -0.945 -12.094 -20.188 1 86.25 295 ASN A N 1
ATOM 2199 C CA . ASN A 1 295 ? -0.032 -13.227 -20.141 1 86.25 295 ASN A CA 1
ATOM 2200 C C . ASN A 1 295 ? -0.74 -14.5 -19.688 1 86.25 295 ASN A C 1
ATOM 2202 O O . ASN A 1 295 ? -0.137 -15.344 -19.016 1 86.25 295 ASN A O 1
ATOM 2206 N N . HIS A 1 296 ? -2.082 -14.492 -19.938 1 91.75 296 HIS A N 1
ATOM 2207 C CA . HIS A 1 296 ? -2.869 -15.672 -19.594 1 91.75 296 HIS A CA 1
ATOM 2208 C C . HIS A 1 296 ? -3.506 -16.297 -20.828 1 91.75 296 HIS A C 1
ATOM 2210 O O . HIS A 1 296 ? -4.414 -17.125 -20.719 1 91.75 296 HIS A O 1
ATOM 2216 N N . GLU A 1 297 ? -2.951 -15.859 -21.953 1 89.31 297 GLU A N 1
ATOM 2217 C CA . GLU A 1 297 ? -3.529 -16.406 -23.172 1 89.31 297 GLU A CA 1
ATOM 2218 C C . GLU A 1 297 ? -3.504 -17.938 -23.172 1 89.31 297 GLU A C 1
ATOM 2220 O O . GLU A 1 297 ? -2.545 -18.531 -22.688 1 89.31 297 GLU A O 1
ATOM 2225 N N . PRO A 1 298 ? -4.57 -18.531 -23.656 1 94 298 PRO A N 1
ATOM 2226 C CA . PRO A 1 298 ? -5.699 -17.984 -24.422 1 94 298 PRO A CA 1
ATOM 2227 C C . PRO A 1 298 ? -6.902 -17.672 -23.531 1 94 298 PRO A C 1
ATOM 2229 O O . PRO A 1 298 ? -8.016 -17.484 -24.047 1 94 298 PRO A O 1
ATOM 2232 N N . GLN A 1 299 ? -6.715 -17.703 -22.266 1 96.94 299 GLN A N 1
ATOM 2233 C CA . GLN A 1 299 ? -7.84 -17.516 -21.359 1 96.94 299 GLN A CA 1
ATOM 2234 C C . GLN A 1 299 ? -8.453 -16.125 -21.516 1 96.94 299 GLN A C 1
ATOM 2236 O O . GLN A 1 299 ? -7.738 -15.148 -21.75 1 96.94 299 GLN A O 1
ATOM 2241 N N . PRO A 1 300 ? -9.727 -16 -21.375 1 97.38 300 PRO A N 1
ATOM 2242 C CA . PRO A 1 300 ? -10.453 -14.758 -21.656 1 97.38 300 PRO A CA 1
ATOM 2243 C C . PRO A 1 300 ? -10.508 -13.82 -20.453 1 97.38 300 PRO A C 1
ATOM 2245 O O . PRO A 1 300 ? -11.594 -13.383 -20.047 1 97.38 300 PRO A O 1
ATOM 2248 N N . THR A 1 301 ? -9.414 -13.422 -19.938 1 98.12 301 THR A N 1
ATOM 2249 C CA . THR A 1 301 ? -9.352 -12.672 -18.703 1 98.12 301 THR A CA 1
ATOM 2250 C C . THR A 1 301 ? -10.008 -11.305 -18.844 1 98.12 301 THR A C 1
ATOM 2252 O O . THR A 1 301 ? -10.859 -10.922 -18.047 1 98.12 301 THR A O 1
ATOM 2255 N N . ALA A 1 302 ? -9.664 -10.555 -19.938 1 98.06 302 ALA A N 1
ATOM 2256 C CA . ALA A 1 302 ? -10.258 -9.234 -20.172 1 98.06 302 ALA A CA 1
ATOM 2257 C C . ALA A 1 302 ? -11.758 -9.336 -20.391 1 98.06 302 ALA A C 1
ATOM 2259 O O . ALA A 1 302 ? -12.523 -8.508 -19.891 1 98.06 302 ALA A O 1
ATOM 2260 N N . GLN A 1 303 ? -12.141 -10.359 -21.109 1 98.19 303 GLN A N 1
ATOM 2261 C CA . GLN A 1 303 ? -13.562 -10.578 -21.359 1 98.19 303 GLN A CA 1
ATOM 2262 C C . GLN A 1 303 ? -14.32 -10.812 -20.047 1 98.19 303 GLN A C 1
ATOM 2264 O O . GLN A 1 303 ? -15.359 -10.195 -19.812 1 98.19 303 GLN A O 1
ATOM 2269 N N . ARG A 1 304 ? -13.812 -11.672 -19.219 1 98.44 304 ARG A N 1
ATOM 2270 C CA . ARG A 1 304 ? -14.469 -12 -17.953 1 98.44 304 ARG A CA 1
ATOM 2271 C C . ARG A 1 304 ? -14.484 -10.797 -17.016 1 98.44 304 ARG A C 1
ATOM 2273 O O . ARG A 1 304 ? -15.438 -10.617 -16.25 1 98.44 304 ARG A O 1
ATOM 2280 N N . TYR A 1 305 ? -13.438 -10.008 -17.109 1 98.56 305 TYR A N 1
ATOM 2281 C CA . TYR A 1 305 ? -13.352 -8.797 -16.297 1 98.56 305 TYR A CA 1
ATOM 2282 C C . TYR A 1 305 ? -14.453 -7.812 -16.688 1 98.56 305 TYR A C 1
ATOM 2284 O O . TYR A 1 305 ? -15.148 -7.281 -15.812 1 98.56 305 TYR A O 1
ATOM 2292 N N . LEU A 1 306 ? -14.672 -7.605 -17.953 1 98.12 306 LEU A N 1
ATOM 2293 C CA . LEU A 1 306 ? -15.703 -6.672 -18.406 1 98.12 306 LEU A CA 1
ATOM 2294 C C . LEU A 1 306 ? -17.094 -7.266 -18.219 1 98.12 306 LEU A C 1
ATOM 2296 O O . LEU A 1 306 ? -18.062 -6.531 -18 1 98.12 306 LEU A O 1
ATOM 2300 N N . ASP A 1 307 ? -17.203 -8.672 -18.281 1 98.12 307 ASP A N 1
ATOM 2301 C CA . ASP A 1 307 ? -18.469 -9.305 -17.906 1 98.12 307 ASP A CA 1
ATOM 2302 C C . ASP A 1 307 ? -18.859 -8.93 -16.484 1 98.12 307 ASP A C 1
ATOM 2304 O O . ASP A 1 307 ? -20.031 -8.648 -16.203 1 98.12 307 ASP A O 1
ATOM 2308 N N . MET A 1 308 ? -17.906 -8.914 -15.609 1 97.44 308 MET A N 1
ATOM 2309 C CA . MET A 1 308 ? -18.156 -8.594 -14.211 1 97.44 308 MET A CA 1
ATOM 2310 C C . MET A 1 308 ? -18.609 -7.148 -14.055 1 97.44 308 MET A C 1
ATOM 2312 O O . MET A 1 308 ? -19.531 -6.863 -13.281 1 97.44 308 MET A O 1
ATOM 2316 N N . LEU A 1 309 ? -18.047 -6.254 -14.836 1 97 309 LEU A N 1
ATOM 2317 C CA . LEU A 1 309 ? -18.312 -4.828 -14.68 1 97 309 LEU A CA 1
ATOM 2318 C C . LEU A 1 309 ? -19.594 -4.434 -15.391 1 97 309 LEU A C 1
ATOM 2320 O O . LEU A 1 309 ? -20.344 -3.58 -14.898 1 97 309 LEU A O 1
ATOM 2324 N N . PHE A 1 310 ? -19.906 -5.062 -16.594 1 96.75 310 PHE A N 1
ATOM 2325 C CA . PHE A 1 310 ? -20.984 -4.539 -17.422 1 96.75 310 PHE A CA 1
ATOM 2326 C C . PHE A 1 310 ? -21.969 -5.645 -17.797 1 96.75 310 PHE A C 1
ATOM 2328 O O . PHE A 1 310 ? -22.953 -5.398 -18.5 1 96.75 310 PHE A O 1
ATOM 2335 N N . GLY A 1 311 ? -21.719 -6.809 -17.328 1 93.56 311 GLY A N 1
ATOM 2336 C CA . GLY A 1 311 ? -22.578 -7.93 -17.688 1 93.56 311 GLY A CA 1
ATOM 2337 C C . GLY A 1 311 ? -22.047 -8.734 -18.859 1 93.56 311 GLY A C 1
ATOM 2338 O O . GLY A 1 311 ? -21.344 -8.203 -19.719 1 93.56 311 GLY A O 1
ATOM 2339 N N . ALA A 1 312 ? -22.453 -10.008 -18.859 1 88.5 312 ALA A N 1
ATOM 2340 C CA . ALA A 1 312 ? -22.016 -10.93 -19.891 1 88.5 312 ALA A CA 1
ATOM 2341 C C . ALA A 1 312 ? -22.531 -10.516 -21.266 1 88.5 312 ALA A C 1
ATOM 2343 O O . ALA A 1 312 ? -23.656 -10.016 -21.375 1 88.5 312 ALA A O 1
ATOM 2344 N N . GLU A 1 313 ? -21.656 -10.648 -22.266 1 75 313 GLU A N 1
ATOM 2345 C CA . GLU A 1 313 ? -22.109 -10.445 -23.641 1 75 313 GLU A CA 1
ATOM 2346 C C . GLU A 1 313 ? -22.969 -11.609 -24.125 1 75 313 GLU A C 1
ATOM 2348 O O . GLU A 1 313 ? -22.703 -12.766 -23.766 1 75 313 GLU A O 1
ATOM 2353 N N . MET B 1 1 ? -19.719 -0.554 30.516 1 66.88 1 MET B N 1
ATOM 2354 C CA . MET B 1 1 ? -19.703 -1.286 29.25 1 66.88 1 MET B CA 1
ATOM 2355 C C . MET B 1 1 ? -18.469 -2.16 29.141 1 66.88 1 MET B C 1
ATOM 2357 O O . MET B 1 1 ? -17.359 -1.731 29.5 1 66.88 1 MET B O 1
ATOM 2361 N N . THR B 1 2 ? -18.594 -3.496 29.016 1 86.56 2 THR B N 1
ATOM 2362 C CA . THR B 1 2 ? -17.5 -4.445 29.016 1 86.56 2 THR B CA 1
ATOM 2363 C C . THR B 1 2 ? -16.672 -4.332 27.734 1 86.56 2 THR B C 1
ATOM 2365 O O . THR B 1 2 ? -17.234 -4.395 26.641 1 86.56 2 THR B O 1
ATOM 2368 N N . ARG B 1 3 ? -15.453 -3.984 27.875 1 93.56 3 ARG B N 1
ATOM 2369 C CA . ARG B 1 3 ? -14.539 -3.898 26.734 1 93.56 3 ARG B CA 1
ATOM 2370 C C . ARG B 1 3 ? -14.383 -5.254 26.047 1 93.56 3 ARG B C 1
ATOM 2372 O O . ARG B 1 3 ? -14.32 -6.285 26.719 1 93.56 3 ARG B O 1
ATOM 2379 N N . PRO B 1 4 ? -14.414 -5.262 24.781 1 96.56 4 PRO B N 1
ATOM 2380 C CA . PRO B 1 4 ? -14.289 -6.531 24.062 1 96.56 4 PRO B CA 1
ATOM 2381 C C . PRO B 1 4 ? -12.914 -7.18 24.25 1 96.56 4 PRO B C 1
ATOM 2383 O O . PRO B 1 4 ? -11.953 -6.504 24.609 1 96.56 4 PRO B O 1
ATOM 2386 N N . THR B 1 5 ? -12.914 -8.477 24.047 1 96 5 THR B N 1
ATOM 2387 C CA . THR B 1 5 ? -11.648 -9.203 24.062 1 96 5 THR B CA 1
ATOM 2388 C C . THR B 1 5 ? -10.688 -8.625 23.016 1 96 5 THR B C 1
ATOM 2390 O O . THR B 1 5 ? -11.07 -8.383 21.875 1 96 5 THR B O 1
ATOM 2393 N N . GLY B 1 6 ? -9.438 -8.289 23.438 1 95.94 6 GLY B N 1
ATOM 2394 C CA . GLY B 1 6 ? -8.422 -7.766 22.531 1 95.94 6 GLY B CA 1
ATOM 2395 C C . GLY B 1 6 ? -8.242 -6.262 22.641 1 95.94 6 GLY B C 1
ATOM 2396 O O . GLY B 1 6 ? -7.301 -5.699 22.094 1 95.94 6 GLY B O 1
ATOM 2397 N N . TYR B 1 7 ? -9.156 -5.621 23.391 1 96.88 7 TYR B N 1
ATOM 2398 C CA . TYR B 1 7 ? -9.156 -4.172 23.531 1 96.88 7 TYR B CA 1
ATOM 2399 C C . TYR B 1 7 ? -7.801 -3.672 24.031 1 96.88 7 TYR B C 1
ATOM 2401 O O . TYR B 1 7 ? -7.266 -2.688 23.516 1 96.88 7 TYR B O 1
ATOM 2409 N N . ASP B 1 8 ? -7.223 -4.367 24.938 1 95.75 8 ASP B N 1
ATOM 2410 C CA . ASP B 1 8 ? -6.016 -3.916 25.625 1 95.75 8 ASP B CA 1
ATOM 2411 C C . ASP B 1 8 ? -4.805 -3.957 24.688 1 95.75 8 ASP B C 1
ATOM 2413 O O . ASP B 1 8 ? -3.768 -3.363 24.984 1 95.75 8 ASP B O 1
ATOM 2417 N N . ARG B 1 9 ? -4.957 -4.656 23.594 1 95.06 9 ARG B N 1
ATOM 2418 C CA . ARG B 1 9 ? -3.854 -4.781 22.641 1 95.06 9 ARG B CA 1
ATOM 2419 C C . ARG B 1 9 ? -3.994 -3.779 21.5 1 95.06 9 ARG B C 1
ATOM 2421 O O . ARG B 1 9 ? -3.086 -3.635 20.688 1 95.06 9 ARG B O 1
ATOM 2428 N N . CYS B 1 10 ? -5.059 -3.092 21.516 1 95.88 10 CYS B N 1
ATOM 2429 C CA . CYS B 1 10 ? -5.301 -2.111 20.469 1 95.88 10 CYS B CA 1
ATOM 2430 C C . CYS B 1 10 ? -4.527 -0.826 20.734 1 95.88 10 CYS B C 1
ATOM 2432 O O . CYS B 1 10 ? -4.289 -0.466 21.875 1 95.88 10 CYS B O 1
ATOM 2434 N N . ASN B 1 11 ? -4.16 -0.197 19.672 1 92.06 11 ASN B N 1
ATOM 2435 C CA . ASN B 1 11 ? -3.543 1.116 19.828 1 92.06 11 ASN B CA 1
ATOM 2436 C C . ASN B 1 11 ? -4.59 2.205 20.047 1 92.06 11 ASN B C 1
ATOM 2438 O O . ASN B 1 11 ? -5.793 1.936 20 1 92.06 11 ASN B O 1
ATOM 2442 N N . ARG B 1 12 ? -4.164 3.408 20.281 1 91.81 12 ARG B N 1
ATOM 2443 C CA . ARG B 1 12 ? -5.031 4.523 20.656 1 91.81 12 ARG B CA 1
ATOM 2444 C C . ARG B 1 12 ? -5.984 4.875 19.516 1 91.81 12 ARG B C 1
ATOM 2446 O O . ARG B 1 12 ? -7.117 5.301 19.75 1 91.81 12 ARG B O 1
ATOM 2453 N N . TYR B 1 13 ? -5.551 4.73 18.266 1 93.5 13 TYR B N 1
ATOM 2454 C CA . TYR B 1 13 ? -6.363 5.078 17.109 1 93.5 13 TYR B CA 1
ATOM 2455 C C . TYR B 1 13 ? -7.562 4.148 16.984 1 93.5 13 TYR B C 1
ATOM 2457 O O . TYR B 1 13 ? -8.609 4.539 16.453 1 93.5 13 TYR B O 1
ATOM 2465 N N . THR B 1 14 ? -7.387 2.934 17.5 1 97 14 THR B N 1
ATOM 2466 C CA . THR B 1 14 ? -8.461 1.943 17.5 1 97 14 THR B CA 1
ATOM 2467 C C . THR B 1 14 ? -9.32 2.068 18.75 1 97 14 THR B C 1
ATOM 2469 O O . THR B 1 14 ? -10.547 2.037 18.672 1 97 14 THR B O 1
ATOM 2472 N N . THR B 1 15 ? -8.695 2.334 19.906 1 97.19 15 THR B N 1
ATOM 2473 C CA . THR B 1 15 ? -9.43 2.311 21.172 1 97.19 15 THR B CA 1
ATOM 2474 C C . THR B 1 15 ? -10.438 3.453 21.234 1 97.19 15 THR B C 1
ATOM 2476 O O . THR B 1 15 ? -11.516 3.309 21.812 1 97.19 15 THR B O 1
ATOM 2479 N N . ILE B 1 16 ? -10.117 4.57 20.641 1 97.12 16 ILE B N 1
ATOM 2480 C CA . ILE B 1 16 ? -11.062 5.68 20.703 1 97.12 16 ILE B CA 1
ATOM 2481 C C . ILE B 1 16 ? -12.312 5.344 19.891 1 97.12 16 ILE B C 1
ATOM 2483 O O . ILE B 1 16 ? -13.414 5.805 20.219 1 97.12 16 ILE B O 1
ATOM 2487 N N . ILE B 1 17 ? -12.195 4.566 18.828 1 98.12 17 ILE B N 1
ATOM 2488 C CA . ILE B 1 17 ? -13.336 4.129 18.031 1 98.12 17 ILE B CA 1
ATOM 2489 C C . ILE B 1 17 ? -14.172 3.133 18.844 1 98.12 17 ILE B C 1
ATOM 2491 O O . ILE B 1 17 ? -15.398 3.242 18.891 1 98.12 17 ILE B O 1
ATOM 2495 N N . VAL B 1 18 ? -13.5 2.197 19.516 1 98.44 18 VAL B N 1
ATOM 2496 C CA . VAL B 1 18 ? -14.172 1.195 20.328 1 98.44 18 VAL B CA 1
ATOM 2497 C C . VAL B 1 18 ? -14.953 1.884 21.453 1 98.44 18 VAL B C 1
ATOM 2499 O O . VAL B 1 18 ? -16.141 1.598 21.656 1 98.44 18 VAL B O 1
ATOM 2502 N N . ASP B 1 19 ? -14.258 2.787 22.125 1 98 19 ASP B N 1
ATOM 2503 C CA . ASP B 1 19 ? -14.883 3.479 23.25 1 98 19 ASP B CA 1
ATOM 2504 C C . ASP B 1 19 ? -16.141 4.227 22.812 1 98 19 ASP B C 1
ATOM 2506 O O . ASP B 1 19 ? -17.172 4.164 23.469 1 98 19 ASP B O 1
ATOM 2510 N N . GLU B 1 20 ? -16.031 4.938 21.719 1 97.69 20 GLU B N 1
ATOM 2511 C CA . GLU B 1 20 ? -17.188 5.676 21.203 1 97.69 20 GLU B CA 1
ATOM 2512 C C . GLU B 1 20 ? -18.312 4.73 20.797 1 97.69 20 GLU B C 1
ATOM 2514 O O . GLU B 1 20 ? -19.484 5.016 21.031 1 97.69 20 GLU B O 1
ATOM 2519 N N . ALA B 1 21 ? -17.969 3.625 20.125 1 98.06 21 ALA B N 1
ATOM 2520 C CA . ALA B 1 21 ? -18.969 2.641 19.703 1 98.06 21 ALA B CA 1
ATOM 2521 C C . ALA B 1 21 ? -19.719 2.08 20.906 1 98.06 21 ALA B C 1
ATOM 2523 O O . ALA B 1 21 ? -20.953 1.985 20.906 1 98.06 21 ALA B O 1
ATOM 2524 N N . LEU B 1 22 ? -18.969 1.734 21.953 1 97.56 22 LEU B N 1
ATOM 2525 C CA . LEU B 1 22 ? -19.562 1.188 23.172 1 97.56 22 LEU B CA 1
ATOM 2526 C C . LEU B 1 22 ? -20.453 2.221 23.844 1 97.56 22 LEU B C 1
ATOM 2528 O O . LEU B 1 22 ? -21.531 1.89 24.328 1 97.56 22 LEU B O 1
ATOM 2532 N N . ARG B 1 23 ? -19.969 3.408 23.906 1 96.94 23 ARG B N 1
ATOM 2533 C CA . ARG B 1 23 ? -20.766 4.492 24.484 1 96.94 23 ARG B CA 1
ATOM 2534 C C . ARG B 1 23 ? -22.125 4.602 23.797 1 96.94 23 ARG B C 1
ATOM 2536 O O . ARG B 1 23 ? -23.125 4.898 24.453 1 96.94 23 ARG B O 1
ATOM 2543 N N . ARG B 1 24 ? -22.203 4.301 22.516 1 96.06 24 ARG B N 1
ATOM 2544 C CA . ARG B 1 24 ? -23.422 4.418 21.719 1 96.06 24 ARG B CA 1
ATOM 2545 C C . ARG B 1 24 ? -24.266 3.154 21.812 1 96.06 24 ARG B C 1
ATOM 2547 O O . ARG B 1 24 ? -25.344 3.074 21.234 1 96.06 24 ARG B O 1
ATOM 2554 N N . GLY B 1 25 ? -23.734 2.197 22.422 1 95.62 25 GLY B N 1
ATOM 2555 C CA . GLY B 1 25 ? -24.453 0.949 22.562 1 95.62 25 GLY B CA 1
ATOM 2556 C C . GLY B 1 25 ? -24.281 0.012 21.375 1 95.62 25 GLY B C 1
ATOM 2557 O O . GLY B 1 25 ? -25.094 -0.89 21.172 1 95.62 25 GLY B O 1
ATOM 2558 N N . LEU B 1 26 ? -23.297 0.247 20.562 1 97.12 26 LEU B N 1
ATOM 2559 C CA . LEU B 1 26 ? -23.016 -0.639 19.438 1 97.12 26 LEU B CA 1
ATOM 2560 C C . LEU B 1 26 ? -22.25 -1.87 19.891 1 97.12 26 LEU B C 1
ATOM 2562 O O . LEU B 1 26 ? -21.516 -1.815 20.891 1 97.12 26 LEU B O 1
ATOM 2566 N N . ASP B 1 27 ? -22.453 -2.939 19.203 1 97 27 ASP B N 1
ATOM 2567 C CA . ASP B 1 27 ? -21.641 -4.133 19.406 1 97 27 ASP B CA 1
ATOM 2568 C C . ASP B 1 27 ? -20.281 -3.992 18.75 1 97 27 ASP B C 1
ATOM 2570 O O . ASP B 1 27 ? -20.188 -3.484 17.625 1 97 27 ASP B O 1
ATOM 2574 N N . VAL B 1 28 ? -19.25 -4.391 19.469 1 98.31 28 VAL B N 1
ATOM 2575 C CA . VAL B 1 28 ? -17.906 -4.297 18.906 1 98.31 28 VAL B CA 1
ATOM 2576 C C . VAL B 1 28 ? -17.172 -5.625 19.094 1 98.31 28 VAL B C 1
ATOM 2578 O O . VAL B 1 28 ? -17.156 -6.172 20.203 1 98.31 28 VAL B O 1
ATOM 2581 N N . GLU B 1 29 ? -16.656 -6.137 18.047 1 97.81 29 GLU B N 1
ATOM 2582 C CA . GLU B 1 29 ? -15.742 -7.273 18.062 1 97.81 29 GLU B CA 1
ATOM 2583 C C . GLU B 1 29 ? -14.367 -6.883 17.531 1 97.81 29 GLU B C 1
ATOM 2585 O O . GLU B 1 29 ? -14.258 -6.309 16.453 1 97.81 29 GLU B O 1
ATOM 2590 N N . VAL B 1 30 ? -13.328 -7.16 18.281 1 97.88 30 VAL B N 1
ATOM 2591 C CA . VAL B 1 30 ? -11.969 -6.941 17.812 1 97.88 30 VAL B CA 1
ATOM 2592 C C . VAL B 1 30 ? -11.492 -8.156 17.016 1 97.88 30 VAL B C 1
ATOM 2594 O O . VAL B 1 30 ? -11.234 -9.219 17.578 1 97.88 30 VAL B O 1
ATOM 2597 N N . LEU B 1 31 ? -11.352 -7.984 15.742 1 95.69 31 LEU B N 1
ATOM 2598 C CA . LEU B 1 31 ? -10.938 -9.078 14.875 1 95.69 31 LEU B CA 1
ATOM 2599 C C . LEU B 1 31 ? -9.414 -9.234 14.875 1 95.69 31 LEU B C 1
ATOM 2601 O O . LEU B 1 31 ? -8.906 -10.352 14.867 1 95.69 31 LEU B O 1
ATOM 2605 N N . ASP B 1 32 ? -8.711 -8.148 14.898 1 95.44 32 ASP B N 1
ATOM 2606 C CA . ASP B 1 32 ? -7.258 -8.094 14.969 1 95.44 32 ASP B CA 1
ATOM 2607 C C . ASP B 1 32 ? -6.793 -6.875 15.766 1 95.44 32 ASP B C 1
ATOM 2609 O O . ASP B 1 32 ? -6.805 -5.75 15.258 1 95.44 32 ASP B O 1
ATOM 2613 N N . PRO B 1 33 ? -6.383 -7.066 16.891 1 95.31 33 PRO B N 1
ATOM 2614 C CA . PRO B 1 33 ? -6.031 -5.926 17.734 1 95.31 33 PRO B CA 1
ATOM 2615 C C . PRO B 1 33 ? -4.805 -5.172 17.234 1 95.31 33 PRO B C 1
ATOM 2617 O O . PRO B 1 33 ? -4.73 -3.947 17.359 1 95.31 33 PRO B O 1
ATOM 2620 N N . GLU B 1 34 ? -3.818 -5.816 16.625 1 91.25 34 GLU B N 1
ATOM 2621 C CA . GLU B 1 34 ? -2.586 -5.18 16.172 1 91.25 34 GLU B CA 1
ATOM 2622 C C . GLU B 1 34 ? -2.84 -4.289 14.961 1 91.25 34 GLU B C 1
ATOM 2624 O O . GLU B 1 34 ? -2.271 -3.201 14.852 1 91.25 34 GLU B O 1
ATOM 2629 N N . LEU B 1 35 ? -3.746 -4.719 14.148 1 93.31 35 LEU B N 1
ATOM 2630 C CA . LEU B 1 35 ? -4.066 -3.943 12.953 1 93.31 35 LEU B CA 1
ATOM 2631 C C . LEU B 1 35 ? -5.199 -2.961 13.227 1 93.31 35 LEU B C 1
ATOM 2633 O O . LEU B 1 35 ? -5.438 -2.047 12.438 1 93.31 35 LEU B O 1
ATOM 2637 N N . GLY B 1 36 ? -5.867 -3.18 14.297 1 96.5 36 GLY B N 1
ATOM 2638 C CA . GLY B 1 36 ? -7.016 -2.352 14.633 1 96.5 36 GLY B CA 1
ATOM 2639 C C . GLY B 1 36 ? -8.242 -2.67 13.805 1 96.5 36 GLY B C 1
ATOM 2640 O O . GLY B 1 36 ? -8.984 -1.767 13.414 1 96.5 36 GLY B O 1
ATOM 2641 N N . GLU B 1 37 ? -8.406 -3.928 13.43 1 97.19 37 GLU B N 1
ATOM 2642 C CA . GLU B 1 37 ? -9.594 -4.328 12.68 1 97.19 37 GLU B CA 1
ATOM 2643 C C . GLU B 1 37 ? -10.766 -4.629 13.617 1 97.19 37 GLU B C 1
ATOM 2645 O O . GLU B 1 37 ? -10.617 -5.387 14.578 1 97.19 37 GLU B O 1
ATOM 2650 N N . LEU B 1 38 ? -11.859 -4.031 13.352 1 98.19 38 LEU B N 1
ATOM 2651 C CA . LEU B 1 38 ? -13.055 -4.141 14.18 1 98.19 38 LEU B CA 1
ATOM 2652 C C . LEU B 1 38 ? -14.266 -4.52 13.344 1 98.19 38 LEU B C 1
ATOM 2654 O O . LEU B 1 38 ? -14.344 -4.164 12.164 1 98.19 38 LEU B O 1
ATOM 2658 N N . ARG B 1 39 ? -15.133 -5.25 13.922 1 97.75 39 ARG B N 1
ATOM 2659 C CA . ARG B 1 39 ? -16.516 -5.371 13.461 1 97.75 39 ARG B CA 1
ATOM 2660 C C . ARG B 1 39 ? -17.469 -4.633 14.398 1 97.75 39 ARG B C 1
ATOM 2662 O O . ARG B 1 39 ? -17.469 -4.883 15.609 1 97.75 39 ARG B O 1
ATOM 2669 N N . ILE B 1 40 ? -18.172 -3.689 13.891 1 98.25 40 ILE B N 1
ATOM 2670 C CA . ILE B 1 40 ? -19.094 -2.873 14.68 1 98.25 40 ILE B CA 1
ATOM 2671 C C . ILE B 1 40 ? -20.5 -3.016 14.133 1 98.25 40 ILE B C 1
ATOM 2673 O O . ILE B 1 40 ? -20.703 -3.035 12.914 1 98.25 40 ILE B O 1
ATOM 2677 N N . GLY B 1 41 ? -21.453 -3.176 15.008 1 97.25 41 GLY B N 1
ATOM 2678 C CA . GLY B 1 41 ? -22.812 -3.348 14.539 1 97.25 41 GLY B CA 1
ATOM 2679 C C . GLY B 1 41 ? -23.844 -2.818 15.508 1 97.25 41 GLY B C 1
ATOM 2680 O O . GLY B 1 41 ? -23.547 -2.57 16.672 1 97.25 41 GLY B O 1
ATOM 2681 N N . ASP B 1 42 ? -25 -2.648 14.977 1 95 42 ASP B N 1
ATOM 2682 C CA . ASP B 1 42 ? -26.141 -2.234 15.797 1 95 42 ASP B CA 1
ATOM 2683 C C . ASP B 1 42 ? -27.25 -3.279 15.766 1 95 42 ASP B C 1
ATOM 2685 O O . ASP B 1 42 ? -28.391 -2.986 16.109 1 95 42 ASP B O 1
ATOM 2689 N N . GLY B 1 43 ? -27 -4.422 15.383 1 93.12 43 GLY B N 1
ATOM 2690 C CA . GLY B 1 43 ? -27.984 -5.48 15.273 1 93.12 43 GLY B CA 1
ATOM 2691 C C . GLY B 1 43 ? -28.609 -5.57 13.891 1 93.12 43 GLY B C 1
ATOM 2692 O O . GLY B 1 43 ? -29.078 -6.641 13.484 1 93.12 43 GLY B O 1
ATOM 2693 N N . MET B 1 44 ? -28.625 -4.504 13.156 1 93.06 44 MET B N 1
ATOM 2694 C CA . MET B 1 44 ? -29.203 -4.457 11.82 1 93.06 44 MET B CA 1
ATOM 2695 C C . MET B 1 44 ? -28.109 -4.41 10.758 1 93.06 44 MET B C 1
ATOM 2697 O O . MET B 1 44 ? -28.188 -5.094 9.734 1 93.06 44 MET B O 1
ATOM 2701 N N . ARG B 1 45 ? -27.141 -3.535 11.109 1 92.88 45 ARG B N 1
ATOM 2702 C CA . ARG B 1 45 ? -26.016 -3.348 10.195 1 92.88 45 ARG B CA 1
ATOM 2703 C C . ARG B 1 45 ? -24.703 -3.709 10.859 1 92.88 45 ARG B C 1
ATOM 2705 O O . ARG B 1 45 ? -24.578 -3.629 12.086 1 92.88 45 ARG B O 1
ATOM 2712 N N . GLU B 1 46 ? -23.781 -4.148 9.984 1 96 46 GLU B N 1
ATOM 2713 C CA . GLU B 1 46 ? -22.422 -4.422 10.438 1 96 46 GLU B CA 1
ATOM 2714 C C . GLU B 1 46 ? -21.391 -3.756 9.531 1 96 46 GLU B C 1
ATOM 2716 O O . GLU B 1 46 ? -21.547 -3.738 8.305 1 96 46 GLU B O 1
ATOM 2721 N N . GLU B 1 47 ? -20.484 -3.131 10.172 1 97.06 47 GLU B N 1
ATOM 2722 C CA . GLU B 1 47 ? -19.359 -2.51 9.469 1 97.06 47 GLU B CA 1
ATOM 2723 C C . GLU B 1 47 ? -18.031 -3.104 9.922 1 97.06 47 GLU B C 1
ATOM 2725 O O . GLU B 1 47 ? -17.812 -3.307 11.117 1 97.06 47 GLU B O 1
ATOM 2730 N N . VAL B 1 48 ? -17.219 -3.461 8.961 1 97 48 VAL B N 1
ATOM 2731 C CA . VAL B 1 48 ? -15.844 -3.838 9.266 1 97 48 VAL B CA 1
ATOM 2732 C C . VAL B 1 48 ? -14.906 -2.676 8.945 1 97 48 VAL B C 1
ATOM 2734 O O . VAL B 1 48 ? -14.984 -2.084 7.867 1 97 48 VAL B O 1
ATOM 2737 N N . VAL B 1 49 ? -14.07 -2.348 9.93 1 98.12 49 VAL B N 1
ATOM 2738 C CA . VAL B 1 49 ? -13.141 -1.237 9.734 1 98.12 49 VAL B CA 1
ATOM 2739 C C . VAL B 1 49 ? -11.742 -1.652 10.172 1 98.12 49 VAL B C 1
ATOM 2741 O O . VAL B 1 49 ? -11.578 -2.586 10.961 1 98.12 49 VAL B O 1
ATOM 2744 N N . ILE B 1 50 ? -10.727 -1.047 9.617 1 97.44 50 ILE B N 1
ATOM 2745 C CA . ILE B 1 50 ? -9.344 -1.065 10.094 1 97.44 50 ILE B CA 1
ATOM 2746 C C . ILE B 1 50 ? -8.914 0.348 10.477 1 97.44 50 ILE B C 1
ATOM 2748 O O . ILE B 1 50 ? -8.664 1.186 9.602 1 97.44 50 ILE B O 1
ATOM 2752 N N . GLN B 1 51 ? -8.922 0.582 11.766 1 96.38 51 GLN B N 1
ATOM 2753 C CA . GLN B 1 51 ? -8.773 1.955 12.234 1 96.38 51 GLN B CA 1
ATOM 2754 C C . GLN B 1 51 ? -9.797 2.873 11.578 1 96.38 51 GLN B C 1
ATOM 2756 O O . GLN B 1 51 ? -11.008 2.66 11.703 1 96.38 51 GLN B O 1
ATOM 2761 N N . SER B 1 52 ? -9.32 3.865 10.734 1 97.88 52 SER B N 1
ATOM 2762 C CA . SER B 1 52 ? -10.289 4.781 10.148 1 97.88 52 SER B CA 1
ATOM 2763 C C . SER B 1 52 ? -10.688 4.344 8.742 1 97.88 52 SER B C 1
ATOM 2765 O O . SER B 1 52 ? -11.531 4.973 8.102 1 97.88 52 SER B O 1
ATOM 2767 N N . LEU B 1 53 ? -10.117 3.262 8.25 1 97.81 53 LEU B N 1
ATOM 2768 C CA . LEU B 1 53 ? -10.461 2.699 6.945 1 97.81 53 LEU B CA 1
ATOM 2769 C C . LEU B 1 53 ? -11.742 1.888 7.027 1 97.81 53 LEU B C 1
ATOM 2771 O O . LEU B 1 53 ? -11.875 0.999 7.871 1 97.81 53 LEU B O 1
ATOM 2775 N N . SER B 1 54 ? -12.734 2.209 6.215 1 96.88 54 SER B N 1
ATOM 2776 C CA . SER B 1 54 ? -13.992 1.474 6.23 1 96.88 54 SER B CA 1
ATOM 2777 C C . SER B 1 54 ? -14.312 0.887 4.859 1 96.88 54 SER B C 1
ATOM 2779 O O . SER B 1 54 ? -13.617 1.172 3.881 1 96.88 54 SER B O 1
ATOM 2781 N N . GLN B 1 55 ? -15.336 0.103 4.809 1 94.5 55 GLN B N 1
ATOM 2782 C CA . GLN B 1 55 ? -15.781 -0.535 3.572 1 94.5 55 GLN B CA 1
ATOM 2783 C C . GLN B 1 55 ? -16.438 0.477 2.635 1 94.5 55 GLN B C 1
ATOM 2785 O O . GLN B 1 55 ? -16.719 0.164 1.477 1 94.5 55 GLN B O 1
ATOM 2790 N N . ARG B 1 56 ? -16.531 1.69 3.125 1 94.88 56 ARG B N 1
ATOM 2791 C CA . ARG B 1 56 ? -17.188 2.729 2.334 1 94.88 56 ARG B CA 1
ATOM 2792 C C . ARG B 1 56 ? -16.219 3.34 1.328 1 94.88 56 ARG B C 1
ATOM 2794 O O . ARG B 1 56 ? -16.641 4.035 0.401 1 94.88 56 ARG B O 1
ATOM 2801 N N . LEU B 1 57 ? -14.969 3.139 1.5 1 97.5 57 LEU B N 1
ATOM 2802 C CA . LEU B 1 57 ? -13.961 3.65 0.575 1 97.5 57 LEU B CA 1
ATOM 2803 C C . LEU B 1 57 ? -13.648 2.625 -0.508 1 97.5 57 LEU B C 1
ATOM 2805 O O . LEU B 1 57 ? -13.195 1.519 -0.209 1 97.5 57 LEU B O 1
ATOM 2809 N N . PRO B 1 58 ? -13.891 2.988 -1.791 1 97.31 58 PRO B N 1
ATOM 2810 C CA . PRO B 1 58 ? -13.477 2.084 -2.865 1 97.31 58 PRO B CA 1
ATOM 2811 C C . PRO B 1 58 ? -11.961 1.964 -2.977 1 97.31 58 PRO B C 1
ATOM 2813 O O . PRO B 1 58 ? -11.242 2.938 -2.74 1 97.31 58 PRO B O 1
ATOM 2816 N N . ALA B 1 59 ? -11.516 0.797 -3.406 1 97.75 59 ALA B N 1
ATOM 2817 C CA . ALA B 1 59 ? -10.086 0.523 -3.508 1 97.75 59 ALA B CA 1
ATOM 2818 C C . ALA B 1 59 ? -9.414 1.475 -4.492 1 97.75 59 ALA B C 1
ATOM 2820 O O . ALA B 1 59 ? -8.258 1.863 -4.301 1 97.75 59 ALA B O 1
ATOM 2821 N N . VAL B 1 60 ? -10.133 1.908 -5.555 1 97.44 60 VAL B N 1
ATOM 2822 C CA . VAL B 1 60 ? -9.57 2.836 -6.531 1 97.44 60 VAL B CA 1
ATOM 2823 C C . VAL B 1 60 ? -9.266 4.172 -5.855 1 97.44 60 VAL B C 1
ATOM 2825 O O . VAL B 1 60 ? -8.195 4.75 -6.062 1 97.44 60 VAL B O 1
ATOM 2828 N N . SER B 1 61 ? -10.164 4.625 -5.008 1 97.81 61 SER B N 1
ATOM 2829 C CA . SER B 1 61 ? -9.961 5.863 -4.266 1 97.81 61 SER B CA 1
ATOM 2830 C C . SER B 1 61 ? -8.812 5.73 -3.273 1 97.81 61 SER B C 1
ATOM 2832 O O . SER B 1 61 ? -7.996 6.645 -3.137 1 97.81 61 SER B O 1
ATOM 2834 N N . TYR B 1 62 ? -8.797 4.59 -2.594 1 97.62 62 TYR B N 1
ATOM 2835 C CA . TYR B 1 62 ? -7.688 4.297 -1.692 1 97.62 62 TYR B CA 1
ATOM 2836 C C . TYR B 1 62 ? -6.352 4.363 -2.426 1 97.62 62 TYR B C 1
ATOM 2838 O O . TYR B 1 62 ? -5.41 5.008 -1.955 1 97.62 62 TYR B O 1
ATOM 2846 N N . PHE B 1 63 ? -6.297 3.779 -3.576 1 96.69 63 PHE B N 1
ATOM 2847 C CA . PHE B 1 63 ? -5.094 3.752 -4.402 1 96.69 63 PHE B CA 1
ATOM 2848 C C . PHE B 1 63 ? -4.695 5.16 -4.828 1 96.69 63 PHE B C 1
ATOM 2850 O O . PHE B 1 63 ? -3.523 5.531 -4.746 1 96.69 63 PHE B O 1
ATOM 2857 N N . ARG B 1 64 ? -5.676 5.969 -5.238 1 96.69 64 ARG B N 1
ATOM 2858 C CA . ARG B 1 64 ? -5.441 7.348 -5.66 1 96.69 64 ARG B CA 1
ATOM 2859 C C . ARG B 1 64 ? -4.789 8.156 -4.543 1 96.69 64 ARG B C 1
ATOM 2861 O O . ARG B 1 64 ? -3.951 9.023 -4.805 1 96.69 64 ARG B O 1
ATOM 2868 N N . CYS B 1 65 ? -5.176 7.836 -3.338 1 97.19 65 CYS B N 1
ATOM 2869 C CA . CYS B 1 65 ? -4.633 8.57 -2.203 1 97.19 65 CYS B CA 1
ATOM 2870 C C . CYS B 1 65 ? -3.209 8.125 -1.894 1 97.19 65 CYS B C 1
ATOM 2872 O O . CYS B 1 65 ? -2.342 8.945 -1.608 1 97.19 65 CYS B O 1
ATOM 2874 N N . GLU B 1 66 ? -2.984 6.824 -2.02 1 94.62 66 GLU B N 1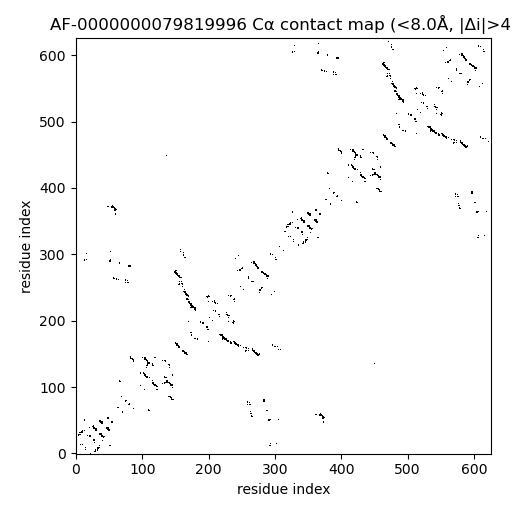
ATOM 2875 C CA . GLU B 1 66 ? -1.713 6.246 -1.597 1 94.62 66 GLU B CA 1
ATOM 2876 C C . GLU B 1 66 ? -0.616 6.516 -2.621 1 94.62 66 GLU B C 1
ATOM 2878 O O . GLU B 1 66 ? 0.564 6.582 -2.271 1 94.62 66 GLU B O 1
ATOM 2883 N N . HIS B 1 67 ? -1.014 6.652 -3.846 1 95.56 67 HIS B N 1
ATOM 2884 C CA . HIS B 1 67 ? -0.069 6.879 -4.934 1 95.56 67 HIS B CA 1
ATOM 2885 C C . HIS B 1 67 ? 0.042 8.359 -5.27 1 95.56 67 HIS B C 1
ATOM 2887 O O . HIS B 1 67 ? -0.854 8.93 -5.895 1 95.56 67 HIS B O 1
ATOM 2893 N N . LYS B 1 68 ? 1.193 8.977 -5.004 1 96.25 68 LYS B N 1
ATOM 2894 C CA . LYS B 1 68 ? 1.334 10.43 -5.016 1 96.25 68 LYS B CA 1
ATOM 2895 C C . LYS B 1 68 ? 1.154 10.984 -6.426 1 96.25 68 LYS B C 1
ATOM 2897 O O . LYS B 1 68 ? 0.65 12.102 -6.602 1 96.25 68 LYS B O 1
ATOM 2902 N N . VAL B 1 69 ? 1.517 10.242 -7.445 1 95.62 69 VAL B N 1
ATOM 2903 C CA . VAL B 1 69 ? 1.316 10.703 -8.812 1 95.62 69 VAL B CA 1
ATOM 2904 C C . VAL B 1 69 ? -0.173 10.695 -9.148 1 95.62 69 VAL B C 1
ATOM 2906 O O . VAL B 1 69 ? -0.692 11.656 -9.727 1 95.62 69 VAL B O 1
ATOM 2909 N N . ALA B 1 70 ? -0.837 9.617 -8.734 1 96.25 70 ALA B N 1
ATOM 2910 C CA . ALA B 1 70 ? -2.279 9.531 -8.953 1 96.25 70 ALA B CA 1
ATOM 2911 C C . ALA B 1 70 ? -3.014 10.633 -8.188 1 96.25 70 ALA B C 1
ATOM 2913 O O . ALA B 1 70 ? -3.924 11.266 -8.727 1 96.25 70 ALA B O 1
ATOM 2914 N N . SER B 1 71 ? -2.596 10.836 -6.969 1 97.62 71 SER B N 1
ATOM 2915 C CA . SER B 1 71 ? -3.199 11.875 -6.141 1 97.62 71 SER B CA 1
ATOM 2916 C C . SER B 1 71 ? -3.076 13.242 -6.793 1 97.62 71 SER B C 1
ATOM 2918 O O . SER B 1 71 ? -4.059 13.984 -6.879 1 97.62 71 SER B O 1
ATOM 2920 N N . ARG B 1 72 ? -1.902 13.555 -7.238 1 97.19 72 ARG B N 1
ATOM 2921 C CA . ARG B 1 72 ? -1.653 14.852 -7.855 1 97.19 72 ARG B CA 1
ATOM 2922 C C . ARG B 1 72 ? -2.52 15.047 -9.094 1 97.19 72 ARG B C 1
ATOM 2924 O O . ARG B 1 72 ? -3.066 16.125 -9.32 1 97.19 72 ARG B O 1
ATOM 2931 N N . ARG B 1 73 ? -2.6 14.047 -9.867 1 95.69 73 ARG B N 1
ATOM 2932 C CA . ARG B 1 73 ? -3.398 14.141 -11.086 1 95.69 73 ARG B CA 1
ATOM 2933 C C . ARG B 1 73 ? -4.855 14.453 -10.766 1 95.69 73 ARG B C 1
ATOM 2935 O O . ARG B 1 73 ? -5.445 15.367 -11.344 1 95.69 73 ARG B O 1
ATOM 2942 N N . VAL B 1 74 ? -5.434 13.742 -9.852 1 97.31 74 VAL B N 1
ATOM 2943 C CA . VAL B 1 74 ? -6.844 13.867 -9.508 1 97.31 74 VAL B CA 1
ATOM 2944 C C . VAL B 1 74 ? -7.094 15.234 -8.859 1 97.31 74 VAL B C 1
ATOM 2946 O O . VAL B 1 74 ? -8.062 15.922 -9.203 1 97.31 74 VAL B O 1
ATOM 2949 N N . LEU B 1 75 ? -6.23 15.656 -7.969 1 98.56 75 LEU B N 1
ATOM 2950 C CA . LEU B 1 75 ? -6.383 16.938 -7.277 1 98.56 75 LEU B CA 1
ATOM 2951 C C . LEU B 1 75 ? -6.188 18.094 -8.242 1 98.56 75 LEU B C 1
ATOM 2953 O O . LEU B 1 75 ? -6.922 19.078 -8.188 1 98.56 75 LEU B O 1
ATOM 2957 N N . SER B 1 76 ? -5.223 17.953 -9.133 1 97.81 76 SER B N 1
ATOM 2958 C CA . SER B 1 76 ? -4.988 18.984 -10.141 1 97.81 76 SER B CA 1
ATOM 2959 C C . SER B 1 76 ? -6.191 19.125 -11.07 1 97.81 76 SER B C 1
ATOM 2961 O O . SER B 1 76 ? -6.609 20.234 -11.383 1 97.81 76 SER B O 1
ATOM 2963 N N . ALA B 1 77 ? -6.688 18.031 -11.484 1 95.88 77 ALA B N 1
ATOM 2964 C CA . ALA B 1 77 ? -7.852 18.047 -12.367 1 95.88 77 ALA B CA 1
ATOM 2965 C C . ALA B 1 77 ? -9.039 18.734 -11.703 1 95.88 77 ALA B C 1
ATOM 2967 O O . ALA B 1 77 ? -9.883 19.328 -12.383 1 95.88 77 ALA B O 1
ATOM 2968 N N . ALA B 1 78 ? -9.07 18.734 -10.398 1 97.62 78 ALA B N 1
ATOM 2969 C CA . ALA B 1 78 ? -10.148 19.359 -9.641 1 97.62 78 ALA B CA 1
ATOM 2970 C C . ALA B 1 78 ? -9.844 20.844 -9.391 1 97.62 78 ALA B C 1
ATOM 2972 O O . ALA B 1 78 ? -10.609 21.531 -8.727 1 97.62 78 ALA B O 1
ATOM 2973 N N . GLY B 1 79 ? -8.711 21.312 -9.828 1 98.12 79 GLY B N 1
ATOM 2974 C CA . GLY B 1 79 ? -8.344 22.703 -9.695 1 98.12 79 GLY B CA 1
ATOM 2975 C C . GLY B 1 79 ? -7.82 23.062 -8.312 1 98.12 79 GLY B C 1
ATOM 2976 O O . GLY B 1 79 ? -7.895 24.219 -7.887 1 98.12 79 GLY B O 1
ATOM 2977 N N . LEU B 1 80 ? -7.387 22.109 -7.609 1 98.69 80 LEU B N 1
ATOM 2978 C CA . LEU B 1 80 ? -6.914 22.344 -6.246 1 98.69 80 LEU B CA 1
ATOM 2979 C C . LEU B 1 80 ? -5.449 22.781 -6.246 1 98.69 80 LEU B C 1
ATOM 2981 O O . LEU B 1 80 ? -4.699 22.438 -7.168 1 98.69 80 LEU B O 1
ATOM 2985 N N . PRO B 1 81 ? -5.074 23.547 -5.281 1 98.56 81 PRO B N 1
ATOM 2986 C CA . PRO B 1 81 ? -3.701 24.062 -5.238 1 98.56 81 PRO B CA 1
ATOM 2987 C C . PRO B 1 81 ? -2.684 23 -4.844 1 98.56 81 PRO B C 1
ATOM 2989 O O . PRO B 1 81 ? -2.832 22.344 -3.803 1 98.56 81 PRO B O 1
ATOM 2992 N N . LEU B 1 82 ? -1.669 22.812 -5.68 1 98.62 82 LEU B N 1
ATOM 2993 C CA . LEU B 1 82 ? -0.56 21.891 -5.457 1 98.62 82 LEU B CA 1
ATOM 2994 C C . LEU B 1 82 ? 0.776 22.562 -5.734 1 98.62 82 LEU B C 1
ATOM 2996 O O . LEU B 1 82 ? 0.841 23.531 -6.512 1 98.62 82 LEU B O 1
ATOM 3000 N N . PRO B 1 83 ? 1.836 22.094 -5.062 1 98.31 83 PRO B N 1
ATOM 3001 C CA . PRO B 1 83 ? 3.143 22.547 -5.551 1 98.31 83 PRO B CA 1
ATOM 3002 C C . PRO B 1 83 ? 3.412 22.109 -6.992 1 98.31 83 PRO B C 1
ATOM 3004 O O . PRO B 1 83 ? 2.842 21.109 -7.457 1 98.31 83 PRO B O 1
ATOM 3007 N N . ALA B 1 84 ? 4.238 22.875 -7.633 1 98.25 84 ALA B N 1
ATOM 3008 C CA . ALA B 1 84 ? 4.695 22.359 -8.922 1 98.25 84 ALA B CA 1
ATOM 3009 C C . ALA B 1 84 ? 5.328 20.984 -8.766 1 98.25 84 ALA B C 1
ATOM 3011 O O . ALA B 1 84 ? 6.043 20.734 -7.789 1 98.25 84 ALA B O 1
ATOM 3012 N N . GLY B 1 85 ? 5.008 20.078 -9.703 1 97.69 85 GLY B N 1
ATOM 3013 C CA . GLY B 1 85 ? 5.496 18.719 -9.594 1 97.69 85 GLY B CA 1
ATOM 3014 C C . GLY B 1 85 ? 6.078 18.188 -10.883 1 97.69 85 GLY B C 1
ATOM 3015 O O . GLY B 1 85 ? 5.73 18.656 -11.969 1 97.69 85 GLY B O 1
ATOM 3016 N N . HIS B 1 86 ? 6.926 17.234 -10.734 1 97.25 86 HIS B N 1
ATOM 3017 C CA . HIS B 1 86 ? 7.641 16.609 -11.844 1 97.25 86 HIS B CA 1
ATOM 3018 C C . HIS B 1 86 ? 7.965 15.148 -11.539 1 97.25 86 HIS B C 1
ATOM 3020 O O . HIS B 1 86 ? 8.602 14.844 -10.523 1 97.25 86 HIS B O 1
ATOM 3026 N N . VAL B 1 87 ? 7.488 14.266 -12.461 1 97.06 87 VAL B N 1
ATOM 3027 C CA . VAL B 1 87 ? 7.887 12.867 -12.328 1 97.06 87 VAL B CA 1
ATOM 3028 C C . VAL B 1 87 ? 9.281 12.672 -12.914 1 97.06 87 VAL B C 1
ATOM 3030 O O . VAL B 1 87 ? 9.516 12.977 -14.086 1 97.06 87 VAL B O 1
ATOM 3033 N N . ILE B 1 88 ? 10.164 12.172 -12.117 1 97.88 88 ILE B N 1
ATOM 3034 C CA . ILE B 1 88 ? 11.555 11.977 -12.516 1 97.88 88 ILE B CA 1
ATOM 3035 C C . ILE B 1 88 ? 11.609 11.078 -13.75 1 97.88 88 ILE B C 1
ATOM 3037 O O . ILE B 1 88 ? 10.992 10.016 -13.789 1 97.88 88 ILE B O 1
ATOM 3041 N N . ALA B 1 89 ? 12.312 11.508 -14.766 1 94.44 89 ALA B N 1
ATOM 3042 C CA . ALA B 1 89 ? 12.344 10.805 -16.047 1 94.44 89 ALA B CA 1
ATOM 3043 C C . ALA B 1 89 ? 13.773 10.727 -16.594 1 94.44 89 ALA B C 1
ATOM 3045 O O . ALA B 1 89 ? 14.359 9.641 -16.641 1 94.44 89 ALA B O 1
ATOM 3046 N N . ASP B 1 90 ? 14.344 11.828 -16.938 1 94.69 90 ASP B N 1
ATOM 3047 C CA . ASP B 1 90 ? 15.719 11.883 -17.422 1 94.69 90 ASP B CA 1
ATOM 3048 C C . ASP B 1 90 ? 16.469 13.07 -16.812 1 94.69 90 ASP B C 1
ATOM 3050 O O . ASP B 1 90 ? 15.844 14.039 -16.375 1 94.69 90 ASP B O 1
ATOM 3054 N N . ASP B 1 91 ? 17.703 13.031 -16.953 1 94.44 91 ASP B N 1
ATOM 3055 C CA . ASP B 1 91 ? 18.547 14.008 -16.281 1 94.44 91 ASP B CA 1
ATOM 3056 C C . ASP B 1 91 ? 18.234 15.422 -16.75 1 94.44 91 ASP B C 1
ATOM 3058 O O . ASP B 1 91 ? 18.125 16.344 -15.93 1 94.44 91 ASP B O 1
ATOM 3062 N N . ALA B 1 92 ? 18.094 15.594 -17.984 1 96.56 92 ALA B N 1
ATOM 3063 C CA . ALA B 1 92 ? 17.906 16.938 -18.531 1 96.56 92 ALA B CA 1
ATOM 3064 C C . ALA B 1 92 ? 16.641 17.578 -17.984 1 96.56 92 ALA B C 1
ATOM 3066 O O . ALA B 1 92 ? 16.672 18.703 -17.469 1 96.56 92 ALA B O 1
ATOM 3067 N N . THR B 1 93 ? 15.523 16.875 -18.047 1 97.44 93 THR B N 1
ATOM 3068 C CA . THR B 1 93 ? 14.25 17.422 -17.594 1 97.44 93 THR B CA 1
ATOM 3069 C C . THR B 1 93 ? 14.234 17.531 -16.062 1 97.44 93 THR B C 1
ATOM 3071 O O . THR B 1 93 ? 13.648 18.469 -15.516 1 97.44 93 THR B O 1
ATOM 3074 N N . ASP B 1 94 ? 14.883 16.625 -15.391 1 98.06 94 ASP B N 1
ATOM 3075 C CA . ASP B 1 94 ? 14.922 16.641 -13.93 1 98.06 94 ASP B CA 1
ATOM 3076 C C . ASP B 1 94 ? 15.703 17.844 -13.414 1 98.06 94 ASP B C 1
ATOM 3078 O O . ASP B 1 94 ? 15.258 18.531 -12.5 1 98.06 94 ASP B O 1
ATOM 3082 N N . GLU B 1 95 ? 16.812 18.062 -14.047 1 98.06 95 GLU B N 1
ATOM 3083 C CA . GLU B 1 95 ? 17.656 19.188 -13.641 1 98.06 95 GLU B CA 1
ATOM 3084 C C . GLU B 1 95 ? 17 20.516 -13.977 1 98.06 95 GLU B C 1
ATOM 3086 O O . GLU B 1 95 ? 17.172 21.5 -13.25 1 98.06 95 GLU B O 1
ATOM 3091 N N . THR B 1 96 ? 16.344 20.578 -15.078 1 98.19 96 THR B N 1
ATOM 3092 C CA . THR B 1 96 ? 15.617 21.781 -15.445 1 98.19 96 THR B CA 1
ATOM 3093 C C . THR B 1 96 ? 14.578 22.125 -14.383 1 98.19 96 THR B C 1
ATOM 3095 O O . THR B 1 96 ? 14.445 23.297 -14 1 98.19 96 THR B O 1
ATOM 3098 N N . PHE B 1 97 ? 13.867 21.141 -13.914 1 98.38 97 PHE B N 1
ATOM 3099 C CA . PHE B 1 97 ? 12.875 21.359 -12.867 1 98.38 97 PHE B CA 1
ATOM 3100 C C . PHE B 1 97 ? 13.531 21.922 -11.617 1 98.38 97 PHE B C 1
ATOM 3102 O O . PHE B 1 97 ? 13.023 22.875 -11.016 1 98.38 97 PHE B O 1
ATOM 3109 N N . LEU B 1 98 ? 14.633 21.344 -11.219 1 98.31 98 LEU B N 1
ATOM 3110 C CA . LEU B 1 98 ? 15.359 21.812 -10.047 1 98.31 98 LEU B CA 1
ATOM 3111 C C . LEU B 1 98 ? 15.781 23.266 -10.211 1 98.31 98 LEU B C 1
ATOM 3113 O O . LEU B 1 98 ? 15.602 24.078 -9.297 1 98.31 98 LEU B O 1
ATOM 3117 N N . ARG B 1 99 ? 16.312 23.625 -11.336 1 97.62 99 ARG B N 1
ATOM 3118 C CA . ARG B 1 99 ? 16.781 24.969 -11.594 1 97.62 99 ARG B CA 1
ATOM 3119 C C . ARG B 1 99 ? 15.617 25.969 -11.562 1 97.62 99 ARG B C 1
ATOM 3121 O O . ARG B 1 99 ? 15.758 27.078 -11.047 1 97.62 99 ARG B O 1
ATOM 3128 N N . GLN B 1 100 ? 14.578 25.594 -12.109 1 98.12 100 GLN B N 1
ATOM 3129 C CA . GLN B 1 100 ? 13.406 26.453 -12.188 1 98.12 100 GLN B CA 1
ATOM 3130 C C . GLN B 1 100 ? 12.867 26.781 -10.797 1 98.12 100 GLN B C 1
ATOM 3132 O O . GLN B 1 100 ? 12.383 27.891 -10.555 1 98.12 100 GLN B O 1
ATOM 3137 N N . HIS B 1 101 ? 12.977 25.828 -9.883 1 97.69 101 HIS B N 1
ATOM 3138 C CA . HIS B 1 101 ? 12.281 26 -8.617 1 97.69 101 HIS B CA 1
ATOM 3139 C C . HIS B 1 101 ? 13.266 26.234 -7.469 1 97.69 101 HIS B C 1
ATOM 3141 O O . HIS B 1 101 ? 12.867 26.625 -6.371 1 97.69 101 HIS B O 1
ATOM 3147 N N . GLY B 1 102 ? 14.539 25.953 -7.723 1 96.44 102 GLY B N 1
ATOM 3148 C CA . GLY B 1 102 ? 15.586 26.25 -6.754 1 96.44 102 GLY B CA 1
ATOM 3149 C C . GLY B 1 102 ? 15.758 25.156 -5.715 1 96.44 102 GLY B C 1
ATOM 3150 O O . GLY B 1 102 ? 16.812 24.531 -5.629 1 96.44 102 GLY B O 1
ATOM 3151 N N . THR B 1 103 ? 14.734 24.906 -4.926 1 95.25 103 THR B N 1
ATOM 3152 C CA . THR B 1 103 ? 14.727 23.859 -3.91 1 95.25 103 THR B CA 1
ATOM 3153 C C . THR B 1 103 ? 13.508 22.969 -4.066 1 95.25 103 THR B C 1
ATOM 3155 O O . THR B 1 103 ? 12.391 23.453 -4.262 1 95.25 103 THR B O 1
ATOM 3158 N N . VAL B 1 104 ? 13.789 21.609 -4 1 97.06 104 VAL B N 1
ATOM 3159 C CA . VAL B 1 104 ? 12.688 20.703 -4.273 1 97.06 104 VAL B CA 1
ATOM 3160 C C . VAL B 1 104 ? 12.641 19.609 -3.203 1 97.06 104 VAL B C 1
ATOM 3162 O O . VAL B 1 104 ? 13.578 19.453 -2.42 1 97.06 104 VAL B O 1
ATOM 3165 N N . VAL B 1 105 ? 11.555 19.016 -3.08 1 95.38 105 VAL B N 1
ATOM 3166 C CA . VAL B 1 105 ? 11.352 17.797 -2.291 1 95.38 105 VAL B CA 1
ATOM 3167 C C . VAL B 1 105 ? 11.289 16.578 -3.217 1 95.38 105 VAL B C 1
ATOM 3169 O O . VAL B 1 105 ? 10.594 16.609 -4.238 1 95.38 105 VAL B O 1
ATOM 3172 N N . VAL B 1 106 ? 12.016 15.547 -2.928 1 96.88 106 VAL B N 1
ATOM 3173 C CA . VAL B 1 106 ? 12.023 14.32 -3.719 1 96.88 106 VAL B CA 1
ATOM 3174 C C . VAL B 1 106 ? 11.414 13.18 -2.908 1 96.88 106 VAL B C 1
ATOM 3176 O O . VAL B 1 106 ? 11.805 12.945 -1.763 1 96.88 106 VAL B O 1
ATOM 3179 N N . LYS B 1 107 ? 10.438 12.547 -3.49 1 95.88 107 LYS B N 1
ATOM 3180 C CA . LYS B 1 107 ? 9.75 11.5 -2.738 1 95.88 107 LYS B CA 1
ATOM 3181 C C . LYS B 1 107 ? 9.289 10.375 -3.656 1 95.88 107 LYS B C 1
ATOM 3183 O O . LYS B 1 107 ? 9 10.602 -4.832 1 95.88 107 LYS B O 1
ATOM 3188 N N . PRO B 1 108 ? 9.281 9.148 -3.15 1 95.06 108 PRO B N 1
ATOM 3189 C CA . PRO B 1 108 ? 8.711 8.047 -3.926 1 95.06 108 PRO B CA 1
ATOM 3190 C C . PRO B 1 108 ? 7.195 8.164 -4.094 1 95.06 108 PRO B C 1
ATOM 3192 O O . PRO B 1 108 ? 6.523 8.781 -3.262 1 95.06 108 PRO B O 1
ATOM 3195 N N . ALA B 1 109 ? 6.656 7.598 -5.152 1 95 109 ALA B N 1
ATOM 3196 C CA . ALA B 1 109 ? 5.23 7.699 -5.461 1 95 109 ALA B CA 1
ATOM 3197 C C . ALA B 1 109 ? 4.387 7.023 -4.383 1 95 109 ALA B C 1
ATOM 3199 O O . ALA B 1 109 ? 3.227 7.383 -4.18 1 95 109 ALA B O 1
ATOM 3200 N N . ARG B 1 110 ? 5.02 5.996 -3.762 1 90.88 110 ARG B N 1
ATOM 3201 C CA . ARG B 1 110 ? 4.34 5.316 -2.666 1 90.88 110 ARG B CA 1
ATOM 3202 C C . ARG B 1 110 ? 5.215 5.273 -1.419 1 90.88 110 ARG B C 1
ATOM 3204 O O . ARG B 1 110 ? 6.441 5.32 -1.515 1 90.88 110 ARG B O 1
ATOM 3211 N N . GLY B 1 111 ? 4.543 5.184 -0.338 1 81.88 111 GLY B N 1
ATOM 3212 C CA . GLY B 1 111 ? 5.234 5.172 0.94 1 81.88 111 GLY B CA 1
ATOM 3213 C C . GLY B 1 111 ? 4.566 6.039 1.989 1 81.88 111 GLY B C 1
ATOM 3214 O O . GLY B 1 111 ? 3.693 6.852 1.669 1 81.88 111 GLY B O 1
ATOM 3215 N N . GLU B 1 112 ? 5.023 5.781 3.268 1 74.69 112 GLU B N 1
ATOM 3216 C CA . GLU B 1 112 ? 4.477 6.504 4.41 1 74.69 112 GLU B CA 1
ATOM 3217 C C . GLU B 1 112 ? 5.578 6.93 5.375 1 74.69 112 GLU B C 1
ATOM 3219 O O . GLU B 1 112 ? 6.734 6.52 5.227 1 74.69 112 GLU B O 1
ATOM 3224 N N . GLY B 1 113 ? 5.242 7.816 6.133 1 72.06 113 GLY B N 1
ATOM 3225 C CA . GLY B 1 113 ? 6.129 8.172 7.23 1 72.06 113 GLY B CA 1
ATOM 3226 C C . GLY B 1 113 ? 7.363 8.93 6.781 1 72.06 113 GLY B C 1
ATOM 3227 O O . GLY B 1 113 ? 8.375 8.953 7.484 1 72.06 113 GLY B O 1
ATOM 3228 N N . GLY B 1 114 ? 7.363 9.305 5.559 1 76.62 114 GLY B N 1
ATOM 3229 C CA . GLY B 1 114 ? 8.492 10.07 5.066 1 76.62 114 GLY B CA 1
ATOM 3230 C C . GLY B 1 114 ? 9.641 9.203 4.578 1 76.62 114 GLY B C 1
ATOM 3231 O O . GLY B 1 114 ? 10.711 9.711 4.246 1 76.62 114 GLY B O 1
ATOM 3232 N N . GLU B 1 115 ? 9.391 7.938 4.531 1 78.06 115 GLU B N 1
ATOM 3233 C CA . GLU B 1 115 ? 10.43 7.039 4.035 1 78.06 115 GLU B CA 1
ATOM 3234 C C . GLU B 1 115 ? 10.766 7.336 2.576 1 78.06 115 GLU B C 1
ATOM 3236 O O . GLU B 1 115 ? 9.875 7.406 1.729 1 78.06 115 GLU B O 1
ATOM 3241 N N . GLY B 1 116 ? 11.992 7.594 2.33 1 84.5 116 GLY B N 1
ATOM 3242 C CA . GLY B 1 116 ? 12.477 7.84 0.979 1 84.5 116 GLY B CA 1
ATOM 3243 C C . GLY B 1 116 ? 12.32 9.289 0.548 1 84.5 116 GLY B C 1
ATOM 3244 O O . GLY B 1 116 ? 12.617 9.633 -0.598 1 84.5 116 GLY B O 1
ATOM 3245 N N . VAL B 1 117 ? 11.836 10.078 1.485 1 88.69 117 VAL B N 1
ATOM 3246 C CA . VAL B 1 117 ? 11.609 11.477 1.16 1 88.69 117 VAL B CA 1
ATOM 3247 C C . VAL B 1 117 ? 12.852 12.297 1.502 1 88.69 117 VAL B C 1
ATOM 3249 O O . VAL B 1 117 ? 13.445 12.117 2.566 1 88.69 117 VAL B O 1
ATOM 3252 N N . THR B 1 118 ? 13.297 13.094 0.641 1 89.69 118 THR B N 1
ATOM 3253 C CA . THR B 1 118 ? 14.367 14.055 0.87 1 89.69 118 THR B CA 1
ATOM 3254 C C . THR B 1 118 ? 13.867 15.477 0.678 1 89.69 118 THR B C 1
ATOM 3256 O O . THR B 1 118 ? 13.414 15.844 -0.409 1 89.69 118 THR B O 1
ATOM 3259 N N . VAL B 1 119 ? 13.961 16.219 1.708 1 86.5 119 VAL B N 1
ATOM 3260 C CA . VAL B 1 119 ? 13.484 17.594 1.683 1 86.5 119 VAL B CA 1
ATOM 3261 C C . VAL B 1 119 ? 14.664 18.562 1.506 1 86.5 119 VAL B C 1
ATOM 3263 O O . VAL B 1 119 ? 15.742 18.328 2.068 1 86.5 119 VAL B O 1
ATOM 3266 N N . GLY B 1 120 ? 14.5 19.609 0.733 1 88.25 120 GLY B N 1
ATOM 3267 C CA . GLY B 1 120 ? 15.477 20.672 0.652 1 88.25 120 GLY B CA 1
ATOM 3268 C C . GLY B 1 120 ? 16.609 20.391 -0.312 1 88.25 120 GLY B C 1
ATOM 3269 O O . GLY B 1 120 ? 17.766 20.734 -0.045 1 88.25 120 GLY B O 1
ATOM 3270 N N . VAL B 1 121 ? 16.297 19.625 -1.371 1 92.31 121 VAL B N 1
ATOM 3271 C CA . VAL B 1 121 ? 17.297 19.359 -2.408 1 92.31 121 VAL B CA 1
ATOM 3272 C C . VAL B 1 121 ? 17.531 20.625 -3.229 1 92.31 121 VAL B C 1
ATOM 3274 O O . VAL B 1 121 ? 16.594 21.172 -3.824 1 92.31 121 VAL B O 1
ATOM 3277 N N . ALA B 1 122 ? 18.828 21.062 -3.322 1 94.25 122 ALA B N 1
ATOM 3278 C CA . ALA B 1 122 ? 19.047 22.406 -3.875 1 94.25 122 ALA B CA 1
ATOM 3279 C C . ALA B 1 122 ? 20.125 22.375 -4.961 1 94.25 122 ALA B C 1
ATOM 3281 O O . ALA B 1 122 ? 20.469 23.422 -5.516 1 94.25 122 ALA B O 1
ATOM 3282 N N . ASP B 1 123 ? 20.672 21.188 -5.273 1 96.25 123 ASP B N 1
ATOM 3283 C CA . ASP B 1 123 ? 21.656 21.094 -6.344 1 96.25 123 ASP B CA 1
ATOM 3284 C C . ASP B 1 123 ? 21.562 19.75 -7.066 1 96.25 123 ASP B C 1
ATOM 3286 O O . ASP B 1 123 ? 20.812 18.859 -6.641 1 96.25 123 ASP B O 1
ATOM 3290 N N . VAL B 1 124 ? 22.25 19.656 -8.156 1 97.31 124 VAL B N 1
ATOM 3291 C CA . VAL B 1 124 ? 22.141 18.516 -9.062 1 97.31 124 VAL B CA 1
ATOM 3292 C C . VAL B 1 124 ? 22.641 17.266 -8.375 1 97.31 124 VAL B C 1
ATOM 3294 O O . VAL B 1 124 ? 22.031 16.188 -8.492 1 97.31 124 VAL B O 1
ATOM 3297 N N . ALA B 1 125 ? 23.719 17.359 -7.715 1 96.69 125 ALA B N 1
ATOM 3298 C CA . ALA B 1 125 ? 24.266 16.203 -7.012 1 96.69 125 ALA B CA 1
ATOM 3299 C C . ALA B 1 125 ? 23.281 15.68 -5.973 1 96.69 125 ALA B C 1
ATOM 3301 O O . ALA B 1 125 ? 23.031 14.477 -5.887 1 96.69 125 ALA B O 1
ATOM 3302 N N . GLY B 1 126 ? 22.719 16.625 -5.223 1 95.25 126 GLY B N 1
ATOM 3303 C CA . GLY B 1 126 ? 21.703 16.25 -4.25 1 95.25 126 GLY B CA 1
ATOM 3304 C C . GLY B 1 126 ? 20.469 15.625 -4.871 1 95.25 126 GLY B C 1
ATOM 3305 O O . GLY B 1 126 ? 19.875 14.711 -4.297 1 95.25 126 GLY B O 1
ATOM 3306 N N . LEU B 1 127 ? 20.109 16.125 -6.047 1 97.12 127 LEU B N 1
ATOM 3307 C CA . LEU B 1 127 ? 18.953 15.586 -6.75 1 97.12 127 LEU B CA 1
ATOM 3308 C C . LEU B 1 127 ? 19.188 14.117 -7.113 1 97.12 127 LEU B C 1
ATOM 3310 O O . LEU B 1 1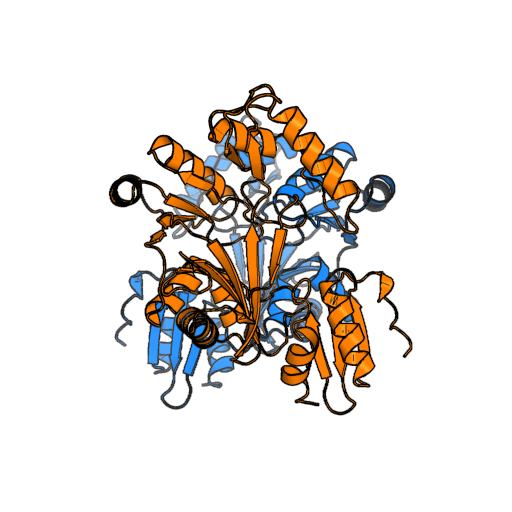27 ? 18.328 13.273 -6.855 1 97.12 127 LEU B O 1
ATOM 3314 N N . HIS B 1 128 ? 20.281 13.859 -7.629 1 97.25 128 HIS B N 1
ATOM 3315 C CA . HIS B 1 128 ? 20.594 12.492 -8.031 1 97.25 128 HIS B CA 1
ATOM 3316 C C . HIS B 1 128 ? 20.609 11.555 -6.828 1 97.25 128 HIS B C 1
ATOM 3318 O O . HIS B 1 128 ? 20.094 10.438 -6.895 1 97.25 128 HIS B O 1
ATOM 3324 N N . GLU B 1 129 ? 21.172 12.039 -5.781 1 95.75 129 GLU B N 1
ATOM 3325 C CA . GLU B 1 129 ? 21.219 11.234 -4.559 1 95.75 129 GLU B CA 1
ATOM 3326 C C . GLU B 1 129 ? 19.812 10.984 -4.023 1 95.75 129 GLU B C 1
ATOM 3328 O O . GLU B 1 129 ? 19.484 9.859 -3.633 1 95.75 129 GLU B O 1
ATOM 3333 N N . ALA B 1 130 ? 19.047 12.023 -3.977 1 94.81 130 ALA B N 1
ATOM 3334 C CA . ALA B 1 130 ? 17.672 11.922 -3.473 1 94.81 130 ALA B CA 1
ATOM 3335 C C . ALA B 1 130 ? 16.844 10.953 -4.316 1 94.81 130 ALA B C 1
ATOM 3337 O O . ALA B 1 130 ? 16.062 10.18 -3.783 1 94.81 130 ALA B O 1
ATOM 3338 N N . VAL B 1 131 ? 17.016 11.023 -5.613 1 97.38 131 VAL B N 1
ATOM 3339 C CA . VAL B 1 131 ? 16.297 10.141 -6.527 1 97.38 131 VAL B CA 1
ATOM 3340 C C . VAL B 1 131 ? 16.688 8.688 -6.27 1 97.38 131 VAL B C 1
ATOM 3342 O O . VAL B 1 131 ? 15.836 7.801 -6.25 1 97.38 131 VAL B O 1
ATOM 3345 N N . GLU B 1 132 ? 17.938 8.5 -6.051 1 94.75 132 GLU B N 1
ATOM 3346 C CA . GLU B 1 132 ? 18.422 7.148 -5.766 1 94.75 132 GLU B CA 1
ATOM 3347 C C . GLU B 1 132 ? 17.812 6.605 -4.48 1 94.75 132 GLU B C 1
ATOM 3349 O O . GLU B 1 132 ? 17.375 5.453 -4.43 1 94.75 132 GLU B O 1
ATOM 3354 N N . VAL B 1 133 ? 17.766 7.438 -3.547 1 89.81 133 VAL B N 1
ATOM 3355 C CA . VAL B 1 133 ? 17.188 7.047 -2.266 1 89.81 133 VAL B CA 1
ATOM 3356 C C . VAL B 1 133 ? 15.711 6.719 -2.445 1 89.81 133 VAL B C 1
ATOM 3358 O O . VAL B 1 133 ? 15.234 5.684 -1.97 1 89.81 133 VAL B O 1
ATOM 3361 N N . ALA B 1 134 ? 14.984 7.57 -3.088 1 93.81 134 ALA B N 1
ATOM 3362 C CA . ALA B 1 134 ? 13.555 7.395 -3.295 1 93.81 134 ALA B CA 1
ATOM 3363 C C . ALA B 1 134 ? 13.266 6.137 -4.113 1 93.81 134 ALA B C 1
ATOM 3365 O O . ALA B 1 134 ? 12.305 5.418 -3.842 1 93.81 134 ALA B O 1
ATOM 3366 N N . ARG B 1 135 ? 14.109 5.805 -5.035 1 92.06 135 ARG B N 1
ATOM 3367 C CA . ARG B 1 135 ? 13.898 4.684 -5.941 1 92.06 135 ARG B CA 1
ATOM 3368 C C . ARG B 1 135 ? 14.023 3.354 -5.203 1 92.06 135 ARG B C 1
ATOM 3370 O O . ARG B 1 135 ? 13.516 2.33 -5.668 1 92.06 135 ARG B O 1
ATOM 3377 N N . ARG B 1 136 ? 14.664 3.383 -4.133 1 83.56 136 ARG B N 1
ATOM 3378 C CA . ARG B 1 136 ? 14.758 2.18 -3.312 1 83.56 136 ARG B CA 1
ATOM 3379 C C . ARG B 1 136 ? 13.406 1.812 -2.719 1 83.56 136 ARG B C 1
ATOM 3381 O O . ARG B 1 136 ? 13.195 0.673 -2.295 1 83.56 136 ARG B O 1
ATOM 3388 N N . HIS B 1 137 ? 12.539 2.797 -2.729 1 85.88 137 HIS B N 1
ATOM 3389 C CA . HIS B 1 137 ? 11.234 2.586 -2.111 1 85.88 137 HIS B CA 1
ATOM 3390 C C . HIS B 1 137 ? 10.148 2.393 -3.168 1 85.88 137 HIS B C 1
ATOM 3392 O O . HIS B 1 137 ? 9.156 1.699 -2.926 1 85.88 137 HIS B O 1
ATOM 3398 N N . HIS B 1 138 ? 10.367 3.039 -4.27 1 88.88 138 HIS B N 1
ATOM 3399 C CA . HIS B 1 138 ? 9.445 2.881 -5.387 1 88.88 138 HIS B CA 1
ATOM 3400 C C . HIS B 1 138 ? 10.094 3.297 -6.703 1 88.88 138 HIS B C 1
ATOM 3402 O O . HIS B 1 138 ? 10.852 4.27 -6.746 1 88.88 138 HIS B O 1
ATOM 3408 N N . GLU B 1 139 ? 9.711 2.645 -7.738 1 88.62 139 GLU B N 1
ATOM 3409 C CA . GLU B 1 139 ? 10.336 2.893 -9.039 1 88.62 139 GLU B CA 1
ATOM 3410 C C . GLU B 1 139 ? 10 4.289 -9.555 1 88.62 139 GLU B C 1
ATOM 3412 O O . GLU B 1 139 ? 10.812 4.914 -10.234 1 88.62 139 GLU B O 1
ATOM 3417 N N . THR B 1 140 ? 8.797 4.727 -9.273 1 94 140 THR B N 1
ATOM 3418 C CA . THR B 1 140 ? 8.375 6.066 -9.672 1 94 140 THR B CA 1
ATOM 3419 C C . THR B 1 140 ? 8.711 7.082 -8.586 1 94 140 THR B C 1
ATOM 3421 O O . THR B 1 140 ? 8.391 6.879 -7.41 1 94 140 THR B O 1
ATOM 3424 N N . VAL B 1 141 ? 9.406 8.133 -8.992 1 97.12 141 VAL B N 1
ATOM 3425 C CA . VAL B 1 141 ? 9.859 9.164 -8.062 1 97.12 141 VAL B CA 1
ATOM 3426 C C . VAL B 1 141 ? 9.32 10.531 -8.5 1 97.12 141 VAL B C 1
ATOM 3428 O O . VAL B 1 141 ? 9.281 10.828 -9.695 1 97.12 141 VAL B O 1
ATOM 3431 N N . LEU B 1 142 ? 8.914 11.312 -7.508 1 97.75 142 LEU B N 1
ATOM 3432 C CA . LEU B 1 142 ? 8.344 12.633 -7.734 1 97.75 142 LEU B CA 1
ATOM 3433 C C . LEU B 1 142 ? 9.227 13.719 -7.133 1 97.75 142 LEU B C 1
ATOM 3435 O O . LEU B 1 142 ? 9.727 13.57 -6.016 1 97.75 142 LEU B O 1
ATOM 3439 N N . ALA B 1 143 ? 9.477 14.773 -7.871 1 98.19 143 ALA B N 1
ATOM 3440 C CA . ALA B 1 143 ? 10.023 16.016 -7.352 1 98.19 143 ALA B CA 1
ATOM 3441 C C . ALA B 1 143 ? 8.953 17.109 -7.305 1 98.19 143 ALA B C 1
ATOM 3443 O O . ALA B 1 143 ? 8.164 17.25 -8.234 1 98.19 143 ALA B O 1
ATOM 3444 N N . GLU B 1 144 ? 8.938 17.812 -6.195 1 98.12 144 GLU B N 1
ATOM 3445 C CA . GLU B 1 144 ? 8.008 18.922 -6.035 1 98.12 144 GLU B CA 1
ATOM 3446 C C . GLU B 1 144 ? 8.734 20.172 -5.531 1 98.12 144 GLU B C 1
ATOM 3448 O O . GLU B 1 144 ? 9.719 20.062 -4.801 1 98.12 144 GLU B O 1
ATOM 3453 N N . GLU B 1 145 ? 8.242 21.266 -5.945 1 97.69 145 GLU B N 1
ATOM 3454 C CA . GLU B 1 145 ? 8.758 22.516 -5.387 1 97.69 145 GLU B CA 1
ATOM 3455 C C . GLU B 1 145 ? 8.617 22.547 -3.869 1 97.69 145 GLU B C 1
ATOM 3457 O O . GLU B 1 145 ? 7.598 22.109 -3.326 1 97.69 145 GLU B O 1
ATOM 3462 N N . MET B 1 146 ? 9.648 23.016 -3.244 1 94.88 146 MET B N 1
ATOM 3463 C CA . MET B 1 146 ? 9.562 23.188 -1.797 1 94.88 146 MET B CA 1
ATOM 3464 C C . MET B 1 146 ? 8.781 24.453 -1.447 1 94.88 146 MET B C 1
ATOM 3466 O O . MET B 1 146 ? 9.125 25.547 -1.895 1 94.88 146 MET B O 1
ATOM 3470 N N . VAL B 1 147 ? 7.758 24.281 -0.685 1 94.44 147 VAL B N 1
ATOM 3471 C CA . VAL B 1 147 ? 6.93 25.406 -0.248 1 94.44 147 VAL B CA 1
ATOM 3472 C C . VAL B 1 147 ? 7.121 25.641 1.249 1 94.44 147 VAL B C 1
ATOM 3474 O O . VAL B 1 147 ? 7.133 24.688 2.035 1 94.44 147 VAL B O 1
ATOM 3477 N N . GLU B 1 148 ? 7.309 26.844 1.588 1 89.19 148 GLU B N 1
ATOM 3478 C CA . GLU B 1 148 ? 7.477 27.188 2.996 1 89.19 148 GLU B CA 1
ATOM 3479 C C . GLU B 1 148 ? 6.133 27.484 3.656 1 89.19 148 GLU B C 1
ATOM 3481 O O . GLU B 1 148 ? 5.215 27.984 3.006 1 89.19 148 GLU B O 1
ATOM 3486 N N . GLY B 1 149 ? 6.074 27.156 4.926 1 91.88 149 GLY B N 1
ATOM 3487 C CA . GLY B 1 149 ? 4.871 27.453 5.695 1 91.88 149 GLY B CA 1
ATOM 3488 C C . GLY B 1 149 ? 4.656 26.484 6.848 1 91.88 149 GLY B C 1
ATOM 3489 O O . GLY B 1 149 ? 5.598 25.844 7.312 1 91.88 149 GLY B O 1
ATOM 3490 N N . GLU B 1 150 ? 3.461 26.516 7.367 1 91.75 150 GLU B N 1
ATOM 3491 C CA . GLU B 1 150 ? 3.059 25.625 8.453 1 91.75 150 GLU B CA 1
ATOM 3492 C C . GLU B 1 150 ? 2.52 24.312 7.91 1 91.75 150 GLU B C 1
ATOM 3494 O O . GLU B 1 150 ? 1.778 24.297 6.926 1 91.75 150 GLU B O 1
ATOM 3499 N N . ASP B 1 151 ? 2.92 23.25 8.562 1 93.31 151 ASP B N 1
ATOM 3500 C CA . ASP B 1 151 ? 2.41 21.922 8.242 1 93.31 151 ASP B CA 1
ATOM 3501 C C . ASP B 1 151 ? 1.049 21.688 8.891 1 93.31 151 ASP B C 1
ATOM 3503 O O . ASP B 1 151 ? 0.966 21.406 10.086 1 93.31 151 ASP B O 1
ATOM 3507 N N . LEU B 1 152 ? 0.033 21.812 8.102 1 95.94 152 LEU B N 1
ATOM 3508 C CA . LEU B 1 152 ? -1.344 21.766 8.578 1 95.94 152 LEU B CA 1
ATOM 3509 C C . LEU B 1 152 ? -2.012 20.453 8.156 1 95.94 152 LEU B C 1
ATOM 3511 O O . LEU B 1 152 ? -2.094 20.156 6.965 1 95.94 152 LEU B O 1
ATOM 3515 N N . ARG B 1 153 ? -2.459 19.672 9.125 1 96 153 ARG B N 1
ATOM 3516 C CA . ARG B 1 153 ? -3.299 18.5 8.891 1 96 153 ARG B CA 1
ATOM 3517 C C . ARG B 1 153 ? -4.773 18.844 9.086 1 96 153 ARG B C 1
ATOM 3519 O O . ARG B 1 153 ? -5.164 19.328 10.148 1 96 153 ARG B O 1
ATOM 3526 N N . VAL B 1 154 ? -5.547 18.562 8.031 1 98.12 154 VAL B N 1
ATOM 3527 C CA . VAL B 1 154 ? -6.992 18.766 8.125 1 98.12 154 VAL B CA 1
ATOM 3528 C C . VAL B 1 154 ? -7.703 17.422 7.957 1 98.12 154 VAL B C 1
ATOM 3530 O O . VAL B 1 154 ? -7.449 16.688 7 1 98.12 154 VAL B O 1
ATOM 3533 N N . LEU B 1 155 ? -8.555 17.078 8.883 1 98.69 155 LEU B N 1
ATOM 3534 C CA . LEU B 1 155 ? -9.328 15.836 8.852 1 98.69 155 LEU B CA 1
ATOM 3535 C C . LEU B 1 155 ? -10.742 16.094 8.344 1 98.69 155 LEU B C 1
ATOM 3537 O O . LEU B 1 155 ? -11.492 16.859 8.945 1 98.69 155 LEU B O 1
ATOM 3541 N N . VAL B 1 156 ? -11.055 15.453 7.227 1 98.88 156 VAL B N 1
ATOM 3542 C CA . VAL B 1 156 ? -12.391 15.539 6.645 1 98.88 156 VAL B CA 1
ATOM 3543 C C . VAL B 1 156 ? -13.133 14.219 6.871 1 98.88 156 VAL B C 1
ATOM 3545 O O . VAL B 1 156 ? -12.609 13.148 6.562 1 98.88 156 VAL B O 1
ATOM 3548 N N . ILE B 1 157 ? -14.289 14.234 7.453 1 98.75 157 ILE B N 1
ATOM 3549 C CA . ILE B 1 157 ? -15.172 13.078 7.617 1 98.75 157 ILE B CA 1
ATOM 3550 C C . ILE B 1 157 ? -16.547 13.398 7.035 1 98.75 157 ILE B C 1
ATOM 3552 O O . ILE B 1 157 ? -17.188 14.375 7.438 1 98.75 157 ILE B O 1
ATOM 3556 N N . ASP B 1 158 ? -16.938 12.609 6.109 1 98 158 ASP B N 1
ATOM 3557 C CA . ASP B 1 158 ? -18.25 12.734 5.477 1 98 158 ASP B CA 1
ATOM 3558 C C . ASP B 1 158 ? -18.469 14.148 4.945 1 98 158 ASP B C 1
ATOM 3560 O O . ASP B 1 158 ? -19.5 14.773 5.242 1 98 158 ASP B O 1
ATOM 3564 N N . GLY B 1 159 ? -17.469 14.711 4.352 1 98 159 GLY B N 1
ATOM 3565 C CA . GLY B 1 159 ? -17.562 15.945 3.592 1 98 159 GLY B CA 1
ATOM 3566 C C . GLY B 1 159 ? -17.359 17.188 4.438 1 98 159 GLY B C 1
ATOM 3567 O O . GLY B 1 159 ? -17.406 18.312 3.924 1 98 159 GLY B O 1
ATOM 3568 N N . SER B 1 160 ? -17.031 17 5.707 1 98.38 160 SER B N 1
ATOM 3569 C CA . SER B 1 160 ? -16.859 18.141 6.59 1 98.38 160 SER B CA 1
ATOM 3570 C C . SER B 1 160 ? -15.539 18.078 7.34 1 98.38 160 SER B C 1
ATOM 3572 O O . SER B 1 160 ? -15.102 17 7.75 1 98.38 160 SER B O 1
ATOM 3574 N N . VAL B 1 161 ? -14.992 19.234 7.535 1 98.75 161 VAL B N 1
ATOM 3575 C CA . VAL B 1 161 ? -13.797 19.297 8.375 1 98.75 161 VAL B CA 1
ATOM 3576 C C . VAL B 1 161 ? -14.18 19.047 9.836 1 98.75 161 VAL B C 1
ATOM 3578 O O . VAL B 1 161 ? -15.07 19.719 10.367 1 98.75 161 VAL B O 1
ATOM 3581 N N . VAL B 1 162 ? -13.508 18.141 10.461 1 98.75 162 VAL B N 1
ATOM 3582 C CA . VAL B 1 162 ? -13.828 17.766 11.836 1 98.75 162 VAL B CA 1
ATOM 3583 C C . VAL B 1 162 ? -12.711 18.219 12.773 1 98.75 162 VAL B C 1
ATOM 3585 O O . VAL B 1 162 ? -12.961 18.562 13.93 1 98.75 162 VAL B O 1
ATOM 3588 N N . ALA B 1 163 ? -11.539 18.172 12.305 1 98.62 163 ALA B N 1
ATOM 3589 C CA . ALA B 1 163 ? -10.375 18.547 13.102 1 98.62 163 ALA B CA 1
ATOM 3590 C C . ALA B 1 163 ? -9.242 19.062 12.211 1 98.62 163 ALA B C 1
ATOM 3592 O O . ALA B 1 163 ? -9.195 18.75 11.023 1 98.62 163 ALA B O 1
ATOM 3593 N N . ALA B 1 164 ? -8.406 19.875 12.773 1 98.19 164 ALA B N 1
ATOM 3594 C CA . ALA B 1 164 ? -7.195 20.375 12.133 1 98.19 164 ALA B CA 1
ATOM 3595 C C . ALA B 1 164 ? -6.094 20.609 13.156 1 98.19 164 ALA B C 1
ATOM 3597 O O . ALA B 1 164 ? -6.367 21.016 14.289 1 98.19 164 ALA B O 1
ATOM 3598 N N . SER B 1 165 ? -4.934 20.328 12.727 1 96.44 165 SER B N 1
ATOM 3599 C CA . SER B 1 165 ? -3.811 20.516 13.641 1 96.44 165 SER B CA 1
ATOM 3600 C C . SER B 1 165 ? -2.555 20.953 12.898 1 96.44 165 SER B C 1
ATOM 3602 O O . SER B 1 165 ? -2.367 20.609 11.727 1 96.44 165 SER B O 1
ATOM 3604 N N . VAL B 1 166 ? -1.777 21.719 13.539 1 94.94 166 VAL B N 1
ATOM 3605 C CA . VAL B 1 166 ? -0.447 22.078 13.055 1 94.94 166 VAL B CA 1
ATOM 3606 C C . VAL B 1 166 ? 0.601 21.188 13.727 1 94.94 166 VAL B C 1
ATOM 3608 O O . VAL B 1 166 ? 0.576 21.016 14.953 1 94.94 166 VAL B O 1
ATOM 3611 N N . ARG B 1 167 ? 1.383 20.641 12.836 1 89.12 167 ARG B N 1
ATOM 3612 C CA . ARG B 1 167 ? 2.488 19.828 13.312 1 89.12 167 ARG B CA 1
ATOM 3613 C C . ARG B 1 167 ? 3.812 20.562 13.219 1 89.12 167 ARG B C 1
ATOM 3615 O O . ARG B 1 167 ? 4.102 21.203 12.203 1 89.12 167 ARG B O 1
ATOM 3622 N N . ARG B 1 168 ? 4.586 20.531 14.281 1 88.38 168 ARG B N 1
ATOM 3623 C CA . ARG B 1 168 ? 5.875 21.219 14.289 1 88.38 168 ARG B CA 1
ATOM 3624 C C . ARG B 1 168 ? 6.98 20.281 14.781 1 88.38 168 ARG B C 1
ATOM 3626 O O . ARG B 1 168 ? 6.785 19.531 15.727 1 88.38 168 ARG B O 1
ATOM 3633 N N . PRO B 1 169 ? 8.023 20.25 13.953 1 85.25 169 PRO B N 1
ATOM 3634 C CA . PRO B 1 169 ? 9.156 19.484 14.469 1 85.25 169 PRO B CA 1
ATOM 3635 C C . PRO B 1 169 ? 9.758 20.094 15.734 1 85.25 169 PRO B C 1
ATOM 3637 O O . PRO B 1 169 ? 9.484 21.25 16.062 1 85.25 169 PRO B O 1
ATOM 3640 N N . PRO B 1 170 ? 10.43 19.281 16.469 1 88.44 170 PRO B N 1
ATOM 3641 C CA . PRO B 1 170 ? 11.086 19.844 17.656 1 88.44 170 PRO B CA 1
ATOM 3642 C C . PRO B 1 170 ? 12.203 20.812 17.297 1 88.44 170 PRO B C 1
ATOM 3644 O O . PRO B 1 170 ? 13.008 20.547 16.406 1 88.44 170 PRO B O 1
ATOM 3647 N N . VAL B 1 171 ? 12.203 21.891 17.953 1 90.25 171 VAL B N 1
ATOM 3648 C CA . VAL B 1 171 ? 13.156 22.953 17.672 1 90.25 171 VAL B CA 1
ATOM 3649 C C . VAL B 1 171 ? 13.828 23.391 18.984 1 90.25 171 VAL B C 1
ATOM 3651 O O . VAL B 1 171 ? 13.234 23.297 20.047 1 90.25 171 VAL B O 1
ATOM 3654 N N . VAL B 1 172 ? 15.086 23.672 18.844 1 92.12 172 VAL B N 1
ATOM 3655 C CA . VAL B 1 172 ? 15.828 24.312 19.906 1 92.12 172 VAL B CA 1
ATOM 3656 C C . VAL B 1 172 ? 16.188 25.75 19.5 1 92.12 172 VAL B C 1
ATOM 3658 O O . VAL B 1 172 ? 16.484 26 18.328 1 92.12 172 VAL B O 1
ATOM 3661 N N . VAL B 1 173 ? 16.062 26.641 20.453 1 92.75 173 VAL B N 1
ATOM 3662 C CA . VAL B 1 173 ? 16.422 28.031 20.219 1 92.75 173 VAL B CA 1
ATOM 3663 C C . VAL B 1 173 ? 17.688 28.375 21 1 92.75 173 VAL B C 1
ATOM 3665 O O . VAL B 1 173 ? 17.766 28.156 22.203 1 92.75 173 VAL B O 1
ATOM 3668 N N . GLY B 1 174 ? 18.578 28.906 20.25 1 93.5 174 GLY B N 1
ATOM 3669 C CA . GLY B 1 174 ? 19.828 29.297 20.875 1 93.5 174 GLY B CA 1
ATOM 3670 C C . GLY B 1 174 ? 19.656 30.422 21.891 1 93.5 174 GLY B C 1
ATOM 3671 O O . GLY B 1 174 ? 18.812 31.297 21.719 1 93.5 174 GLY B O 1
ATOM 3672 N N . ASP B 1 175 ? 20.484 30.359 22.953 1 93.94 175 ASP B N 1
ATOM 3673 C CA . ASP B 1 175 ? 20.469 31.422 23.953 1 93.94 175 ASP B CA 1
ATOM 3674 C C . ASP B 1 175 ? 21.812 32.156 24 1 93.94 175 ASP B C 1
ATOM 3676 O O . ASP B 1 175 ? 22.047 32.969 24.906 1 93.94 175 ASP B O 1
ATOM 3680 N N . GLY B 1 176 ? 22.641 31.75 23.156 1 94.5 176 GLY B N 1
ATOM 3681 C CA . GLY B 1 176 ? 23.922 32.406 23.031 1 94.5 176 GLY B CA 1
ATOM 3682 C C . GLY B 1 176 ? 24.969 31.906 24.016 1 94.5 176 GLY B C 1
ATOM 3683 O O . GLY B 1 176 ? 26.109 32.344 24 1 94.5 176 GLY B O 1
ATOM 3684 N N . THR B 1 177 ? 24.562 30.984 24.859 1 95.44 177 THR B N 1
ATOM 3685 C CA . THR B 1 177 ? 25.484 30.547 25.906 1 95.44 177 THR B CA 1
ATOM 3686 C C . THR B 1 177 ? 25.594 29.031 25.922 1 95.44 177 THR B C 1
ATOM 3688 O O . THR B 1 177 ? 26.688 28.484 26.078 1 95.44 177 THR B O 1
ATOM 3691 N N . ARG B 1 178 ? 24.625 28.344 25.875 1 94.31 178 ARG B N 1
ATOM 3692 C CA . ARG B 1 178 ? 24.609 26.891 25.984 1 94.31 178 ARG B CA 1
ATOM 3693 C C . ARG B 1 178 ? 24.812 26.25 24.609 1 94.31 178 ARG B C 1
ATOM 3695 O O . ARG B 1 178 ? 24.453 26.828 23.594 1 94.31 178 ARG B O 1
ATOM 3702 N N . THR B 1 179 ? 25.375 25.109 24.625 1 96 179 THR B N 1
ATOM 3703 C CA . THR B 1 179 ? 25.531 24.344 23.391 1 96 179 THR B CA 1
ATOM 3704 C C . THR B 1 179 ? 24.188 23.781 22.922 1 96 179 THR B C 1
ATOM 3706 O O . THR B 1 179 ? 23.25 23.672 23.719 1 96 179 THR B O 1
ATOM 3709 N N . LEU B 1 180 ? 24.188 23.406 21.703 1 95.38 180 LEU B N 1
ATOM 3710 C CA . LEU B 1 180 ? 22.984 22.781 21.156 1 95.38 180 LEU B CA 1
ATOM 3711 C C . LEU B 1 180 ? 22.656 21.484 21.906 1 95.38 180 LEU B C 1
ATOM 3713 O O . LEU B 1 180 ? 21.484 21.188 22.141 1 95.38 180 LEU B O 1
ATOM 3717 N N . GLY B 1 181 ? 23.672 20.734 22.234 1 95.12 181 GLY B N 1
ATOM 3718 C CA . GLY B 1 181 ? 23.469 19.516 23.016 1 95.12 181 GLY B CA 1
ATOM 3719 C C . GLY B 1 181 ? 22.781 19.781 24.344 1 95.12 181 GLY B C 1
ATOM 3720 O O . GLY B 1 181 ? 21.844 19.062 24.719 1 95.12 181 GLY B O 1
ATOM 3721 N N . HIS B 1 182 ? 23.25 20.781 25 1 95.19 182 HIS B N 1
ATOM 3722 C CA . HIS B 1 182 ? 22.656 21.141 26.297 1 95.19 182 HIS B CA 1
ATOM 3723 C C . HIS B 1 182 ? 21.219 21.609 26.125 1 95.19 182 HIS B C 1
ATOM 3725 O O . HIS B 1 182 ? 20.344 21.281 26.938 1 95.19 182 HIS B O 1
ATOM 3731 N N . LEU B 1 183 ? 21.016 22.375 25.141 1 95 183 LEU B N 1
ATOM 3732 C CA . LEU B 1 183 ? 19.672 22.859 24.875 1 95 183 LEU B CA 1
ATOM 3733 C C . LEU B 1 183 ? 18.734 21.703 24.531 1 95 183 LEU B C 1
ATOM 3735 O O . LEU B 1 183 ? 17.578 21.688 24.984 1 95 183 LEU B O 1
ATOM 3739 N N . ALA B 1 184 ? 19.203 20.781 23.734 1 94.75 184 ALA B N 1
ATOM 3740 C CA . ALA B 1 184 ? 18.406 19.609 23.359 1 94.75 184 ALA B CA 1
ATOM 3741 C C . ALA B 1 184 ? 18.078 18.766 24.594 1 94.75 184 ALA B C 1
ATOM 3743 O O . ALA B 1 184 ? 16.953 18.281 24.719 1 94.75 184 ALA B O 1
ATOM 3744 N N . GLU B 1 185 ? 19.031 18.641 25.391 1 93.56 185 GLU B N 1
ATOM 3745 C CA . GLU B 1 185 ? 18.812 17.891 26.625 1 93.56 185 GLU B CA 1
ATOM 3746 C C . GLU B 1 185 ? 17.797 18.594 27.531 1 93.56 185 GLU B C 1
ATOM 3748 O O . GLU B 1 185 ? 17 17.938 28.203 1 93.56 185 GLU B O 1
ATOM 3753 N N . ALA B 1 186 ? 17.922 19.922 27.562 1 92.69 186 ALA B N 1
ATOM 3754 C CA . ALA B 1 186 ? 16.953 20.688 28.344 1 92.69 186 ALA B CA 1
ATOM 3755 C C . ALA B 1 186 ? 15.539 20.5 27.797 1 92.69 186 ALA B C 1
ATOM 3757 O O . ALA B 1 186 ? 14.594 20.344 28.578 1 92.69 186 ALA B O 1
ATOM 3758 N N . LEU B 1 187 ? 15.422 20.531 26.531 1 91.5 187 LEU B N 1
ATOM 3759 C CA . LEU B 1 187 ? 14.133 20.281 25.891 1 91.5 187 LEU B CA 1
ATOM 3760 C C . LEU B 1 187 ? 13.602 18.891 26.281 1 91.5 187 LEU B C 1
ATOM 3762 O O . LEU B 1 187 ? 12.422 18.75 26.625 1 91.5 187 LEU B O 1
ATOM 3766 N N . ASN B 1 188 ? 14.438 17.859 26.188 1 92.25 188 ASN B N 1
ATOM 3767 C CA . ASN B 1 188 ? 14.039 16.5 26.516 1 92.25 188 ASN B CA 1
ATOM 3768 C C . ASN B 1 188 ? 13.695 16.344 28 1 92.25 188 ASN B C 1
ATOM 3770 O O . ASN B 1 188 ? 12.789 15.594 28.359 1 92.25 188 ASN B O 1
ATOM 3774 N N . ALA B 1 189 ? 14.445 17.125 28.812 1 89.94 189 ALA B N 1
ATOM 3775 C CA . ALA B 1 189 ? 14.148 17.125 30.234 1 89.94 189 ALA B CA 1
ATOM 3776 C C . ALA B 1 189 ? 12.75 17.672 30.516 1 89.94 189 ALA B C 1
ATOM 3778 O O . ALA B 1 189 ? 12.008 17.109 31.312 1 89.94 189 ALA B O 1
ATOM 3779 N N . GLU B 1 190 ? 12.477 18.734 29.891 1 87.94 190 GLU B N 1
ATOM 3780 C CA . GLU B 1 190 ? 11.148 19.328 30.016 1 87.94 190 GLU B CA 1
ATOM 3781 C C . GLU B 1 190 ? 10.07 18.328 29.562 1 87.94 190 GLU B C 1
ATOM 3783 O O . GLU B 1 190 ? 9.023 18.219 30.203 1 87.94 190 GLU B O 1
ATOM 3788 N N . ARG B 1 191 ? 10.266 17.609 28.531 1 85.25 191 ARG B N 1
ATOM 3789 C CA . ARG B 1 191 ? 9.305 16.672 27.969 1 85.25 191 ARG B CA 1
ATOM 3790 C C . ARG B 1 191 ? 9.117 15.469 28.891 1 85.25 191 ARG B C 1
ATOM 3792 O O . ARG B 1 191 ? 8.023 14.922 28.984 1 85.25 191 ARG B O 1
ATOM 3799 N N . ARG B 1 192 ? 10.219 15.102 29.469 1 81.88 192 ARG B N 1
ATOM 3800 C CA . ARG B 1 192 ? 10.141 14 30.422 1 81.88 192 ARG B CA 1
ATOM 3801 C C . ARG B 1 192 ? 9.203 14.352 31.578 1 81.88 192 ARG B C 1
ATOM 3803 O O . ARG B 1 192 ? 8.531 13.469 32.125 1 81.88 192 ARG B O 1
ATOM 3810 N N . GLU B 1 193 ? 9.227 15.633 31.875 1 79.31 193 GLU B N 1
ATOM 3811 C CA . GLU B 1 193 ? 8.438 16.078 33 1 79.31 193 GLU B CA 1
ATOM 3812 C C . GLU B 1 193 ? 6.965 16.25 32.625 1 79.31 193 GLU B C 1
ATOM 3814 O O . GLU B 1 193 ? 6.09 16.25 33.5 1 79.31 193 GLU B O 1
ATOM 3819 N N . ARG B 1 194 ? 6.766 16.453 31.453 1 72.31 194 ARG B N 1
ATOM 3820 C CA . ARG B 1 194 ? 5.402 16.672 30.969 1 72.31 194 ARG B CA 1
ATOM 3821 C C . ARG B 1 194 ? 4.699 15.344 30.703 1 72.31 194 ARG B C 1
ATOM 3823 O O . ARG B 1 194 ? 5.285 14.43 30.125 1 72.31 194 ARG B O 1
ATOM 3830 N N . GLU B 1 195 ? 3.6 15.172 31.234 1 60.38 195 GLU B N 1
ATOM 3831 C CA . GLU B 1 195 ? 2.805 13.977 30.953 1 60.38 195 GLU B CA 1
ATOM 3832 C C . GLU B 1 195 ? 2.609 13.781 29.453 1 60.38 195 GLU B C 1
ATOM 3834 O O . GLU B 1 195 ? 2.141 14.68 28.766 1 60.38 195 GLU B O 1
ATOM 3839 N N . GLY B 1 196 ? 3.158 12.688 29 1 65.5 196 GLY B N 1
ATOM 3840 C CA . GLY B 1 196 ? 2.982 12.344 27.594 1 65.5 196 GLY B CA 1
ATOM 3841 C C . GLY B 1 196 ? 4.074 12.898 26.703 1 65.5 196 GLY B C 1
ATOM 3842 O O . GLY B 1 196 ? 3.996 12.789 25.469 1 65.5 196 GLY B O 1
ATOM 3843 N N . GLY B 1 197 ? 4.91 13.578 27.469 1 73.81 197 GLY B N 1
ATOM 3844 C CA . GLY B 1 197 ? 5.992 14.148 26.672 1 73.81 197 GLY B CA 1
ATOM 3845 C C . GLY B 1 197 ? 6.883 13.094 26.047 1 73.81 197 GLY B C 1
ATOM 3846 O O . GLY B 1 197 ? 7.215 12.094 26.672 1 73.81 197 GLY B O 1
ATOM 3847 N N . ILE B 1 198 ? 7.105 13.25 24.672 1 79.12 198 ILE B N 1
ATOM 3848 C CA . ILE B 1 198 ? 8 12.352 23.953 1 79.12 198 ILE B CA 1
ATOM 3849 C C . ILE B 1 198 ? 9.328 13.055 23.672 1 79.12 198 ILE B C 1
ATOM 3851 O O . ILE B 1 198 ? 9.352 14.141 23.094 1 79.12 198 ILE B O 1
ATOM 3855 N N . GLU B 1 199 ? 10.336 12.422 24.188 1 88.56 199 GLU B N 1
ATOM 3856 C CA . GLU B 1 199 ? 11.672 12.977 23.984 1 88.56 199 GLU B CA 1
ATOM 3857 C C . GLU B 1 199 ? 12.078 12.914 22.516 1 88.56 199 GLU B C 1
ATOM 3859 O O . GLU B 1 199 ? 11.602 12.062 21.766 1 88.56 199 GLU B O 1
ATOM 3864 N N . VAL B 1 200 ? 12.914 13.844 22.203 1 90.5 200 VAL B N 1
ATOM 3865 C CA . VAL B 1 200 ? 13.531 13.836 20.875 1 90.5 200 VAL B CA 1
ATOM 3866 C C . VAL B 1 200 ? 14.75 12.914 20.891 1 90.5 200 VAL B C 1
ATOM 3868 O O . VAL B 1 200 ? 15.703 13.141 21.641 1 90.5 200 VAL B O 1
ATOM 3871 N N . PRO B 1 201 ? 14.719 11.898 20.078 1 88.69 201 PRO B N 1
ATOM 3872 C CA . PRO B 1 201 ? 15.93 11.078 20 1 88.69 201 PRO B CA 1
ATOM 3873 C C . PRO B 1 201 ? 17.125 11.852 19.469 1 88.69 201 PRO B C 1
ATOM 3875 O O . PRO B 1 201 ? 17.016 12.555 18.453 1 88.69 201 PRO B O 1
ATOM 3878 N N . LEU B 1 202 ? 18.219 11.766 20.141 1 90.5 202 LEU B N 1
ATOM 3879 C CA . LEU B 1 202 ? 19.453 12.383 19.672 1 90.5 202 LEU B CA 1
ATOM 3880 C C . LEU B 1 202 ? 20.359 11.344 19.016 1 90.5 202 LEU B C 1
ATOM 3882 O O . LEU B 1 202 ? 21.5 11.141 19.438 1 90.5 202 LEU B O 1
ATOM 3886 N N . ASP B 1 203 ? 19.812 10.82 17.891 1 87.94 203 ASP B N 1
ATOM 3887 C CA . ASP B 1 203 ? 20.469 9.742 17.172 1 87.94 203 ASP B CA 1
ATOM 3888 C C . ASP B 1 203 ? 21.094 10.242 15.867 1 87.94 203 ASP B C 1
ATOM 3890 O O . ASP B 1 203 ? 21.234 11.445 15.672 1 87.94 203 ASP B O 1
ATOM 3894 N N . ASP B 1 204 ? 21.484 9.234 15.023 1 83.56 204 ASP B N 1
ATOM 3895 C CA . ASP B 1 204 ? 22.172 9.562 13.781 1 83.56 204 ASP B CA 1
ATOM 3896 C C . ASP B 1 204 ? 21.297 10.438 12.883 1 83.56 204 ASP B C 1
ATOM 3898 O O . ASP B 1 204 ? 21.797 11.312 12.172 1 83.56 204 ASP B O 1
ATOM 3902 N N . ARG B 1 205 ? 20.062 10.289 12.961 1 78.12 205 ARG B N 1
ATOM 3903 C CA . ARG B 1 205 ? 19.156 11.086 12.141 1 78.12 205 ARG B CA 1
ATOM 3904 C C . ARG B 1 205 ? 19.156 12.547 12.586 1 78.12 205 ARG B C 1
ATOM 3906 O O . ARG B 1 205 ? 19.172 13.453 11.75 1 78.12 205 ARG B O 1
ATOM 3913 N N . THR B 1 206 ? 19.125 12.703 13.93 1 88.25 206 THR B N 1
ATOM 3914 C CA . THR B 1 206 ? 19.188 14.062 14.461 1 88.25 206 THR B CA 1
ATOM 3915 C C . THR B 1 206 ? 20.5 14.727 14.047 1 88.25 206 THR B C 1
ATOM 3917 O O . THR B 1 206 ? 20.516 15.883 13.617 1 88.25 206 THR B O 1
ATOM 3920 N N . LEU B 1 207 ? 21.547 13.922 14.117 1 88.5 207 LEU B N 1
ATOM 3921 C CA . LEU B 1 207 ? 22.844 14.477 13.781 1 88.5 207 LEU B CA 1
ATOM 3922 C C . LEU B 1 207 ? 22.922 14.859 12.312 1 88.5 207 LEU B C 1
ATOM 3924 O O . LEU B 1 207 ? 23.5 15.891 11.961 1 88.5 207 LEU B O 1
ATOM 3928 N N . ASP B 1 208 ? 22.281 14.078 11.555 1 81.56 208 ASP B N 1
ATOM 3929 C CA . ASP B 1 208 ? 22.219 14.383 10.125 1 81.56 208 ASP B CA 1
ATOM 3930 C C . ASP B 1 208 ? 21.453 15.672 9.867 1 81.56 208 ASP B C 1
ATOM 3932 O O . ASP B 1 208 ? 21.859 16.484 9.039 1 81.56 208 ASP B O 1
ATOM 3936 N N . VAL B 1 209 ? 20.391 15.852 10.57 1 81.75 209 VAL B N 1
ATOM 3937 C CA . VAL B 1 209 ? 19.578 17.047 10.414 1 81.75 209 VAL B CA 1
ATOM 3938 C C . VAL B 1 209 ? 20.359 18.281 10.844 1 81.75 209 VAL B C 1
ATOM 3940 O O . VAL B 1 209 ? 20.328 19.312 10.18 1 81.75 209 VAL B O 1
ATOM 3943 N N . LEU B 1 210 ? 21.156 18.156 11.938 1 88.75 210 LEU B N 1
ATOM 3944 C CA . LEU B 1 210 ? 21.969 19.25 12.438 1 88.75 210 LEU B CA 1
ATOM 3945 C C . LEU B 1 210 ? 23.062 19.609 11.445 1 88.75 210 LEU B C 1
ATOM 3947 O O . LEU B 1 210 ? 23.281 20.797 11.156 1 88.75 210 LEU B O 1
ATOM 3951 N N . ALA B 1 211 ? 23.641 18.547 10.938 1 84.88 211 ALA B N 1
ATOM 3952 C CA . ALA B 1 211 ? 24.688 18.781 9.953 1 84.88 211 ALA B CA 1
ATOM 3953 C C . ALA B 1 211 ? 24.156 19.516 8.734 1 84.88 211 ALA B C 1
ATOM 3955 O O . ALA B 1 211 ? 24.812 20.406 8.195 1 84.88 211 ALA B O 1
ATOM 3956 N N . GLY B 1 212 ? 23 19.156 8.352 1 78.19 212 GLY B N 1
ATOM 3957 C CA . GLY B 1 212 ? 22.375 19.812 7.215 1 78.19 212 GLY B CA 1
ATOM 3958 C C . GLY B 1 212 ? 22.094 21.281 7.445 1 78.19 212 GLY B C 1
ATOM 3959 O O . GLY B 1 212 ? 21.953 22.062 6.492 1 78.19 212 GLY B O 1
ATOM 3960 N N . GLN B 1 213 ? 21.984 21.609 8.719 1 82 213 GLN B N 1
ATOM 3961 C CA . GLN B 1 213 ? 21.75 23 9.078 1 82 213 GLN B CA 1
ATOM 3962 C C . GLN B 1 213 ? 23.047 23.719 9.422 1 82 213 GLN B C 1
ATOM 3964 O O . GLN B 1 213 ? 23.031 24.844 9.914 1 82 213 GLN B O 1
ATOM 3969 N N . GLY B 1 214 ? 24.172 22.984 9.227 1 84.69 214 GLY B N 1
ATOM 3970 C CA . GLY B 1 214 ? 25.484 23.562 9.438 1 84.69 214 GLY B CA 1
ATOM 3971 C C . GLY B 1 214 ? 25.859 23.688 10.906 1 84.69 214 GLY B C 1
ATOM 3972 O O . GLY B 1 214 ? 26.562 24.609 11.297 1 84.69 214 GLY B O 1
ATOM 3973 N N . THR B 1 215 ? 25.234 22.859 11.688 1 91.75 215 THR B N 1
ATOM 3974 C CA . THR B 1 215 ? 25.516 22.938 13.117 1 91.75 215 THR B CA 1
ATOM 3975 C C . THR B 1 215 ? 25.688 21.531 13.711 1 91.75 215 THR B C 1
ATOM 3977 O O . THR B 1 215 ? 25.625 20.531 12.992 1 91.75 215 THR B O 1
ATOM 3980 N N . SER B 1 216 ? 26.156 21.469 14.961 1 93.94 216 SER B N 1
ATOM 3981 C CA . SER B 1 216 ? 26.344 20.234 15.703 1 93.94 216 SER B CA 1
ATOM 3982 C C . SER B 1 216 ? 25.953 20.391 17.172 1 93.94 216 SER B C 1
ATOM 3984 O O . SER B 1 216 ? 25.688 21.516 17.625 1 93.94 216 SER B O 1
ATOM 3986 N N . LEU B 1 217 ? 25.984 19.297 17.875 1 94.38 217 LEU B N 1
ATOM 3987 C CA . LEU B 1 217 ? 25.594 19.297 19.281 1 94.38 217 LEU B CA 1
ATOM 3988 C C . LEU B 1 217 ? 26.594 20.109 20.109 1 94.38 217 LEU B C 1
ATOM 3990 O O . LEU B 1 217 ? 26.25 20.594 21.188 1 94.38 217 LEU B O 1
ATOM 3994 N N . ASP B 1 218 ? 27.734 20.281 19.531 1 95.12 218 ASP B N 1
ATOM 3995 C CA . ASP B 1 218 ? 28.797 20.938 20.281 1 95.12 218 ASP B CA 1
ATOM 3996 C C . ASP B 1 218 ? 28.797 22.438 20.047 1 95.12 218 ASP B C 1
ATOM 3998 O O . ASP B 1 218 ? 29.516 23.188 20.734 1 95.12 218 ASP B O 1
ATOM 4002 N N . ASP B 1 219 ? 27.969 22.922 19.188 1 95.31 219 ASP B N 1
ATOM 4003 C CA . ASP B 1 219 ? 27.969 24.328 18.828 1 95.31 219 ASP B CA 1
ATOM 4004 C C . ASP B 1 219 ? 27.125 25.156 19.781 1 95.31 219 ASP B C 1
ATOM 4006 O O . ASP B 1 219 ? 26.094 24.672 20.281 1 95.31 219 ASP B O 1
ATOM 4010 N N . VAL B 1 220 ? 27.609 26.375 20.125 1 94.94 220 VAL B N 1
ATOM 4011 C CA . VAL B 1 220 ? 26.781 27.359 20.828 1 94.94 220 VAL B CA 1
ATOM 4012 C C . VAL B 1 220 ? 26 28.188 19.812 1 94.94 220 VAL B C 1
ATOM 4014 O O . VAL B 1 220 ? 26.594 28.844 18.953 1 94.94 220 VAL B O 1
ATOM 4017 N N . LEU B 1 221 ? 24.734 28.094 19.859 1 91.38 221 LEU B N 1
ATOM 4018 C CA . LEU B 1 221 ? 23.875 28.797 18.922 1 91.38 221 LEU B CA 1
ATOM 4019 C C . LEU B 1 221 ? 23.703 30.25 19.328 1 91.38 221 LEU B C 1
ATOM 4021 O O . LEU B 1 221 ? 23.578 30.562 20.516 1 91.38 221 LEU B O 1
ATOM 4025 N N . ASP B 1 222 ? 23.734 31.062 18.312 1 93.31 222 ASP B N 1
ATOM 4026 C CA . ASP B 1 222 ? 23.453 32.469 18.562 1 93.31 222 ASP B CA 1
ATOM 4027 C C . ASP B 1 222 ? 22.078 32.656 19.203 1 93.31 222 ASP B C 1
ATOM 4029 O O . ASP B 1 222 ? 21.172 31.844 18.984 1 93.31 222 ASP B O 1
ATOM 4033 N N . ASP B 1 223 ? 21.984 33.688 20.016 1 92.81 223 ASP B N 1
ATOM 4034 C CA . ASP B 1 223 ? 20.703 34 20.641 1 92.81 223 ASP B CA 1
ATOM 4035 C C . ASP B 1 223 ? 19.594 34.156 19.609 1 92.81 223 ASP B C 1
ATOM 4037 O O . ASP B 1 223 ? 19.75 34.875 18.625 1 92.81 223 ASP B O 1
ATOM 4041 N N . GLY B 1 224 ? 18.594 33.344 19.812 1 92.38 224 GLY B N 1
ATOM 4042 C CA . GLY B 1 224 ? 17.422 33.469 18.953 1 92.38 224 GLY B CA 1
ATOM 4043 C C . GLY B 1 224 ? 17.484 32.531 17.75 1 92.38 224 GLY B C 1
ATOM 4044 O O . GLY B 1 224 ? 16.484 32.375 17.047 1 92.38 224 GLY B O 1
ATOM 4045 N N . ARG B 1 225 ? 18.625 31.906 17.516 1 91.5 225 ARG B N 1
ATOM 4046 C CA . ARG B 1 225 ? 18.719 31 16.375 1 91.5 225 ARG B CA 1
ATOM 4047 C C . ARG B 1 225 ? 17.922 29.734 16.625 1 91.5 225 ARG B C 1
ATOM 4049 O O . ARG B 1 225 ? 18.078 29.078 17.656 1 91.5 225 ARG B O 1
ATOM 4056 N N . ARG B 1 226 ? 17.016 29.453 15.641 1 91.19 226 ARG B N 1
ATOM 4057 C CA . ARG B 1 226 ? 16.188 28.25 15.734 1 91.19 226 ARG B CA 1
ATOM 4058 C C . ARG B 1 226 ? 16.797 27.109 14.93 1 91.19 226 ARG B C 1
ATOM 4060 O O . ARG B 1 226 ? 17.188 27.297 13.781 1 91.19 226 ARG B O 1
ATOM 4067 N N . VAL B 1 227 ? 16.938 25.953 15.57 1 91 227 VAL B N 1
ATOM 4068 C CA . VAL B 1 227 ? 17.469 24.766 14.922 1 91 227 VAL B CA 1
ATOM 4069 C C . VAL B 1 227 ? 16.484 23.594 15.086 1 91 227 VAL B C 1
ATOM 4071 O O . VAL B 1 227 ? 16.031 23.312 16.203 1 91 227 VAL B O 1
ATOM 4074 N N . VAL B 1 228 ? 16.109 23.016 13.961 1 89.56 228 VAL B N 1
ATOM 4075 C CA . VAL B 1 228 ? 15.219 21.859 13.992 1 89.56 228 VAL B CA 1
ATOM 4076 C C . VAL B 1 228 ? 16.016 20.609 14.328 1 89.56 228 VAL B C 1
ATOM 4078 O O . VAL B 1 228 ? 17.094 20.375 13.781 1 89.56 228 VAL B O 1
ATOM 4081 N N . LEU B 1 229 ? 15.539 19.828 15.266 1 89.56 229 LEU B N 1
ATOM 4082 C CA . LEU B 1 229 ? 16.25 18.625 15.68 1 89.56 229 LEU B CA 1
ATOM 4083 C C . LEU B 1 229 ? 15.852 17.438 14.805 1 89.56 229 LEU B C 1
ATOM 4085 O O . LEU B 1 229 ? 16.641 16.516 14.617 1 89.56 229 LEU B O 1
ATOM 4089 N N . ARG B 1 230 ? 14.57 17.5 14.375 1 83.38 230 ARG B N 1
ATOM 4090 C CA . ARG B 1 230 ? 14.039 16.5 13.453 1 83.38 230 ARG B CA 1
ATOM 4091 C C . ARG B 1 230 ? 13.312 17.156 12.289 1 83.38 230 ARG B C 1
ATOM 4093 O O . ARG B 1 230 ? 12.594 18.141 12.477 1 83.38 230 ARG B O 1
ATOM 4100 N N . ARG B 1 231 ? 13.523 16.5 11.109 1 71.88 231 ARG B N 1
ATOM 4101 C CA . ARG B 1 231 ? 12.883 17.078 9.93 1 71.88 231 ARG B CA 1
ATOM 4102 C C . ARG B 1 231 ? 11.383 16.828 9.938 1 71.88 231 ARG B C 1
ATOM 4104 O O . ARG B 1 231 ? 10.602 17.688 9.523 1 71.88 231 ARG B O 1
ATOM 4111 N N . THR B 1 232 ? 11 15.688 10.461 1 68.69 232 THR B N 1
ATOM 4112 C CA . THR B 1 232 ? 9.586 15.32 10.461 1 68.69 232 THR B CA 1
ATOM 4113 C C . THR B 1 232 ? 8.914 15.773 11.758 1 68.69 232 THR B C 1
ATOM 4115 O O . THR B 1 232 ? 9.547 15.805 12.812 1 68.69 232 THR B O 1
ATOM 4118 N N . ALA B 1 233 ? 7.684 16.234 11.609 1 76.38 233 ALA B N 1
ATOM 4119 C CA . ALA B 1 233 ? 6.898 16.672 12.758 1 76.38 233 ALA B CA 1
ATOM 4120 C C . ALA B 1 233 ? 6.082 15.516 13.344 1 76.38 233 ALA B C 1
ATOM 4122 O O . ALA B 1 233 ? 4.887 15.664 13.594 1 76.38 233 ALA B O 1
ATOM 4123 N N . ASN B 1 234 ? 6.805 14.477 13.562 1 71.38 234 ASN B N 1
ATOM 4124 C CA . ASN B 1 234 ? 6.137 13.312 14.141 1 71.38 234 ASN B CA 1
ATOM 4125 C C . ASN B 1 234 ? 6.188 13.344 15.664 1 71.38 234 ASN B C 1
ATOM 4127 O O . ASN B 1 234 ? 7.234 13.625 16.25 1 71.38 234 ASN B O 1
ATOM 4131 N N . VAL B 1 235 ? 5.066 13 16.234 1 73.62 235 VAL B N 1
ATOM 4132 C CA . VAL B 1 235 ? 4.961 13.039 17.688 1 73.62 235 VAL B CA 1
ATOM 4133 C C . VAL B 1 235 ? 5.945 12.055 18.312 1 73.62 235 VAL B C 1
ATOM 4135 O O . VAL B 1 235 ? 6.566 12.344 19.344 1 73.62 235 VAL B O 1
ATOM 4138 N N . HIS B 1 236 ? 6.109 10.945 17.641 1 72.44 236 HIS B N 1
ATOM 4139 C CA . HIS B 1 236 ? 6.941 9.906 18.234 1 72.44 236 HIS B CA 1
ATOM 4140 C C . HIS B 1 236 ? 8.414 10.305 18.219 1 72.44 236 HIS B C 1
ATOM 4142 O O . HIS B 1 236 ? 9.234 9.672 18.891 1 72.44 236 HIS B O 1
ATOM 4148 N N . THR B 1 237 ? 8.742 11.391 17.578 1 77.81 237 THR B N 1
ATOM 4149 C CA . THR B 1 237 ? 10.117 11.875 17.578 1 77.81 237 THR B CA 1
ATOM 4150 C C . THR B 1 237 ? 10.188 13.297 18.125 1 77.81 237 THR B C 1
ATOM 4152 O O . THR B 1 237 ? 11.078 14.062 17.75 1 77.81 237 THR B O 1
ATOM 4155 N N . GLY B 1 238 ? 9.203 13.617 18.938 1 79.44 238 GLY B N 1
ATOM 4156 C CA . GLY B 1 238 ? 9.25 14.867 19.688 1 79.44 238 GLY B CA 1
ATOM 4157 C C . GLY B 1 238 ? 8.508 16 19 1 79.44 238 GLY B C 1
ATOM 4158 O O . GLY B 1 238 ? 8.523 17.141 19.484 1 79.44 238 GLY B O 1
ATOM 4159 N N . GLY B 1 239 ? 7.875 15.688 17.922 1 83.75 239 GLY B N 1
ATOM 4160 C CA . GLY B 1 239 ? 7.035 16.688 17.297 1 83.75 239 GLY B CA 1
ATOM 4161 C C . GLY B 1 239 ? 5.82 17.062 18.125 1 83.75 239 GLY B C 1
ATOM 4162 O O . GLY B 1 239 ? 5.496 16.375 19.094 1 83.75 239 GLY B O 1
ATOM 4163 N N . THR B 1 240 ? 5.379 18.297 17.906 1 84.38 240 THR B N 1
ATOM 4164 C CA . THR B 1 240 ? 4.184 18.734 18.609 1 84.38 240 THR B CA 1
ATOM 4165 C C . THR B 1 240 ? 2.998 18.844 17.656 1 84.38 240 THR B C 1
ATOM 4167 O O . THR B 1 240 ? 3.178 19.047 16.453 1 84.38 240 THR B O 1
ATOM 4170 N N . ILE B 1 241 ? 1.854 18.594 18.234 1 88.88 241 ILE B N 1
ATOM 4171 C CA . ILE B 1 241 ? 0.591 18.734 17.516 1 88.88 241 ILE B CA 1
ATOM 4172 C C . ILE B 1 241 ? -0.302 19.734 18.234 1 88.88 241 ILE B C 1
ATOM 4174 O O . ILE B 1 241 ? -0.536 19.625 19.438 1 88.88 241 ILE B O 1
ATOM 4178 N N . THR B 1 242 ? -0.716 20.766 17.562 1 91.75 242 THR B N 1
ATOM 4179 C CA . THR B 1 242 ? -1.596 21.797 18.125 1 91.75 242 THR B CA 1
ATOM 4180 C C . THR B 1 242 ? -2.908 21.859 17.344 1 91.75 242 THR B C 1
ATOM 4182 O O . THR B 1 242 ? -2.906 22.062 16.125 1 91.75 242 THR B O 1
ATOM 4185 N N . ASP B 1 243 ? -3.986 21.734 18.094 1 96.12 243 ASP B N 1
ATOM 4186 C CA . ASP B 1 243 ? -5.301 21.859 17.469 1 96.12 243 ASP B CA 1
ATOM 4187 C C . ASP B 1 243 ? -5.562 23.297 17.016 1 96.12 243 ASP B C 1
ATOM 4189 O O . ASP B 1 243 ? -5.371 24.234 17.781 1 96.12 243 ASP B O 1
ATOM 4193 N N . VAL B 1 244 ? -5.953 23.406 15.781 1 97.19 244 VAL B N 1
ATOM 4194 C CA . VAL B 1 244 ? -6.23 24.734 15.25 1 97.19 244 VAL B CA 1
ATOM 4195 C C . VAL B 1 244 ? -7.574 24.734 14.523 1 97.19 244 VAL B C 1
ATOM 4197 O O . VAL B 1 244 ? -7.789 25.531 13.602 1 97.19 244 VAL B O 1
ATOM 4200 N N . THR B 1 245 ? -8.461 23.812 14.82 1 97.94 245 THR B N 1
ATOM 4201 C CA . THR B 1 245 ? -9.727 23.594 14.133 1 97.94 245 THR B CA 1
ATOM 4202 C C . THR B 1 245 ? -10.539 24.891 14.055 1 97.94 245 THR B C 1
ATOM 4204 O O . THR B 1 245 ? -11.078 25.219 13 1 97.94 245 THR B O 1
ATOM 4207 N N . ASP B 1 246 ? -10.508 25.688 15.086 1 96.56 246 ASP B N 1
ATOM 4208 C CA . ASP B 1 246 ? -11.367 26.859 15.172 1 96.56 246 ASP B CA 1
ATOM 4209 C C . ASP B 1 246 ? -10.711 28.062 14.5 1 96.56 246 ASP B C 1
ATOM 4211 O O . ASP B 1 246 ? -11.336 29.125 14.359 1 96.56 246 ASP B O 1
ATOM 4215 N N . ARG B 1 247 ? -9.516 27.875 13.992 1 96.5 247 ARG B N 1
ATOM 4216 C CA . ARG B 1 247 ? -8.766 29 13.453 1 96.5 247 ARG B CA 1
ATOM 4217 C C . ARG B 1 247 ? -8.625 28.891 11.938 1 96.5 247 ARG B C 1
ATOM 4219 O O . ARG B 1 247 ? -8.141 29.812 11.289 1 96.5 247 ARG B O 1
ATOM 4226 N N . LEU B 1 248 ? -9.047 27.875 11.391 1 96.5 248 LEU B N 1
ATOM 4227 C CA . LEU B 1 248 ? -8.789 27.609 9.984 1 96.5 248 LEU B CA 1
ATOM 4228 C C . LEU B 1 248 ? -9.414 28.703 9.109 1 96.5 248 LEU B C 1
ATOM 4230 O O . LEU B 1 248 ? -10.578 29.062 9.289 1 96.5 248 LEU B O 1
ATOM 4234 N N . HIS B 1 249 ? -8.625 29.141 8.25 1 96.56 249 HIS B N 1
ATOM 4235 C CA . HIS B 1 249 ? -9.18 29.984 7.203 1 96.56 249 HIS B CA 1
ATOM 4236 C C . HIS B 1 249 ? -10.195 29.219 6.359 1 96.56 249 HIS B C 1
ATOM 4238 O O . HIS B 1 249 ? -9.992 28.047 6.047 1 96.56 249 HIS B O 1
ATOM 4244 N N . PRO B 1 250 ? -11.242 29.875 5.867 1 97.12 250 PRO B N 1
ATOM 4245 C CA . PRO B 1 250 ? -12.273 29.219 5.059 1 97.12 250 PRO B CA 1
ATOM 4246 C C . PRO B 1 250 ? -11.703 28.562 3.803 1 97.12 250 PRO B C 1
ATOM 4248 O O . PRO B 1 250 ? -12.203 27.516 3.367 1 97.12 250 PRO B O 1
ATOM 4251 N N . SER B 1 251 ? -10.711 29.109 3.279 1 97.06 251 SER B N 1
ATOM 4252 C CA . SER B 1 251 ? -10.125 28.547 2.064 1 97.06 251 SER B CA 1
ATOM 4253 C C . SER B 1 251 ? -9.508 27.172 2.334 1 97.06 251 SER B C 1
ATOM 4255 O O . SER B 1 251 ? -9.547 26.281 1.475 1 97.06 251 SER B O 1
ATOM 4257 N N . SER B 1 252 ? -8.898 27 3.504 1 98 252 SER B N 1
ATOM 4258 C CA . SER B 1 252 ? -8.352 25.703 3.861 1 98 252 SER B CA 1
ATOM 4259 C C . SER B 1 252 ? -9.461 24.656 4.051 1 98 252 SER B C 1
ATOM 4261 O O . SER B 1 252 ? -9.305 23.5 3.662 1 98 252 SER B O 1
ATOM 4263 N N . VAL B 1 253 ? -10.547 25.109 4.609 1 98.25 253 VAL B N 1
ATOM 4264 C CA . VAL B 1 253 ? -11.703 24.25 4.797 1 98.25 253 VAL B CA 1
ATOM 4265 C C . VAL B 1 253 ? -12.234 23.781 3.441 1 98.25 253 VAL B C 1
ATOM 4267 O O . VAL B 1 253 ? -12.414 22.578 3.213 1 98.25 253 VAL B O 1
ATOM 4270 N N . GLU B 1 254 ? -12.391 24.734 2.588 1 98.31 254 GLU B N 1
ATOM 4271 C CA . GLU B 1 254 ? -12.914 24.438 1.26 1 98.31 254 GLU B CA 1
ATOM 4272 C C . GLU B 1 254 ? -11.984 23.516 0.489 1 98.31 254 GLU B C 1
ATOM 4274 O O . GLU B 1 254 ? -12.43 22.531 -0.126 1 98.31 254 GLU B O 1
ATOM 4279 N N . THR B 1 255 ? -10.719 23.812 0.538 1 98.62 255 THR B N 1
ATOM 4280 C CA . THR B 1 255 ? -9.711 23.016 -0.155 1 98.62 255 THR B CA 1
ATOM 4281 C C . THR B 1 255 ? -9.75 21.578 0.325 1 98.62 255 THR B C 1
ATOM 4283 O O . THR B 1 255 ? -9.766 20.641 -0.486 1 98.62 255 THR B O 1
ATOM 4286 N N . ALA B 1 256 ? -9.836 21.391 1.607 1 98.75 256 ALA B N 1
ATOM 4287 C CA . ALA B 1 256 ? -9.836 20.047 2.176 1 98.75 256 ALA B CA 1
ATOM 4288 C C . ALA B 1 256 ? -11.086 19.266 1.774 1 98.75 256 ALA B C 1
ATOM 4290 O O . ALA B 1 256 ? -11.008 18.109 1.386 1 98.75 256 ALA B O 1
ATOM 4291 N N . CYS B 1 257 ? -12.234 19.922 1.827 1 98.81 257 CYS B N 1
ATOM 4292 C CA . CYS B 1 257 ? -13.492 19.281 1.464 1 98.81 257 CYS B CA 1
ATOM 4293 C C . CYS B 1 257 ? -13.516 18.922 -0.018 1 98.81 257 CYS B C 1
ATOM 4295 O O . CYS B 1 257 ? -13.945 17.828 -0.392 1 98.81 257 CYS B O 1
ATOM 4297 N N . ARG B 1 258 ? -12.984 19.828 -0.83 1 98.75 258 ARG B N 1
ATOM 4298 C CA . ARG B 1 258 ? -12.938 19.562 -2.266 1 98.75 258 ARG B CA 1
ATOM 4299 C C . ARG B 1 258 ? -11.977 18.438 -2.594 1 98.75 258 ARG B C 1
ATOM 4301 O O . ARG B 1 258 ? -12.211 17.656 -3.525 1 98.75 258 ARG B O 1
ATOM 4308 N N . ALA B 1 259 ? -10.867 18.359 -1.855 1 98.88 259 ALA B N 1
ATOM 4309 C CA . ALA B 1 259 ? -9.93 17.25 -2.041 1 98.88 259 ALA B CA 1
ATOM 4310 C C . ALA B 1 259 ? -10.609 15.914 -1.758 1 98.88 259 ALA B C 1
ATOM 4312 O O . ALA B 1 259 ? -10.477 14.969 -2.535 1 98.88 259 ALA B O 1
ATOM 4313 N N . ALA B 1 260 ? -11.383 15.844 -0.65 1 98.75 260 ALA B N 1
ATOM 4314 C CA . ALA B 1 260 ? -12.078 14.617 -0.281 1 98.75 260 ALA B CA 1
ATOM 4315 C C . ALA B 1 260 ? -13.078 14.203 -1.364 1 98.75 260 ALA B C 1
ATOM 4317 O O . ALA B 1 260 ? -13.172 13.023 -1.713 1 98.75 260 ALA B O 1
ATOM 4318 N N . ARG B 1 261 ? -13.727 15.195 -1.932 1 98.25 261 ARG B N 1
ATOM 4319 C CA . ARG B 1 261 ? -14.68 14.938 -3.004 1 98.25 261 ARG B CA 1
ATOM 4320 C C . ARG B 1 261 ? -13.969 14.453 -4.262 1 98.25 261 ARG B C 1
ATOM 4322 O O . ARG B 1 261 ? -14.43 13.516 -4.922 1 98.25 261 ARG B O 1
ATOM 4329 N N . ALA B 1 262 ? -12.875 15.062 -4.551 1 98.12 262 ALA B N 1
ATOM 4330 C CA . ALA B 1 262 ? -12.148 14.758 -5.781 1 98.12 262 ALA B CA 1
ATOM 4331 C C . ALA B 1 262 ? -11.641 13.32 -5.773 1 98.12 262 ALA B C 1
ATOM 4333 O O . ALA B 1 262 ? -11.75 12.609 -6.773 1 98.12 262 ALA B O 1
ATOM 4334 N N . VAL B 1 263 ? -11.117 12.836 -4.656 1 97.44 263 VAL B N 1
ATOM 4335 C CA . VAL B 1 263 ? -10.547 11.492 -4.594 1 97.44 263 VAL B CA 1
ATOM 4336 C C . VAL B 1 263 ? -11.641 10.477 -4.262 1 97.44 263 VAL B C 1
ATOM 4338 O O . VAL B 1 263 ? -11.445 9.273 -4.43 1 97.44 263 VAL B O 1
ATOM 4341 N N . GLY B 1 264 ? -12.734 10.922 -3.746 1 96.69 264 GLY B N 1
ATOM 4342 C CA . GLY B 1 264 ? -13.852 10.055 -3.404 1 96.69 264 GLY B CA 1
ATOM 4343 C C . GLY B 1 264 ? -13.664 9.344 -2.078 1 96.69 264 GLY B C 1
ATOM 4344 O O . GLY B 1 264 ? -13.953 8.148 -1.963 1 96.69 264 GLY B O 1
ATOM 4345 N N . ALA B 1 265 ? -13.156 10.039 -1.041 1 97.94 265 ALA B N 1
ATOM 4346 C CA . ALA B 1 265 ? -12.898 9.414 0.255 1 97.94 265 ALA B CA 1
ATOM 4347 C C . ALA B 1 265 ? -13.805 9.992 1.335 1 97.94 265 ALA B C 1
ATOM 4349 O O . ALA B 1 265 ? -13.805 11.203 1.573 1 97.94 265 ALA B O 1
ATOM 4350 N N . PRO B 1 266 ? -14.547 9.188 2.016 1 98.06 266 PRO B N 1
ATOM 4351 C CA . PRO B 1 266 ? -15.422 9.688 3.082 1 98.06 266 PRO B CA 1
ATOM 4352 C C . PRO B 1 266 ? -14.641 10.148 4.312 1 98.06 266 PRO B C 1
ATOM 4354 O O . PRO B 1 266 ? -15.141 10.961 5.094 1 98.06 266 PRO B O 1
ATOM 4357 N N . VAL B 1 267 ? -13.5 9.57 4.555 1 98.75 267 VAL B N 1
ATOM 4358 C CA . VAL B 1 267 ? -12.562 9.961 5.594 1 98.75 267 VAL B CA 1
ATOM 4359 C C . VAL B 1 267 ? -11.195 10.258 4.977 1 98.75 267 VAL B C 1
ATOM 4361 O O . VAL B 1 267 ? -10.625 9.414 4.285 1 98.75 267 VAL B O 1
ATOM 4364 N N . LEU B 1 268 ? -10.695 11.484 5.195 1 98.75 268 LEU B N 1
ATOM 4365 C CA . LEU B 1 268 ? -9.445 11.875 4.539 1 98.75 268 LEU B CA 1
ATOM 4366 C C . LEU B 1 268 ? -8.641 12.82 5.418 1 98.75 268 LEU B C 1
ATOM 4368 O O . LEU B 1 268 ? -9.195 13.758 6 1 98.75 268 LEU B O 1
ATOM 4372 N N . GLY B 1 269 ? -7.414 12.516 5.625 1 97.88 269 GLY B N 1
ATOM 4373 C CA . GLY B 1 269 ? -6.465 13.516 6.09 1 97.88 269 GLY B CA 1
ATOM 4374 C C . GLY B 1 269 ? -5.816 14.297 4.965 1 97.88 269 GLY B C 1
ATOM 4375 O O . GLY B 1 269 ? -5.246 13.703 4.043 1 97.88 269 GLY B O 1
ATOM 4376 N N . VAL B 1 270 ? -5.914 15.57 5.027 1 98.38 270 VAL B N 1
ATOM 4377 C CA . VAL B 1 270 ? -5.309 16.438 4.023 1 98.38 270 VAL B CA 1
ATOM 4378 C C . VAL B 1 270 ? -4.145 17.219 4.645 1 98.38 270 VAL B C 1
ATOM 4380 O O . VAL B 1 270 ? -4.336 17.969 5.602 1 98.38 270 VAL B O 1
ATOM 4383 N N . ASP B 1 271 ? -2.969 17 4.121 1 96.25 271 ASP B N 1
ATOM 4384 C CA . ASP B 1 271 ? -1.791 17.75 4.566 1 96.25 271 ASP B CA 1
ATOM 4385 C C . ASP B 1 271 ? -1.527 18.953 3.672 1 96.25 271 ASP B C 1
ATOM 4387 O O . ASP B 1 271 ? -1.315 18.812 2.467 1 96.25 271 ASP B O 1
ATOM 4391 N N . LEU B 1 272 ? -1.525 20.109 4.273 1 97.44 272 LEU B N 1
ATOM 4392 C CA . LEU B 1 272 ? -1.297 21.375 3.578 1 97.44 272 LEU B CA 1
ATOM 4393 C C . LEU B 1 272 ? -0.061 22.078 4.125 1 97.44 272 LEU B C 1
ATOM 4395 O O . LEU B 1 272 ? 0.282 21.922 5.301 1 97.44 272 LEU B O 1
ATOM 4399 N N . ILE B 1 273 ? 0.612 22.734 3.283 1 96.12 273 ILE B N 1
ATOM 4400 C CA . ILE B 1 273 ? 1.52 23.797 3.717 1 96.12 273 ILE B CA 1
ATOM 4401 C C . ILE B 1 273 ? 0.851 25.156 3.537 1 96.12 273 ILE B C 1
ATOM 4403 O O . ILE B 1 273 ? 0.434 25.516 2.432 1 96.12 273 ILE B O 1
ATOM 4407 N N . VAL B 1 274 ? 0.694 25.859 4.641 1 96.94 274 VAL B N 1
ATOM 4408 C CA . VAL B 1 274 ? 0.011 27.141 4.605 1 96.94 274 VAL B CA 1
ATOM 4409 C C . VAL B 1 274 ? 0.925 28.219 5.168 1 96.94 274 VAL B C 1
ATOM 4411 O O . VAL B 1 274 ? 1.723 27.969 6.074 1 96.94 274 VAL B O 1
ATOM 4414 N N . PRO B 1 275 ? 0.799 29.391 4.57 1 94.88 275 PRO B N 1
ATOM 4415 C CA . PRO B 1 275 ? 1.597 30.469 5.164 1 94.88 275 PRO B CA 1
ATOM 4416 C C . PRO B 1 275 ? 1.209 30.766 6.613 1 94.88 275 PRO B C 1
ATOM 4418 O O . PRO B 1 275 ? 2.078 31.031 7.445 1 94.88 275 PRO B O 1
ATOM 4421 N N . ASP B 1 276 ? -0.093 30.703 6.828 1 93.94 276 ASP B N 1
ATOM 4422 C CA . ASP B 1 276 ? -0.7 30.875 8.148 1 93.94 276 ASP B CA 1
ATOM 4423 C C . ASP B 1 276 ? -1.999 30.078 8.258 1 93.94 276 ASP B C 1
ATOM 4425 O O . ASP B 1 276 ? -2.754 29.969 7.293 1 93.94 276 ASP B O 1
ATOM 4429 N N . VAL B 1 277 ? -2.229 29.594 9.461 1 94.31 277 VAL B N 1
ATOM 4430 C CA . VAL B 1 277 ? -3.404 28.75 9.656 1 94.31 277 VAL B CA 1
ATOM 4431 C C . VAL B 1 277 ? -4.672 29.578 9.422 1 94.31 277 VAL B C 1
ATOM 4433 O O . VAL B 1 277 ? -5.68 29.047 8.945 1 94.31 277 VAL B O 1
ATOM 4436 N N . ASP B 1 278 ? -4.57 30.844 9.75 1 93.75 278 ASP B N 1
ATOM 4437 C CA . ASP B 1 278 ? -5.73 31.719 9.633 1 93.75 278 ASP B CA 1
ATOM 4438 C C . ASP B 1 278 ? -5.68 32.531 8.344 1 93.75 278 ASP B C 1
ATOM 4440 O O . ASP B 1 278 ? -6.473 33.469 8.156 1 93.75 278 ASP B O 1
ATOM 4444 N N . GLY B 1 279 ? -4.77 32.219 7.527 1 92.62 279 GLY B N 1
ATOM 4445 C CA . GLY B 1 279 ? -4.621 32.938 6.285 1 92.62 279 GLY B CA 1
ATOM 4446 C C . GLY B 1 279 ? -5.051 32.156 5.062 1 92.62 279 GLY B C 1
ATOM 4447 O O . GLY B 1 279 ? -5.281 30.953 5.148 1 92.62 279 GLY B O 1
ATOM 4448 N N . ASP B 1 280 ? -5.148 32.906 3.984 1 91.69 280 ASP B N 1
ATOM 4449 C CA . ASP B 1 280 ? -5.496 32.312 2.699 1 91.69 280 ASP B CA 1
ATOM 4450 C C . ASP B 1 280 ? -4.266 31.719 2.023 1 91.69 280 ASP B C 1
ATOM 4452 O O . ASP B 1 280 ? -3.135 32.125 2.312 1 91.69 280 ASP B O 1
ATOM 4456 N N . GLY B 1 281 ? -4.668 30.797 1.303 1 89 281 GLY B N 1
ATOM 4457 C CA . GLY B 1 281 ? -3.588 30.219 0.526 1 89 281 GLY B CA 1
ATOM 4458 C C . GLY B 1 281 ? -3.047 28.938 1.13 1 89 281 GLY B C 1
ATOM 4459 O O . GLY B 1 281 ? -3.367 28.594 2.271 1 89 281 GLY B O 1
ATOM 4460 N N . GLY B 1 282 ? -2.385 28.156 0.392 1 94.88 282 GLY B N 1
ATOM 4461 C CA . GLY B 1 282 ? -1.784 26.891 0.741 1 94.88 282 GLY B CA 1
ATOM 4462 C C . GLY B 1 282 ? -1.838 25.875 -0.386 1 94.88 282 GLY B C 1
ATOM 4463 O O . GLY B 1 282 ? -2.498 26.094 -1.402 1 94.88 282 GLY B O 1
ATOM 4464 N N . VAL B 1 283 ? -1.012 24.891 -0.123 1 98.25 283 VAL B N 1
ATOM 4465 C CA . VAL B 1 283 ? -0.951 23.828 -1.136 1 98.25 283 VAL B CA 1
ATOM 4466 C C . VAL B 1 283 ? -1.07 22.469 -0.469 1 98.25 283 VAL B C 1
ATOM 4468 O O . VAL B 1 283 ? -0.597 22.266 0.652 1 98.25 283 VAL B O 1
ATOM 4471 N N . ILE B 1 284 ? -1.773 21.578 -1.15 1 98.62 284 ILE B N 1
ATOM 4472 C CA . ILE B 1 284 ? -1.87 20.203 -0.682 1 98.62 284 ILE B CA 1
ATOM 4473 C C . ILE B 1 284 ? -0.569 19.453 -0.985 1 98.62 284 ILE B C 1
ATOM 4475 O O . ILE B 1 284 ? -0.082 19.484 -2.117 1 98.62 284 ILE B O 1
ATOM 4479 N N . ILE B 1 285 ? -0.027 18.797 0.017 1 96.31 285 ILE B N 1
ATOM 4480 C CA . ILE B 1 285 ? 1.214 18.078 -0.245 1 96.31 285 ILE B CA 1
ATOM 4481 C C . ILE B 1 285 ? 0.959 16.578 -0.181 1 96.31 285 ILE B C 1
ATOM 4483 O O . ILE B 1 285 ? 1.716 15.781 -0.753 1 96.31 285 ILE B O 1
ATOM 4487 N N . GLU B 1 286 ? -0.121 16.188 0.52 1 95.88 286 GLU B N 1
ATOM 4488 C CA . GLU B 1 286 ? -0.44 14.766 0.648 1 95.88 286 GLU B CA 1
ATOM 4489 C C . GLU B 1 286 ? -1.882 14.562 1.105 1 95.88 286 GLU B C 1
ATOM 4491 O O . GLU B 1 286 ? -2.451 15.422 1.778 1 95.88 286 GLU B O 1
ATOM 4496 N N . VAL B 1 287 ? -2.492 13.547 0.67 1 97.88 287 VAL B N 1
ATOM 4497 C CA . VAL B 1 287 ? -3.775 13.109 1.213 1 97.88 287 VAL B CA 1
ATOM 4498 C C . VAL B 1 287 ? -3.648 11.688 1.764 1 97.88 287 VAL B C 1
ATOM 4500 O O . VAL B 1 287 ? -2.943 10.859 1.189 1 97.88 287 VAL B O 1
ATOM 4503 N N . ASN B 1 288 ? -4.285 11.422 2.869 1 96 288 ASN B N 1
ATOM 4504 C CA . ASN B 1 288 ? -4.227 10.133 3.553 1 96 288 ASN B CA 1
ATOM 4505 C C . ASN B 1 288 ? -5.617 9.516 3.703 1 96 288 ASN B C 1
ATOM 4507 O O . ASN B 1 288 ? -6.484 10.086 4.363 1 96 288 ASN B O 1
ATOM 4511 N N . PRO B 1 289 ? -5.816 8.305 3.143 1 97 289 PRO B N 1
ATOM 4512 C CA . PRO B 1 289 ? -7.141 7.688 3.174 1 97 289 PRO B CA 1
ATOM 4513 C C . PRO B 1 289 ? -7.422 6.961 4.488 1 97 289 PRO B C 1
ATOM 4515 O O . PRO B 1 289 ? -8.539 6.484 4.707 1 97 289 PRO B O 1
ATOM 4518 N N . MET B 1 290 ? -6.418 6.867 5.367 1 96.25 290 MET B N 1
ATOM 4519 C CA . MET B 1 290 ? -6.559 6.23 6.672 1 96.25 290 MET B CA 1
ATOM 4520 C C . MET B 1 290 ? -5.957 7.098 7.773 1 96.25 290 MET B C 1
ATOM 4522 O O . MET B 1 290 ? -5.09 6.645 8.523 1 96.25 290 MET B O 1
ATOM 4526 N N . PRO B 1 291 ? -6.488 8.297 7.906 1 95.88 291 PRO B N 1
ATOM 4527 C CA . PRO B 1 291 ? -5.898 9.172 8.922 1 95.88 291 PRO B CA 1
ATOM 4528 C C . PRO B 1 291 ? -6.18 8.703 10.344 1 95.88 291 PRO B C 1
ATOM 4530 O O . PRO B 1 291 ? -7.234 8.117 10.609 1 95.88 291 PRO B O 1
ATOM 4533 N N . GLY B 1 292 ? -5.242 8.922 11.211 1 94 292 GLY B N 1
ATOM 4534 C CA . GLY B 1 292 ? -5.512 8.695 12.625 1 94 292 GLY B CA 1
ATOM 4535 C C . GLY B 1 292 ? -6.574 9.625 13.18 1 94 292 GLY B C 1
ATOM 4536 O O . GLY B 1 292 ? -6.578 10.82 12.891 1 94 292 GLY B O 1
ATOM 4537 N N . LEU B 1 293 ? -7.422 9.047 13.961 1 96.56 293 LEU B N 1
ATOM 4538 C CA . LEU B 1 293 ? -8.523 9.844 14.484 1 96.56 293 LEU B CA 1
ATOM 4539 C C . LEU B 1 293 ? -8.211 10.352 15.883 1 96.56 293 LEU B C 1
ATOM 4541 O O . LEU B 1 293 ? -8.945 11.172 16.438 1 96.56 293 LEU B O 1
ATOM 4545 N N . ALA B 1 294 ? -7.062 9.898 16.391 1 92.25 294 ALA B N 1
ATOM 4546 C CA . ALA B 1 294 ? -6.66 10.328 17.719 1 92.25 294 ALA B CA 1
ATOM 4547 C C . ALA B 1 294 ? -5.762 11.562 17.656 1 92.25 294 ALA B C 1
ATOM 4549 O O . ALA B 1 294 ? -5.391 12.008 16.562 1 92.25 294 ALA B O 1
ATOM 4550 N N . ASN B 1 295 ? -5.512 12.203 18.781 1 86.12 295 ASN B N 1
ATOM 4551 C CA . ASN B 1 295 ? -4.629 13.352 18.938 1 86.12 295 ASN B CA 1
ATOM 4552 C C . ASN B 1 295 ? -5.234 14.609 18.328 1 86.12 295 ASN B C 1
ATOM 4554 O O . ASN B 1 295 ? -4.508 15.461 17.812 1 86.12 295 ASN B O 1
ATOM 4558 N N . HIS B 1 296 ? -6.598 14.586 18.281 1 91.69 296 HIS B N 1
ATOM 4559 C CA . HIS B 1 296 ? -7.305 15.75 17.766 1 91.69 296 HIS B CA 1
ATOM 4560 C C . HIS B 1 296 ? -8.211 16.359 18.828 1 91.69 296 HIS B C 1
ATOM 4562 O O . HIS B 1 296 ? -9.094 17.172 18.516 1 91.69 296 HIS B O 1
ATOM 4568 N N . GLU B 1 297 ? -7.906 15.938 20.062 1 89.19 297 GLU B N 1
ATOM 4569 C CA . GLU B 1 297 ? -8.75 16.469 21.125 1 89.19 297 GLU B CA 1
ATOM 4570 C C . GLU B 1 297 ? -8.75 18 21.125 1 89.19 297 GLU B C 1
ATOM 4572 O O . GLU B 1 297 ? -7.719 18.625 20.859 1 89.19 297 GLU B O 1
ATOM 4577 N N . PRO B 1 298 ? -9.906 18.578 21.359 1 94 298 PRO B N 1
ATOM 4578 C CA . PRO B 1 298 ? -11.164 18.016 21.844 1 94 298 PRO B CA 1
ATOM 4579 C C . PRO B 1 298 ? -12.141 17.672 20.719 1 94 298 PRO B C 1
ATOM 4581 O O . PRO B 1 298 ? -13.328 17.469 20.969 1 94 298 PRO B O 1
ATOM 4584 N N . GLN B 1 299 ? -11.672 17.719 19.531 1 96.94 299 GLN B N 1
ATOM 4585 C CA . GLN B 1 299 ? -12.562 17.516 18.391 1 96.94 299 GLN B CA 1
ATOM 4586 C C . GLN B 1 299 ? -13.18 16.125 18.406 1 96.94 299 GLN B C 1
ATOM 4588 O O . GLN B 1 299 ? -12.523 15.148 18.781 1 96.94 299 GLN B O 1
ATOM 4593 N N . PRO B 1 300 ? -14.391 15.977 17.984 1 97.38 300 PRO B N 1
ATOM 4594 C CA . PRO B 1 300 ? -15.141 14.727 18.094 1 97.38 300 PRO B CA 1
ATOM 4595 C C . PRO B 1 300 ? -14.906 13.789 16.906 1 97.38 300 PRO B C 1
ATOM 4597 O O . PRO B 1 300 ? -15.875 13.344 16.266 1 97.38 300 PRO B O 1
ATOM 4600 N N . THR B 1 301 ? -13.734 13.406 16.656 1 98.12 301 THR B N 1
ATOM 4601 C CA . THR B 1 301 ? -13.383 12.656 15.453 1 98.12 301 THR B CA 1
ATOM 4602 C C . THR B 1 301 ? -14.039 11.281 15.461 1 98.12 301 THR B C 1
ATOM 4604 O O . THR B 1 301 ? -14.672 10.883 14.484 1 98.12 301 THR B O 1
ATOM 4607 N N . ALA B 1 302 ? -13.938 10.539 16.594 1 98.06 302 ALA B N 1
ATOM 4608 C CA . ALA B 1 302 ? -14.539 9.211 16.688 1 98.06 302 ALA B CA 1
ATOM 4609 C C . ALA B 1 302 ? -16.062 9.289 16.562 1 98.06 302 ALA B C 1
ATOM 4611 O O . ALA B 1 302 ? -16.672 8.453 15.914 1 98.06 302 ALA B O 1
ATOM 4612 N N . GLN B 1 303 ? -16.609 10.305 17.203 1 98.19 303 GLN B N 1
ATOM 4613 C CA . GLN B 1 303 ? -18.062 10.5 17.125 1 98.19 303 GLN B CA 1
ATOM 4614 C C . GLN B 1 303 ? -18.5 10.719 15.68 1 98.19 303 GLN B C 1
ATOM 4616 O O . GLN B 1 303 ? -19.453 10.086 15.219 1 98.19 303 GLN B O 1
ATOM 4621 N N . ARG B 1 304 ? -17.844 11.594 14.977 1 98.44 304 ARG B N 1
ATOM 4622 C CA . ARG B 1 304 ? -18.203 11.914 13.602 1 98.44 304 ARG B CA 1
ATOM 4623 C C . ARG B 1 304 ? -18 10.719 12.688 1 98.44 304 ARG B C 1
ATOM 4625 O O . ARG B 1 304 ? -18.75 10.523 11.727 1 98.44 304 ARG B O 1
ATOM 4632 N N . TYR B 1 305 ? -16.969 9.945 12.992 1 98.56 305 TYR B N 1
ATOM 4633 C CA . TYR B 1 305 ? -16.688 8.727 12.234 1 98.56 305 TYR B CA 1
ATOM 4634 C C . TYR B 1 305 ? -17.844 7.73 12.359 1 98.56 305 TYR B C 1
ATOM 4636 O O . TYR B 1 305 ? -18.312 7.191 11.359 1 98.56 305 TYR B O 1
ATOM 4644 N N . LEU B 1 306 ? -18.328 7.516 13.555 1 98.19 306 LEU B N 1
ATOM 4645 C CA . LEU B 1 306 ? -19.422 6.57 13.773 1 98.19 306 LEU B CA 1
ATOM 4646 C C . LEU B 1 306 ? -20.734 7.141 13.273 1 98.19 306 LEU B C 1
ATOM 4648 O O . LEU B 1 306 ? -21.625 6.395 12.844 1 98.19 306 LEU B O 1
ATOM 4652 N N . ASP B 1 307 ? -20.891 8.547 13.32 1 98.12 307 ASP B N 1
ATOM 4653 C CA . ASP B 1 307 ? -22.047 9.164 12.672 1 98.12 307 ASP B CA 1
ATOM 4654 C C . ASP B 1 307 ? -22.109 8.789 11.188 1 98.12 307 ASP B C 1
ATOM 4656 O O . ASP B 1 307 ? -23.188 8.492 10.664 1 98.12 307 ASP B O 1
ATOM 4660 N N . MET B 1 308 ? -20.984 8.797 10.555 1 97.44 308 MET B N 1
ATOM 4661 C CA . MET B 1 308 ? -20.906 8.469 9.133 1 97.44 308 MET B CA 1
ATOM 4662 C C . MET B 1 308 ? -21.297 7.02 8.883 1 97.44 308 MET B C 1
ATOM 4664 O O . MET B 1 308 ? -22.016 6.727 7.926 1 97.44 308 MET B O 1
ATOM 4668 N N . LEU B 1 309 ? -20.906 6.125 9.773 1 97.06 309 LEU B N 1
ATOM 4669 C CA . LEU B 1 309 ? -21.109 4.699 9.562 1 97.06 309 LEU B CA 1
ATOM 4670 C C . LEU B 1 309 ? -22.516 4.281 9.969 1 97.06 309 LEU B C 1
ATOM 4672 O O . LEU B 1 309 ? -23.125 3.422 9.328 1 97.06 309 LEU B O 1
ATOM 4676 N N . PHE B 1 310 ? -23.109 4.918 11.062 1 96.75 310 PHE B N 1
ATOM 4677 C CA . PHE B 1 310 ? -24.328 4.379 11.641 1 96.75 310 PHE B CA 1
ATOM 4678 C C . PHE B 1 310 ? -25.391 5.469 11.789 1 96.75 310 PHE B C 1
ATOM 4680 O O . PHE B 1 310 ? -26.484 5.207 12.266 1 96.75 310 PHE B O 1
ATOM 4687 N N . GLY B 1 311 ? -25.062 6.629 11.383 1 93.62 311 GLY B N 1
ATOM 4688 C CA . GLY B 1 311 ? -25.984 7.738 11.539 1 93.62 311 GLY B CA 1
ATOM 4689 C C . GLY B 1 311 ? -25.734 8.547 12.797 1 93.62 311 GLY B C 1
ATOM 4690 O O . GLY B 1 311 ? -25.234 8.023 13.797 1 93.62 311 GLY B O 1
ATOM 4691 N N . ALA B 1 312 ? -26.141 9.812 12.688 1 88.69 312 ALA B N 1
ATOM 4692 C CA . ALA B 1 312 ? -25.938 10.75 13.797 1 88.69 312 ALA B CA 1
ATOM 4693 C C . ALA B 1 312 ? -26.75 10.328 15.023 1 88.69 312 ALA B C 1
ATOM 4695 O O . ALA B 1 312 ? -27.875 9.828 14.891 1 88.69 312 ALA B O 1
ATOM 4696 N N . GLU B 1 313 ? -26.109 10.461 16.188 1 75.19 313 GLU B N 1
ATOM 4697 C CA . GLU B 1 313 ? -26.844 10.266 17.438 1 75.19 313 GLU B CA 1
ATOM 4698 C C . GLU B 1 313 ? -27.766 11.453 17.719 1 75.19 313 GLU B C 1
ATOM 4700 O O . GLU B 1 313 ? -27.422 12.594 17.406 1 75.19 313 GLU B O 1
#

Foldseek 3Di:
DDQEPLLVLADPLLNLLSVLLVVVVWDWHQPDRPQSWIWTGDVPDIWIARRLRTPQDDVQLQCCQQFQVSLCVLLVVLVFFAFDKDKDDDLVVQQVVLVVQQFKWKAARGDDDCQLIDGGQGDSVSSVVSNVRRCVVPVIMMIGRDDAAWWKKFKAAQLFTQWMKTKDFDKFFAQQPAFQLVRLVVLQVVQVVDVLRARADQDPQLQVQQVVVVHGRGDHDHGGDMGGSHPDRDRNRGMDIGICSVQAAVQVRVSVSSSCVSSVANIKMWIWGDNDRNDDDIHTDHMHNNDRQPPRPPGPSSQSSVCNVPNHD/DDQEPLLVLADPLLNVLSVLLVVVVWDWHQPDRPQSWIWTGDVPDIWIARRLRTPQDDVQLQVCQQFQVSLCVLLVVLVFFAFDKDKDDDLVVQQVVLVVQQFKWKAARGDDDCQLIDGGQGDSVSSVVSNVRRCVVPVIMMIGRDDAAWWKKFKAAQLFTQWMKTKDFDKFFAQQPAFQLVRLVVLQVVQVPDVLRARADQDPQLQVQQVVVVHGRGDHDHGGDMGGSHPDRDRNRGMDIGICSVQAAVQVRVSVSSSCVSSVANIKMWIWGDNDRNDDDIHTDHMHNN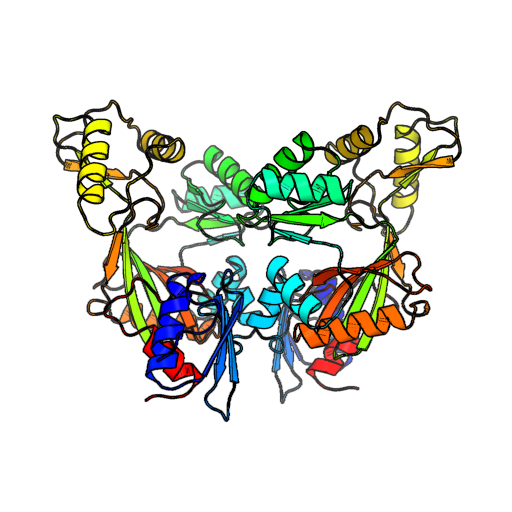DRQPPRPPGPSSQSSVCNVPNHD

Sequence (626 aa):
MTRPTGYDRCNRYTTIIVDEALRRGLDVEVLDPELGELRIGDGMREEVVIQSLSQRLPAVSYFRCEHKVASRRVLSAAGLPLPAGHVIADDATDETFLRQHGTVVVKPARGEGGEGVTVGVADVAGLHEAVEVARRHHETVLAEEMVEGEDLRVLVIDGSVVAASVRRPPVVVGDGTRTLGHLAEALNAERREREGGIEVPLDDRTLDVLAGQGTSLDDVLDDGRRVVLRRTANVHTGGTITDVTDRLHPSSVETACRAARAVGAPVLGVDLIVPDVDGDGGVIIEVNPMPGLANHEPQPTAQRYLDMLFGAEMTRPTGYDRCNRYTTIIVDEALRRGLDVEVLDPELGELRIGDGMREEVVIQSLSQRLPAVSYFRCEHKVASRRVLSAAGLPLPAGHVIADDATDETFLRQHGTVVVKPARGEGGEGVTVGVADVAGLHEAVEVARRHHETVLAEEMVEGEDLRVLVIDGSVVAASVRRPPVVVGDGTRTLGHLAEALNAERREREGGIEVPLDDRTLDVLAGQGTSLDDVLDDGRRVVLRRTANVHTGGTITDVTDRLHPSSVETACRAARAVGAPVLGVDLIVPDVDGDGGVIIEVNPMPGLANHEPQPTAQRYLDMLFGAE

Nearest PDB structures (foldseek):
  7txv-assembly1_A  TM=8.743E-01  e=1.601E-25  Synechocystis sp. PCC 6714
  7lg5-assembly1_A  TM=8.779E-01  e=8.482E-25  Synechocystis sp. PCC 6714
  7lgj-assembly1_A  TM=8.771E-01  e=1.086E-24  Synechocystis sp. PCC 6714
  8evy-assembly1_B  TM=7.176E-01  e=6.750E-12  Pseudomonas aeruginosa PAO1
  5d8d-assembly3_D  TM=7.613E-01  e=2.016E-10  Acinetobacter baumannii ACICU